Protein AF-A0A0K2U5T4-F1 (afdb_monomer)

Sequence (399 aa):
MDSLCQFVMSPEFTSVPSKISEEGTKAQGPILESSSHIIEGSCSMIHSAKSLAINPKDPPTWQSLANSSKDVSDSIKRLVSAIRDKSPGQKECEDGIEKLTLHIQELDQISVAAIHQNLTPRRDKDIKQFTEQMENAASQISNRLPELQNAAKNEAERLGHCVSSMMTYFDPLVKNSIGCSSNMVSSKQQVSTLDQTKTVAECAQQLLYAAKEGGGNPKAVHAHADI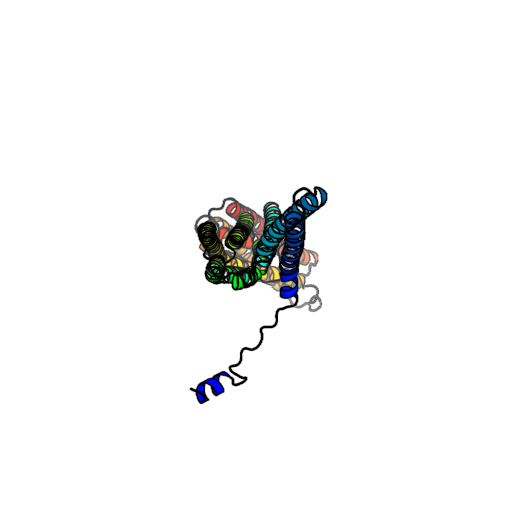DESVEAMKDSIQCLISSIEKLAPNLGVVSRIVNCITEAIFTVQDYRTTASIHVGGDSNFVSYQSRMMSSTKEIARTAQEIVIKSTNESHKLGDLASHLSSHYQMLANDSKEACICTSNADMGERIRSTVQELGQSTIELVKSAGSCQITPHDSFSLRDVSDHARNVGEKVKN

Solvent-accessible surface area (backbone atoms only — not comparable to full-atom values): 19859 Å² total; per-residue (Å²): 109,70,71,56,53,55,55,53,62,32,79,91,59,42,84,74,81,81,79,77,48,74,66,56,54,60,54,44,43,59,41,51,52,23,50,49,47,31,52,54,23,49,51,51,29,51,54,29,50,58,50,35,73,77,43,78,82,47,65,70,49,53,51,50,28,53,51,26,51,48,52,24,54,53,23,49,54,49,25,55,48,37,51,61,66,52,34,57,28,39,58,41,30,51,57,47,42,54,51,37,49,52,51,45,54,50,41,51,56,51,35,55,30,26,74,70,72,64,49,70,62,55,76,93,58,55,62,56,56,20,46,53,47,25,45,50,24,47,51,54,39,56,72,39,44,66,59,34,54,49,16,16,37,59,30,25,85,46,26,25,57,41,46,50,62,42,56,66,32,50,62,53,27,53,55,21,42,54,36,36,31,26,66,48,76,44,44,68,58,22,33,52,54,37,51,40,54,36,48,35,42,52,28,48,39,52,27,34,53,25,29,48,68,11,44,12,34,74,82,38,60,84,30,49,56,51,34,52,52,24,50,49,51,30,46,53,36,38,50,54,41,44,62,48,46,68,67,43,45,65,48,52,43,53,39,50,54,45,43,49,55,43,52,53,30,45,52,61,43,66,64,61,78,84,58,79,85,66,96,80,58,61,69,74,54,28,56,53,30,51,53,51,30,54,51,25,45,49,52,36,40,52,41,35,53,48,46,47,69,31,38,72,79,43,25,85,52,30,66,58,47,39,48,52,38,37,51,33,49,42,52,29,30,53,31,49,41,54,28,40,70,35,47,90,46,68,71,57,32,52,49,55,43,53,51,53,39,53,37,44,54,34,46,44,53,25,36,43,26,34,40,44,16,44,77,39,44,84,38,70,64,37,54,47,48,26,45,53,28,27,49,49,32,48,53,49,64,74,109

Nearest PDB structures (foldseek):
  5ic1-assembly1_A  TM=8.468E-01  e=2.367E-12  Mus musculus
  8vdq-assembly1_A  TM=5.025E-01  e=8.739E-17  Mus musculus
  5ic0-assembly1_A  TM=8.843E-01  e=2.705E-11  Mus musculus
  2kgx-assembly1_A  TM=9.382E-01  e=5.020E-07  Mus musculus
  2kvp-assembly1_A  TM=9.182E-01  e=9.246E-04  Mus musculus

Structure (mmCIF, N/CA/C/O backbone):
data_AF-A0A0K2U5T4-F1
#
_entry.id   AF-A0A0K2U5T4-F1
#
loop_
_atom_site.group_PDB
_atom_site.id
_atom_site.type_symbol
_atom_site.label_atom_id
_atom_site.label_alt_id
_atom_site.label_comp_id
_atom_site.label_asym_id
_atom_site.label_entity_id
_atom_site.label_seq_id
_atom_site.pdbx_PDB_ins_code
_atom_site.Cartn_x
_atom_site.Cartn_y
_atom_site.Cartn_z
_atom_site.occupancy
_atom_site.B_iso_or_equiv
_atom_site.auth_seq_id
_atom_site.auth_comp_id
_atom_site.auth_asym_id
_atom_site.auth_atom_id
_atom_site.pdbx_PDB_model_num
ATOM 1 N N . MET A 1 1 ? 59.058 -11.971 -11.374 1.00 59.06 1 MET A N 1
ATOM 2 C CA . MET A 1 1 ? 58.065 -11.857 -12.465 1.00 59.06 1 MET A CA 1
ATOM 3 C C . MET A 1 1 ? 57.430 -13.210 -12.730 1.00 59.06 1 MET A C 1
ATOM 5 O O . MET A 1 1 ? 56.241 -13.337 -12.479 1.00 59.06 1 MET A O 1
ATOM 9 N N . ASP A 1 2 ? 58.210 -14.237 -13.077 1.00 70.06 2 ASP A N 1
ATOM 10 C CA . ASP A 1 2 ? 57.665 -15.569 -13.397 1.00 70.06 2 ASP A CA 1
ATOM 11 C C . ASP A 1 2 ? 56.937 -16.248 -12.230 1.00 70.06 2 ASP A C 1
ATOM 13 O O . ASP A 1 2 ? 55.835 -16.751 -12.412 1.00 70.06 2 ASP A O 1
ATOM 17 N N . SER A 1 3 ? 57.462 -16.161 -11.004 1.00 70.38 3 SER A N 1
ATOM 18 C CA . SER A 1 3 ? 56.786 -16.704 -9.812 1.00 70.38 3 SER A CA 1
ATOM 19 C C . SER A 1 3 ? 55.477 -15.979 -9.468 1.00 70.38 3 SER A C 1
ATOM 21 O O . SER A 1 3 ? 54.573 -16.581 -8.900 1.00 70.38 3 SER A O 1
ATOM 23 N N . LEU A 1 4 ? 55.357 -14.695 -9.830 1.00 69.56 4 LEU A N 1
ATOM 24 C CA . LEU A 1 4 ? 54.136 -13.910 -9.625 1.00 69.56 4 LEU A CA 1
ATOM 25 C C . LEU A 1 4 ? 53.089 -14.254 -10.694 1.00 69.56 4 LEU A C 1
ATOM 27 O O . LEU A 1 4 ? 51.915 -14.404 -10.378 1.00 69.56 4 LEU A O 1
ATOM 31 N N . CYS A 1 5 ? 53.521 -14.442 -11.945 1.00 73.50 5 CYS A N 1
ATOM 32 C CA . CYS A 1 5 ? 52.652 -14.920 -13.021 1.00 73.50 5 CYS A CA 1
ATOM 33 C C . CYS A 1 5 ? 52.136 -16.331 -12.718 1.00 73.50 5 CYS A C 1
ATOM 35 O O . CYS A 1 5 ? 50.947 -16.585 -12.855 1.00 73.50 5 CYS A O 1
ATOM 37 N N . GLN A 1 6 ? 52.999 -17.224 -12.228 1.00 76.00 6 GLN A N 1
ATOM 38 C CA . GLN A 1 6 ? 52.617 -18.586 -11.857 1.00 76.00 6 GLN A CA 1
ATOM 39 C C . GLN A 1 6 ? 51.617 -18.615 -10.688 1.00 76.00 6 GLN A C 1
ATOM 41 O O . GLN A 1 6 ? 50.702 -19.429 -10.707 1.00 76.00 6 GLN A O 1
ATOM 46 N N . PHE A 1 7 ? 51.743 -17.691 -9.727 1.00 76.25 7 PHE A N 1
ATOM 47 C CA . PHE A 1 7 ? 50.783 -17.507 -8.632 1.00 76.25 7 PHE A CA 1
ATOM 48 C C . PHE A 1 7 ? 49.424 -16.973 -9.119 1.00 76.25 7 PHE A C 1
ATOM 50 O O . PHE A 1 7 ? 48.389 -17.483 -8.713 1.00 76.25 7 PHE A O 1
ATOM 57 N N . VAL A 1 8 ? 49.402 -15.998 -10.036 1.00 73.00 8 VAL A N 1
ATOM 58 C CA . VAL A 1 8 ? 48.153 -15.463 -10.626 1.00 73.00 8 VAL A CA 1
ATOM 59 C C . VAL A 1 8 ? 47.451 -16.488 -11.532 1.00 73.00 8 VAL A C 1
ATOM 61 O O . VAL A 1 8 ? 46.236 -16.434 -11.698 1.00 73.00 8 VAL A O 1
ATOM 64 N N . MET A 1 9 ? 48.191 -17.448 -12.095 1.00 71.31 9 MET A N 1
ATOM 65 C CA . MET A 1 9 ? 47.633 -18.547 -12.894 1.00 71.31 9 MET A CA 1
ATOM 66 C C . MET A 1 9 ? 47.191 -19.763 -12.066 1.00 71.31 9 MET A C 1
ATOM 68 O O . MET A 1 9 ? 46.741 -20.752 -12.649 1.00 71.31 9 MET A O 1
ATOM 72 N N . SER A 1 10 ? 47.295 -19.722 -10.732 1.00 79.19 10 SER A N 1
ATOM 73 C CA . SER A 1 10 ? 46.749 -20.791 -9.893 1.00 79.19 10 SER A CA 1
ATOM 74 C C . SER A 1 10 ? 45.222 -20.870 -10.056 1.00 79.19 10 SER A C 1
ATOM 76 O O . SER A 1 10 ? 44.568 -19.828 -10.122 1.00 79.19 10 SER A O 1
ATOM 78 N N . PRO A 1 11 ? 44.616 -22.074 -10.062 1.00 71.19 11 PRO A N 1
ATOM 79 C CA . PRO A 1 11 ? 43.177 -22.269 -10.296 1.00 71.19 11 PRO A CA 1
ATOM 80 C C . PRO A 1 11 ? 42.252 -21.475 -9.359 1.00 71.19 11 PRO A C 1
ATOM 82 O O . PRO A 1 11 ? 41.123 -21.144 -9.706 1.00 71.19 11 PRO A O 1
ATOM 85 N N . GLU A 1 12 ? 42.741 -21.162 -8.162 1.00 75.00 12 GLU A N 1
ATOM 86 C CA . GLU A 1 12 ? 42.065 -20.353 -7.144 1.00 75.00 12 GLU A CA 1
ATOM 87 C C . GLU A 1 12 ? 42.023 -18.844 -7.467 1.00 75.00 12 GLU A C 1
ATOM 89 O O . GLU A 1 12 ? 41.175 -18.131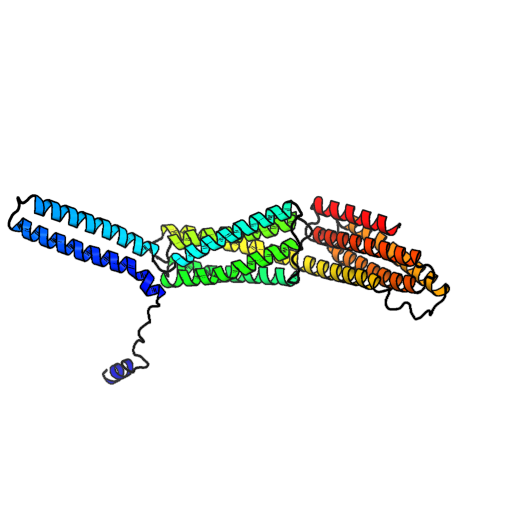 -6.937 1.00 75.00 12 GLU A O 1
ATOM 94 N N . PHE A 1 13 ? 42.891 -18.370 -8.370 1.00 73.56 13 PHE A N 1
ATOM 95 C CA . PHE A 1 13 ? 42.945 -16.989 -8.869 1.00 73.56 13 PHE A CA 1
ATOM 96 C C . PHE A 1 13 ? 42.568 -16.869 -10.354 1.00 73.56 13 PHE A C 1
ATOM 98 O O . PHE A 1 13 ? 42.388 -15.758 -10.857 1.00 73.56 13 PHE A O 1
ATOM 105 N N . THR A 1 14 ? 42.407 -17.991 -11.066 1.00 71.38 14 THR A N 1
ATOM 106 C CA . THR A 1 14 ? 41.828 -17.992 -12.414 1.00 71.38 14 THR A CA 1
ATOM 107 C C . THR A 1 14 ? 40.349 -17.621 -12.362 1.00 71.38 14 THR A C 1
ATOM 109 O O . THR A 1 14 ? 39.618 -18.076 -11.483 1.00 71.38 14 THR A O 1
ATOM 112 N N . SER A 1 15 ? 39.889 -16.804 -13.313 1.00 68.94 15 SER A N 1
ATOM 113 C CA . SER A 1 15 ? 38.483 -16.414 -13.383 1.00 68.94 15 SER A CA 1
ATOM 114 C C . SER A 1 15 ? 37.592 -17.645 -13.550 1.00 68.94 15 SER A C 1
ATOM 116 O O . SER A 1 15 ? 37.728 -18.422 -14.496 1.00 68.94 15 SER A O 1
ATOM 118 N N . VAL A 1 16 ? 36.650 -17.822 -12.626 1.00 70.62 16 VAL A N 1
ATOM 119 C CA . VAL A 1 16 ? 35.584 -18.809 -12.788 1.00 70.62 16 VAL A CA 1
ATOM 120 C C . VAL A 1 16 ? 34.630 -18.269 -13.857 1.00 70.62 16 VAL A C 1
ATOM 122 O O . VAL A 1 16 ? 34.120 -17.159 -13.687 1.00 70.62 16 VAL A O 1
ATOM 125 N N . PRO A 1 17 ? 34.371 -19.004 -14.955 1.00 64.44 17 PRO A N 1
ATOM 126 C CA . PRO A 1 17 ? 33.422 -18.563 -15.966 1.00 64.44 17 PRO A CA 1
ATOM 127 C C . PRO A 1 17 ? 32.052 -18.332 -15.328 1.00 64.44 17 PRO A C 1
ATOM 129 O O . PRO A 1 17 ? 31.475 -19.239 -14.721 1.00 64.44 17 PRO A O 1
ATOM 132 N N . SER A 1 18 ? 31.526 -17.117 -15.456 1.00 68.00 18 SER A N 1
ATOM 133 C CA . SER A 1 18 ? 30.164 -16.812 -15.039 1.00 68.00 18 SER A CA 1
ATOM 134 C C . SER A 1 18 ? 29.190 -17.601 -15.915 1.00 68.00 18 SER A C 1
ATOM 136 O O . SER A 1 18 ? 29.210 -17.518 -17.144 1.00 68.00 18 SER A O 1
ATOM 138 N N . LYS A 1 19 ? 28.341 -18.418 -15.286 1.00 73.50 19 LYS A N 1
ATOM 139 C CA . LYS A 1 19 ? 27.274 -19.125 -15.996 1.00 73.50 19 LYS A CA 1
ATOM 140 C C . LYS A 1 19 ? 26.159 -18.132 -16.302 1.00 73.50 19 LYS A C 1
ATOM 142 O O . LYS A 1 19 ? 25.593 -17.548 -15.383 1.00 73.50 19 LYS A O 1
ATOM 147 N N . ILE A 1 20 ? 25.847 -17.956 -17.583 1.00 75.31 20 ILE A N 1
ATOM 148 C CA . ILE A 1 20 ? 24.646 -17.233 -18.009 1.00 75.31 20 ILE A CA 1
ATOM 149 C C . ILE A 1 20 ? 23.444 -18.109 -17.638 1.00 75.31 20 ILE A C 1
ATOM 151 O O . ILE A 1 20 ? 23.449 -19.308 -17.924 1.00 75.31 20 ILE A O 1
ATOM 155 N N . SER A 1 21 ? 22.450 -17.536 -16.957 1.00 79.88 21 SER A N 1
ATOM 156 C CA . SER A 1 21 ? 21.210 -18.250 -16.645 1.00 79.88 21 SER A CA 1
ATOM 157 C C . SER A 1 21 ? 20.418 -18.546 -17.919 1.00 79.88 21 SER A C 1
ATOM 159 O O . SER A 1 21 ? 20.585 -17.874 -18.939 1.00 79.88 21 SER A O 1
ATOM 161 N N . GLU A 1 22 ? 19.518 -19.527 -17.866 1.00 81.81 22 GLU A N 1
ATOM 162 C CA . GLU A 1 22 ? 18.645 -19.842 -19.001 1.00 81.81 22 GLU A CA 1
ATOM 163 C C . GLU A 1 22 ? 17.794 -18.623 -19.404 1.00 81.81 22 GLU A C 1
ATOM 165 O O . GLU A 1 22 ? 17.605 -18.339 -20.590 1.00 81.81 22 GLU A O 1
ATOM 170 N N . GLU A 1 23 ? 17.343 -17.843 -18.419 1.00 76.75 23 GLU A N 1
ATOM 171 C CA . GLU A 1 23 ? 16.634 -16.580 -18.614 1.00 76.75 23 GLU A CA 1
ATOM 172 C C . GLU A 1 23 ? 17.510 -15.537 -19.316 1.00 76.75 23 GLU A C 1
ATOM 174 O O . GLU A 1 23 ? 17.045 -14.872 -20.242 1.00 76.75 23 GLU A O 1
ATOM 179 N N . GLY A 1 24 ? 18.784 -15.426 -18.925 1.00 77.06 24 GLY A N 1
ATOM 180 C CA . GLY A 1 24 ? 19.747 -14.525 -19.556 1.00 77.06 24 GLY A CA 1
ATOM 181 C C . GLY A 1 24 ? 20.002 -14.889 -21.018 1.00 77.06 24 GLY A C 1
ATOM 182 O O . GLY A 1 24 ? 20.021 -14.012 -21.881 1.00 77.06 24 GLY A O 1
ATOM 183 N N . THR A 1 25 ? 20.109 -16.184 -21.329 1.00 82.88 25 THR A N 1
ATOM 184 C CA . THR A 1 25 ? 20.230 -16.661 -22.714 1.00 82.88 25 THR A CA 1
ATOM 185 C C . THR A 1 25 ? 18.987 -16.316 -23.535 1.00 82.88 25 THR A C 1
ATOM 187 O O . THR A 1 25 ? 19.107 -15.807 -24.650 1.00 82.88 25 THR A O 1
ATOM 190 N N . LYS A 1 26 ? 17.783 -16.523 -22.983 1.00 83.94 26 LYS A N 1
ATOM 191 C CA . LYS A 1 26 ? 16.525 -16.157 -23.656 1.00 83.94 26 LYS A CA 1
ATOM 192 C C . LYS A 1 26 ? 16.415 -14.647 -23.892 1.00 83.94 26 LYS A C 1
ATOM 194 O O . LYS A 1 26 ? 15.981 -14.240 -24.967 1.00 83.94 26 LYS A O 1
ATOM 199 N N . ALA A 1 27 ? 16.837 -13.820 -22.934 1.00 80.94 27 ALA A N 1
ATOM 200 C CA . ALA A 1 27 ? 16.815 -12.361 -23.062 1.00 80.94 27 ALA A CA 1
ATOM 201 C C . ALA A 1 27 ? 17.751 -11.840 -24.170 1.00 80.94 27 ALA A C 1
ATOM 203 O O . ALA A 1 27 ? 17.422 -10.863 -24.840 1.00 80.94 27 ALA A O 1
ATOM 204 N N . GLN A 1 28 ? 18.881 -12.516 -24.407 1.00 85.56 28 GLN A N 1
ATOM 205 C CA . GLN A 1 28 ? 19.842 -12.163 -25.460 1.00 85.56 28 GLN A CA 1
ATOM 206 C C . GLN A 1 28 ? 19.400 -12.585 -26.870 1.00 85.56 28 GLN A C 1
ATOM 208 O O . GLN A 1 28 ? 19.858 -11.992 -27.847 1.00 85.56 28 GLN A O 1
ATOM 213 N N . GLY A 1 29 ? 18.506 -13.572 -26.998 1.00 89.62 29 GLY A N 1
ATOM 214 C CA . GLY A 1 29 ? 18.063 -14.129 -28.285 1.00 89.62 29 GLY A CA 1
ATOM 215 C C . GLY A 1 29 ? 17.664 -13.074 -29.330 1.00 89.62 29 GLY A C 1
ATOM 216 O O . GLY A 1 29 ? 18.277 -13.043 -30.398 1.00 89.62 29 GLY A O 1
ATOM 217 N N . PRO A 1 30 ? 16.733 -12.149 -29.024 1.00 89.62 30 PRO A N 1
ATOM 218 C CA . PRO A 1 30 ? 16.304 -11.112 -29.970 1.00 89.62 30 PRO A CA 1
ATOM 219 C C . PRO A 1 30 ? 17.423 -10.157 -30.421 1.00 89.62 30 PRO A C 1
ATOM 221 O O . PRO A 1 30 ? 17.406 -9.660 -31.551 1.00 89.62 30 PRO A O 1
ATOM 224 N N . ILE A 1 31 ? 18.406 -9.897 -29.550 1.00 90.69 31 ILE A N 1
ATOM 225 C CA . ILE A 1 31 ? 19.571 -9.050 -29.854 1.00 90.69 31 ILE A CA 1
ATOM 226 C C . ILE A 1 31 ? 20.486 -9.776 -30.845 1.00 90.69 31 ILE A C 1
ATOM 228 O O . ILE A 1 31 ? 20.929 -9.185 -31.834 1.00 90.69 31 ILE A O 1
ATOM 232 N N . LEU A 1 32 ? 20.742 -11.065 -30.604 1.00 92.06 32 LEU A N 1
ATOM 233 C CA . LEU A 1 32 ? 21.580 -11.898 -31.466 1.00 92.06 32 LEU A CA 1
ATOM 234 C C . LEU A 1 32 ? 20.940 -12.121 -32.840 1.00 92.06 32 LEU A C 1
ATOM 236 O O . LEU A 1 32 ? 21.614 -11.958 -33.853 1.00 92.06 32 LEU A O 1
ATOM 240 N N . GLU A 1 33 ? 19.641 -12.416 -32.885 1.00 93.38 33 GLU A N 1
ATOM 241 C CA . GLU A 1 33 ? 18.889 -12.605 -34.131 1.00 93.38 33 GLU A CA 1
ATOM 242 C C . GLU A 1 33 ? 18.894 -11.331 -34.988 1.00 93.38 33 GLU A C 1
ATOM 244 O O . GLU A 1 33 ? 19.273 -11.364 -36.161 1.00 93.38 33 GLU A O 1
ATOM 249 N N . SER A 1 34 ? 18.590 -10.177 -34.381 1.00 93.69 34 SER A N 1
ATOM 250 C CA . SER A 1 34 ? 18.637 -8.887 -35.082 1.00 93.69 34 SER A CA 1
ATOM 251 C C . SER A 1 34 ? 20.046 -8.571 -35.596 1.00 93.69 34 SER A C 1
ATOM 253 O O . SER A 1 34 ? 20.200 -8.057 -36.702 1.00 93.69 34 SER A O 1
ATOM 255 N N . SER A 1 35 ? 21.083 -8.914 -34.824 1.00 92.88 35 SER A N 1
ATOM 256 C CA . SER A 1 35 ? 22.482 -8.737 -35.232 1.00 92.88 35 SER A CA 1
ATOM 257 C C . SER A 1 35 ? 22.866 -9.652 -36.401 1.00 92.88 35 SER A C 1
ATOM 259 O O . SER A 1 35 ? 23.543 -9.198 -37.324 1.00 92.88 35 SER A O 1
ATOM 261 N N . SER A 1 36 ? 22.397 -10.906 -36.410 1.00 95.56 36 SER A N 1
ATOM 262 C CA . SER A 1 36 ? 22.615 -11.847 -37.519 1.00 95.56 36 SER A CA 1
ATOM 263 C C . SER A 1 36 ? 22.012 -11.313 -38.816 1.00 95.56 36 SER A C 1
ATOM 265 O O . SER A 1 36 ? 22.704 -11.227 -39.829 1.00 95.56 36 SER A O 1
ATOM 267 N N . HIS A 1 37 ? 20.765 -10.837 -38.771 1.00 94.44 37 HIS A N 1
ATOM 268 C CA . HIS A 1 37 ? 20.100 -10.264 -39.944 1.00 94.44 37 HIS A CA 1
ATOM 269 C C . HIS A 1 37 ? 20.782 -8.998 -40.474 1.00 94.44 37 HIS A C 1
ATOM 271 O O . HIS A 1 37 ? 20.843 -8.795 -41.688 1.00 94.44 37 HIS A O 1
ATOM 277 N N . ILE A 1 38 ? 21.349 -8.159 -39.598 1.00 96.06 38 ILE A N 1
ATOM 278 C CA . ILE A 1 38 ? 22.163 -7.010 -40.027 1.00 96.06 38 ILE A CA 1
ATOM 279 C C . ILE A 1 38 ? 23.388 -7.484 -40.815 1.00 96.06 38 ILE A C 1
ATOM 281 O O . ILE A 1 38 ? 23.693 -6.912 -41.864 1.00 96.06 38 ILE A O 1
ATOM 285 N N . ILE A 1 39 ? 24.082 -8.522 -40.338 1.00 95.94 39 ILE A N 1
ATOM 286 C CA . ILE A 1 39 ? 25.271 -9.070 -41.004 1.00 95.94 39 ILE A CA 1
ATOM 287 C C . ILE A 1 39 ? 24.887 -9.690 -42.354 1.00 95.94 39 ILE A C 1
ATOM 289 O O . ILE A 1 39 ? 25.479 -9.336 -43.372 1.00 95.94 39 ILE A O 1
ATOM 293 N N . GLU A 1 40 ? 23.868 -10.549 -42.390 1.00 95.31 40 GLU A N 1
ATOM 294 C CA . GLU A 1 40 ? 23.377 -11.208 -43.610 1.00 95.31 40 GLU A CA 1
ATOM 295 C C . GLU A 1 40 ? 22.918 -10.197 -44.672 1.00 95.31 40 GLU A C 1
ATOM 297 O O . GLU A 1 40 ? 23.306 -10.282 -45.846 1.00 95.31 40 GLU A O 1
ATOM 302 N N . GLY A 1 41 ? 22.137 -9.196 -44.257 1.00 94.69 41 GLY A N 1
ATOM 303 C CA . GLY A 1 41 ? 21.686 -8.114 -45.126 1.00 94.69 41 GLY A CA 1
ATOM 304 C C . GLY A 1 41 ? 22.853 -7.279 -45.654 1.00 94.69 41 GLY A C 1
ATOM 305 O O . GLY A 1 41 ? 22.927 -7.004 -46.852 1.00 94.69 41 GLY A O 1
ATOM 306 N N . SER A 1 42 ? 23.830 -6.954 -44.800 1.00 95.94 42 SER A N 1
ATOM 307 C CA . SER A 1 42 ? 25.033 -6.208 -45.197 1.00 95.94 42 SER A CA 1
ATOM 308 C C . SER A 1 42 ? 25.896 -6.998 -46.184 1.00 95.94 42 SER A C 1
ATOM 310 O O . SER A 1 42 ? 26.367 -6.445 -47.179 1.00 95.94 42 SER A O 1
ATOM 312 N N . CYS A 1 43 ? 26.060 -8.308 -45.977 1.00 96.19 43 CYS A N 1
ATOM 313 C CA . CYS A 1 43 ? 26.719 -9.185 -46.942 1.00 96.19 43 CYS A CA 1
ATOM 314 C C . CYS A 1 43 ? 25.992 -9.161 -48.293 1.00 96.19 43 CYS A C 1
ATOM 316 O O . CYS A 1 43 ? 26.640 -9.011 -49.330 1.00 96.19 43 CYS A O 1
ATOM 318 N N . SER A 1 44 ? 24.663 -9.255 -48.303 1.00 95.94 44 SER A N 1
ATOM 319 C CA . SER A 1 44 ? 23.850 -9.207 -49.531 1.00 95.94 44 SER A CA 1
ATOM 320 C C . SER A 1 44 ? 23.972 -7.863 -50.263 1.00 95.94 44 SER A C 1
ATOM 322 O O . SER A 1 44 ? 24.102 -7.827 -51.494 1.00 95.94 44 SER A O 1
ATOM 324 N N . MET A 1 45 ? 24.043 -6.754 -49.515 1.00 95.62 45 MET A N 1
ATOM 325 C CA . MET A 1 45 ? 24.334 -5.427 -50.066 1.00 95.62 45 MET A CA 1
ATOM 326 C C . MET A 1 45 ? 25.712 -5.378 -50.733 1.00 95.62 45 MET A C 1
ATOM 328 O O . MET A 1 45 ? 25.822 -4.895 -51.857 1.00 95.62 45 MET A O 1
ATOM 332 N N . ILE A 1 46 ? 26.754 -5.915 -50.088 1.00 96.25 46 ILE A N 1
ATOM 333 C CA . ILE A 1 46 ? 28.118 -5.942 -50.643 1.00 96.25 46 ILE A CA 1
ATOM 334 C C . ILE A 1 46 ? 28.172 -6.770 -51.936 1.00 96.25 46 ILE A C 1
ATOM 336 O O . ILE A 1 46 ? 28.796 -6.342 -52.908 1.00 96.25 46 ILE A O 1
ATOM 340 N N . HIS A 1 47 ? 27.492 -7.920 -51.995 1.00 95.88 47 HIS A N 1
ATOM 341 C CA . HIS A 1 47 ? 27.417 -8.733 -53.217 1.00 95.88 47 HIS A CA 1
ATOM 342 C C . HIS A 1 47 ? 26.704 -8.000 -54.361 1.00 95.88 47 HIS A C 1
ATOM 344 O O . HIS A 1 47 ? 27.177 -8.020 -55.503 1.00 95.88 47 HIS A O 1
ATOM 350 N N . SER A 1 48 ? 25.603 -7.311 -54.052 1.00 95.62 48 SER A N 1
ATOM 351 C CA . SER A 1 48 ? 24.871 -6.497 -55.029 1.00 95.62 48 SER A CA 1
ATOM 352 C C . SER A 1 48 ? 25.734 -5.325 -55.519 1.00 95.62 48 SER A C 1
ATOM 354 O O . SER A 1 48 ? 25.860 -5.110 -56.721 1.00 95.62 48 SER A O 1
ATOM 356 N N . ALA A 1 49 ? 26.429 -4.629 -54.613 1.00 95.50 49 ALA A N 1
ATOM 357 C CA . ALA A 1 49 ? 27.345 -3.538 -54.949 1.00 95.50 49 ALA A CA 1
ATOM 358 C C . ALA A 1 49 ? 28.529 -4.006 -55.813 1.00 95.50 49 ALA A C 1
ATOM 360 O O . ALA A 1 49 ? 28.871 -3.351 -56.796 1.00 95.50 49 ALA A O 1
ATOM 361 N N . LYS A 1 50 ? 29.120 -5.169 -55.504 1.00 96.75 50 LYS A N 1
ATOM 362 C CA . LYS A 1 50 ? 30.179 -5.784 -56.320 1.00 96.75 50 LYS A CA 1
ATOM 363 C C . LYS A 1 50 ? 29.690 -6.093 -57.737 1.00 96.75 50 LYS A C 1
ATOM 365 O O . LYS A 1 50 ? 30.423 -5.872 -58.696 1.00 96.75 50 LYS A O 1
ATOM 370 N N . SER A 1 51 ? 28.458 -6.579 -57.869 1.00 95.56 51 SER A N 1
ATOM 371 C CA . SER A 1 51 ? 27.852 -6.879 -59.171 1.00 95.56 51 SER A CA 1
ATOM 372 C C . SER A 1 51 ? 27.573 -5.600 -59.970 1.00 95.56 51 SER A C 1
ATOM 374 O O . SER A 1 51 ? 27.907 -5.529 -61.152 1.00 95.56 51 SER A O 1
ATOM 376 N N . LEU A 1 52 ? 27.074 -4.546 -59.314 1.00 96.38 52 LEU A N 1
ATOM 377 C CA . LEU A 1 52 ? 26.865 -3.226 -59.924 1.00 96.38 52 LEU A CA 1
ATOM 378 C C . LEU A 1 52 ? 28.170 -2.530 -60.325 1.00 96.38 52 LEU A C 1
ATOM 380 O O . LEU A 1 52 ? 28.183 -1.794 -61.306 1.00 96.38 52 LEU A O 1
ATOM 384 N N . ALA A 1 53 ? 29.277 -2.777 -59.620 1.00 96.12 53 ALA A N 1
ATOM 385 C CA . ALA A 1 53 ? 30.588 -2.261 -60.016 1.00 96.12 53 ALA A CA 1
ATOM 386 C C . ALA A 1 53 ? 31.046 -2.819 -61.378 1.00 96.12 53 ALA A C 1
ATOM 388 O O . ALA A 1 53 ? 31.768 -2.142 -62.107 1.00 96.12 53 ALA A O 1
ATOM 389 N N . ILE A 1 54 ? 30.610 -4.035 -61.729 1.00 95.69 54 ILE A N 1
ATOM 390 C CA . ILE A 1 54 ? 30.874 -4.668 -63.029 1.00 95.69 54 ILE A CA 1
ATOM 391 C C . ILE A 1 54 ? 29.818 -4.242 -64.060 1.00 95.69 54 ILE A C 1
ATOM 393 O O . ILE A 1 54 ? 30.163 -3.953 -65.204 1.00 95.69 54 ILE A O 1
ATOM 397 N N . ASN A 1 55 ? 28.539 -4.181 -63.667 1.00 94.00 55 ASN A N 1
ATOM 398 C CA . ASN A 1 55 ? 27.429 -3.791 -64.539 1.00 94.00 55 ASN A CA 1
ATOM 399 C C . ASN A 1 55 ? 26.533 -2.705 -63.899 1.00 94.00 55 ASN A C 1
ATOM 401 O O . ASN A 1 55 ? 25.504 -3.021 -63.297 1.00 94.00 55 ASN A O 1
ATOM 405 N N . PRO A 1 56 ? 26.867 -1.411 -64.068 1.00 93.12 56 PRO A N 1
ATOM 406 C CA . PRO A 1 56 ? 26.201 -0.322 -63.345 1.00 93.12 56 PRO A CA 1
ATOM 407 C C . PRO A 1 56 ? 24.746 -0.058 -63.743 1.00 93.12 56 PRO A C 1
ATOM 409 O O . PRO A 1 56 ? 24.038 0.657 -63.035 1.00 93.12 56 PRO A O 1
ATOM 412 N N . LYS A 1 57 ? 24.300 -0.572 -64.895 1.00 94.25 57 LYS A N 1
ATOM 413 C CA . LYS A 1 57 ? 22.971 -0.285 -65.452 1.00 94.25 57 LYS A CA 1
ATOM 414 C C . LYS A 1 57 ? 21.957 -1.399 -65.203 1.00 94.25 57 LYS A C 1
ATOM 416 O O . LYS A 1 57 ? 20.863 -1.287 -65.739 1.00 94.25 57 LYS A O 1
ATOM 421 N N . ASP A 1 58 ? 22.299 -2.437 -64.433 1.00 96.38 58 ASP A N 1
ATOM 422 C CA . ASP A 1 58 ? 21.424 -3.591 -64.196 1.00 96.38 58 ASP A CA 1
ATOM 423 C C . ASP A 1 58 ? 20.283 -3.278 -63.204 1.00 96.38 58 ASP A C 1
ATOM 425 O O . ASP A 1 58 ? 20.532 -3.176 -61.997 1.00 96.38 58 ASP A O 1
ATOM 429 N N . PRO A 1 59 ? 19.023 -3.128 -63.664 1.00 94.94 59 PRO A N 1
ATOM 430 C CA . PRO A 1 59 ? 17.927 -2.725 -62.782 1.00 94.94 59 PRO A CA 1
ATOM 431 C C . PRO A 1 59 ? 17.576 -3.759 -61.690 1.00 94.94 59 PRO A C 1
ATOM 433 O O . PRO A 1 59 ? 17.353 -3.341 -60.551 1.00 94.94 59 PRO A O 1
ATOM 436 N N . PRO A 1 60 ? 17.558 -5.086 -61.955 1.00 95.69 60 PRO A N 1
ATOM 437 C CA . PRO A 1 60 ? 17.340 -6.097 -60.920 1.00 95.69 60 PRO A CA 1
ATOM 438 C C . PRO A 1 60 ? 18.352 -6.036 -59.772 1.00 95.69 60 PRO A C 1
ATOM 440 O O . PRO A 1 60 ? 17.952 -6.099 -58.609 1.00 95.69 60 PRO A O 1
ATOM 443 N N . THR A 1 61 ? 19.647 -5.865 -60.062 1.00 94.62 61 THR A N 1
ATOM 444 C CA . THR A 1 61 ? 20.666 -5.765 -59.005 1.00 94.62 61 THR A CA 1
ATOM 445 C C . THR A 1 61 ? 20.508 -4.483 -58.182 1.00 94.62 61 THR A C 1
ATOM 447 O O . THR A 1 61 ? 20.659 -4.521 -56.959 1.00 94.62 61 THR A O 1
ATOM 450 N N . TRP A 1 62 ? 20.122 -3.361 -58.802 1.00 96.69 62 TRP A N 1
ATOM 451 C CA . TRP A 1 62 ? 19.757 -2.141 -58.066 1.00 96.69 62 TRP A CA 1
ATOM 452 C C . TRP A 1 62 ? 18.563 -2.358 -57.131 1.00 96.69 62 TRP A C 1
ATOM 454 O O . TRP A 1 62 ? 18.603 -1.923 -55.979 1.00 96.69 62 TRP A O 1
ATOM 464 N N . GLN A 1 63 ? 17.529 -3.074 -57.584 1.00 96.62 63 GLN A N 1
ATOM 465 C CA . GLN A 1 63 ? 16.383 -3.418 -56.739 1.00 96.62 63 GLN A CA 1
ATOM 466 C C . GLN A 1 63 ? 16.791 -4.328 -55.569 1.00 96.62 63 GLN A C 1
ATOM 468 O O . GLN A 1 63 ? 16.367 -4.099 -54.437 1.00 96.62 63 GLN A O 1
ATOM 473 N N . SER A 1 64 ? 17.645 -5.326 -55.819 1.00 94.88 64 SER A N 1
ATOM 474 C CA . SER A 1 64 ? 18.193 -6.213 -54.783 1.00 94.88 64 SER A CA 1
ATOM 475 C C . SER A 1 64 ? 18.989 -5.440 -53.725 1.00 94.88 64 SER A C 1
ATOM 477 O O . SER A 1 64 ? 18.813 -5.663 -52.523 1.00 94.88 64 SER A O 1
ATOM 479 N N . LEU A 1 65 ? 19.817 -4.481 -54.156 1.00 95.75 65 LEU A N 1
ATOM 480 C CA . LEU A 1 65 ? 20.567 -3.604 -53.257 1.00 95.75 65 LEU A CA 1
ATOM 481 C C . LEU A 1 65 ? 19.627 -2.755 -52.389 1.00 95.75 65 LEU A C 1
ATOM 483 O O . LEU A 1 65 ? 19.829 -2.667 -51.179 1.00 95.75 65 LEU A O 1
ATOM 487 N N . ALA A 1 66 ? 18.592 -2.160 -52.990 1.00 96.50 66 ALA A N 1
ATOM 488 C CA . ALA A 1 66 ? 17.610 -1.346 -52.275 1.00 96.50 66 ALA A CA 1
ATOM 489 C C . ALA A 1 66 ? 16.823 -2.165 -51.238 1.00 96.50 66 ALA A C 1
ATOM 491 O O . ALA A 1 66 ? 16.660 -1.720 -50.101 1.00 96.50 66 ALA A O 1
ATOM 492 N N . ASN A 1 67 ? 16.389 -3.376 -51.601 1.00 95.94 67 ASN A N 1
ATOM 493 C CA . ASN A 1 67 ? 15.700 -4.288 -50.687 1.00 95.94 67 ASN A CA 1
ATOM 494 C C . ASN A 1 67 ? 16.608 -4.681 -49.513 1.00 95.94 67 ASN A C 1
ATOM 496 O O . ASN A 1 67 ? 16.234 -4.474 -48.363 1.00 95.94 67 ASN A O 1
ATOM 500 N N . SER A 1 68 ? 17.840 -5.121 -49.797 1.00 95.19 68 SER A N 1
ATOM 501 C CA . SER A 1 68 ? 18.815 -5.483 -48.756 1.00 95.19 68 SER A CA 1
ATOM 502 C C . SER A 1 68 ? 19.111 -4.299 -47.821 1.00 95.19 68 SER A C 1
ATOM 504 O O . SER A 1 68 ? 19.191 -4.462 -46.607 1.00 95.19 68 SER A O 1
ATOM 506 N N . SER A 1 69 ? 19.206 -3.079 -48.364 1.00 96.31 69 SER A N 1
ATOM 507 C CA . SER A 1 69 ? 19.384 -1.857 -47.568 1.00 96.31 69 SER A CA 1
ATOM 508 C C . SER A 1 69 ? 18.196 -1.562 -46.650 1.00 96.31 69 SER A C 1
ATOM 510 O O . SER A 1 69 ? 18.388 -1.079 -45.528 1.00 96.31 69 SER A O 1
ATOM 512 N N . LYS A 1 70 ? 16.967 -1.820 -47.112 1.00 96.44 70 LYS A N 1
ATOM 513 C CA . LYS A 1 70 ? 15.754 -1.676 -46.300 1.00 96.44 70 LYS A CA 1
ATOM 514 C C . LYS A 1 70 ? 15.744 -2.705 -45.169 1.00 96.44 70 LYS A C 1
ATOM 516 O O . LYS A 1 70 ? 15.523 -2.322 -44.023 1.00 96.44 70 LYS A O 1
ATOM 521 N N . ASP A 1 71 ? 16.059 -3.961 -45.473 1.00 94.12 71 ASP A N 1
ATOM 522 C CA . ASP A 1 71 ? 16.080 -5.051 -44.493 1.00 94.12 71 ASP A CA 1
ATOM 523 C C . ASP A 1 71 ? 17.114 -4.806 -43.389 1.00 94.12 71 ASP A C 1
ATOM 525 O O . ASP A 1 71 ? 16.805 -4.972 -42.206 1.00 94.12 71 ASP A O 1
ATOM 529 N N . VAL A 1 72 ? 18.311 -4.321 -43.743 1.00 96.38 72 VAL A N 1
ATOM 530 C CA . VAL A 1 72 ? 19.323 -3.894 -42.762 1.00 96.38 72 VAL A CA 1
ATOM 531 C C . VAL A 1 72 ? 18.785 -2.766 -41.885 1.00 96.38 72 VAL A C 1
ATOM 533 O O . VAL A 1 72 ? 18.895 -2.831 -40.663 1.00 96.38 72 VAL A O 1
ATOM 536 N N . SER A 1 73 ? 18.151 -1.754 -42.481 1.00 96.62 73 SER A N 1
ATOM 537 C CA . SER A 1 73 ? 17.596 -0.619 -41.733 1.00 96.62 73 SER A CA 1
ATOM 538 C C . SER A 1 73 ? 16.508 -1.049 -40.746 1.00 96.62 73 SER A C 1
ATOM 540 O O . SER A 1 73 ? 16.481 -0.585 -39.606 1.00 96.62 73 SER A O 1
ATOM 542 N N . ASP A 1 74 ? 15.617 -1.949 -41.157 1.00 95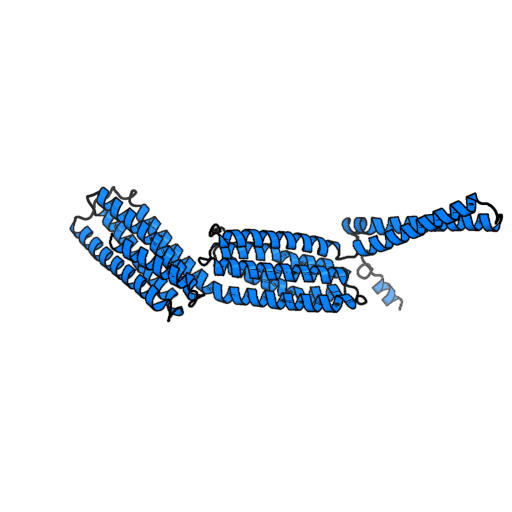.75 74 ASP A N 1
ATOM 543 C CA . ASP A 1 74 ? 14.566 -2.470 -40.286 1.00 95.75 74 ASP A CA 1
ATOM 544 C C . ASP A 1 74 ? 15.141 -3.395 -39.201 1.00 95.75 74 ASP A C 1
ATOM 546 O O . ASP A 1 74 ? 14.695 -3.346 -38.055 1.00 95.75 74 ASP A O 1
ATOM 550 N N . SER A 1 75 ? 16.193 -4.160 -39.506 1.00 95.19 75 SER A N 1
ATOM 551 C CA . SER A 1 75 ? 16.908 -4.985 -38.522 1.00 95.19 75 SER A CA 1
ATOM 552 C C . SER A 1 75 ? 17.653 -4.139 -37.485 1.00 95.19 75 SER A C 1
ATOM 554 O O . SER A 1 75 ? 17.624 -4.470 -36.303 1.00 95.19 75 SER A O 1
ATOM 556 N N . ILE A 1 76 ? 18.223 -2.993 -37.876 1.00 95.00 76 ILE A N 1
ATOM 557 C CA . ILE A 1 76 ? 18.799 -2.012 -36.941 1.00 95.00 76 ILE A CA 1
ATOM 558 C C . ILE A 1 76 ? 17.722 -1.464 -35.996 1.00 95.00 76 ILE A C 1
ATOM 560 O O . ILE A 1 76 ? 17.947 -1.401 -34.790 1.00 95.00 76 ILE A O 1
ATOM 564 N N . LYS A 1 77 ? 16.531 -1.109 -36.497 1.00 94.50 77 LYS A N 1
ATOM 565 C CA . LYS A 1 77 ? 15.425 -0.641 -35.634 1.00 94.50 77 LYS A CA 1
ATOM 566 C C . LYS A 1 77 ? 14.983 -1.714 -34.636 1.00 94.50 77 LYS A C 1
ATOM 568 O O . LYS A 1 77 ? 14.740 -1.398 -33.467 1.00 94.50 77 LYS A O 1
ATOM 573 N N . ARG A 1 78 ? 14.888 -2.972 -35.088 1.00 93.81 78 ARG A N 1
ATOM 574 C CA . ARG A 1 78 ? 14.586 -4.121 -34.218 1.00 93.81 78 ARG A CA 1
ATOM 575 C C . ARG A 1 78 ? 15.667 -4.306 -33.161 1.00 93.81 78 ARG A C 1
ATOM 577 O O . ARG A 1 78 ? 15.322 -4.425 -31.993 1.00 93.81 78 ARG A O 1
ATOM 584 N N . LEU A 1 79 ? 16.943 -4.227 -33.541 1.00 93.44 79 LEU A N 1
ATOM 585 C CA . LEU A 1 79 ? 18.069 -4.322 -32.613 1.00 93.44 79 LEU A CA 1
ATOM 586 C C . LEU A 1 79 ? 18.015 -3.226 -31.542 1.00 93.44 79 LEU A C 1
ATOM 588 O O . LEU A 1 79 ? 18.129 -3.526 -30.360 1.00 93.44 79 LEU A O 1
ATOM 592 N N . VAL A 1 80 ? 17.798 -1.968 -31.938 1.00 90.38 80 VAL A N 1
ATOM 593 C CA . VAL A 1 80 ? 17.685 -0.838 -30.998 1.00 90.38 80 VAL A CA 1
ATOM 594 C C . VAL A 1 80 ? 16.542 -1.060 -30.006 1.00 90.38 80 VAL A C 1
ATOM 596 O O . VAL A 1 80 ? 16.721 -0.860 -28.806 1.00 90.38 80 VAL A O 1
ATOM 599 N N . SER A 1 81 ? 15.386 -1.517 -30.493 1.00 90.19 81 SER A N 1
ATOM 600 C CA . SER A 1 81 ? 14.233 -1.817 -29.635 1.00 90.19 81 SER A CA 1
ATOM 601 C C . SER A 1 81 ? 14.525 -2.992 -28.699 1.00 90.19 81 SER A C 1
ATOM 603 O O . SER A 1 81 ? 14.285 -2.890 -27.504 1.00 90.19 81 SER A O 1
ATOM 605 N N . ALA A 1 82 ? 15.129 -4.071 -29.207 1.00 89.12 82 ALA A N 1
ATOM 606 C CA . ALA A 1 82 ? 15.494 -5.243 -28.416 1.00 89.12 82 ALA A CA 1
ATOM 607 C C . ALA A 1 82 ? 16.508 -4.909 -27.315 1.00 89.12 82 ALA A C 1
ATOM 609 O O . ALA A 1 82 ? 16.354 -5.380 -26.194 1.00 89.12 82 ALA A O 1
ATOM 610 N N . ILE A 1 83 ? 17.511 -4.073 -27.602 1.00 86.44 83 ILE A N 1
ATOM 611 C CA . ILE A 1 83 ? 18.473 -3.613 -26.593 1.00 86.44 83 ILE A CA 1
ATOM 612 C C . ILE A 1 83 ? 17.751 -2.828 -25.503 1.00 86.44 83 ILE A C 1
ATOM 614 O O . ILE A 1 83 ? 17.959 -3.111 -24.328 1.00 86.44 83 ILE A O 1
ATOM 618 N N . ARG A 1 84 ? 16.880 -1.880 -25.867 1.00 83.25 84 ARG A N 1
ATOM 619 C CA . ARG A 1 84 ? 16.120 -1.094 -24.889 1.00 83.25 84 ARG A CA 1
ATOM 620 C C . ARG A 1 84 ? 15.222 -1.986 -24.033 1.00 83.25 84 ARG A C 1
ATOM 622 O O . ARG A 1 84 ? 15.312 -1.933 -22.818 1.00 83.25 84 ARG A O 1
ATOM 629 N N . ASP A 1 85 ? 14.410 -2.833 -24.656 1.00 83.19 85 ASP A N 1
ATOM 630 C CA . ASP A 1 85 ? 13.347 -3.581 -23.974 1.00 83.19 85 ASP A CA 1
ATOM 631 C C . ASP A 1 85 ? 13.875 -4.826 -23.229 1.00 83.19 85 ASP A C 1
ATOM 633 O O . ASP A 1 85 ? 13.205 -5.363 -22.348 1.00 83.19 85 ASP A O 1
ATOM 637 N N . LYS A 1 86 ? 15.070 -5.321 -23.583 1.00 83.50 86 LYS A N 1
ATOM 638 C CA . LYS A 1 86 ? 15.743 -6.457 -22.917 1.00 83.50 86 LYS A CA 1
ATOM 639 C C . LYS A 1 86 ? 16.945 -6.032 -22.078 1.00 83.50 86 LYS A C 1
ATOM 641 O O . LYS A 1 86 ? 17.721 -6.888 -21.654 1.00 83.50 86 LYS A O 1
ATOM 646 N N . SER A 1 87 ? 17.092 -4.732 -21.824 1.00 81.94 87 SER A N 1
ATOM 647 C CA . SER A 1 87 ? 18.086 -4.234 -20.876 1.00 81.94 87 SER A CA 1
ATOM 648 C C . SER A 1 87 ? 17.786 -4.750 -19.460 1.00 81.94 87 SER A C 1
ATOM 650 O O . SER A 1 87 ? 16.613 -4.875 -19.092 1.00 81.94 87 SER A O 1
ATOM 652 N N . PRO A 1 88 ? 18.821 -5.048 -18.654 1.00 84.50 88 PRO A N 1
ATOM 653 C CA . PRO A 1 88 ? 18.643 -5.456 -17.263 1.00 84.50 88 PRO A CA 1
ATOM 654 C C . PRO A 1 88 ? 17.768 -4.466 -16.478 1.00 84.50 88 PRO A C 1
ATOM 656 O O . PRO A 1 88 ? 17.892 -3.254 -16.646 1.00 84.50 88 PRO A O 1
ATOM 659 N N . GLY A 1 89 ? 16.860 -4.976 -15.644 1.00 87.31 89 GLY A N 1
ATOM 660 C CA . GLY A 1 89 ? 15.964 -4.163 -14.820 1.00 87.31 89 GLY A CA 1
ATOM 661 C C . GLY A 1 89 ? 14.671 -3.708 -15.496 1.00 87.31 89 GLY A C 1
ATOM 662 O O . GLY A 1 89 ? 13.726 -3.373 -14.789 1.00 87.31 89 GLY A O 1
ATOM 663 N N . GLN A 1 90 ? 14.572 -3.732 -16.831 1.00 91.56 90 GLN A N 1
ATOM 664 C CA . GLN A 1 90 ? 13.352 -3.302 -17.534 1.00 91.56 90 GLN A CA 1
ATOM 665 C C . GLN A 1 90 ? 12.159 -4.199 -17.217 1.00 91.56 90 GLN A C 1
ATOM 667 O O . GLN A 1 90 ? 11.082 -3.705 -16.888 1.00 91.56 90 GLN A O 1
ATOM 672 N N . LYS A 1 91 ? 12.371 -5.517 -17.276 1.00 91.12 91 LYS A N 1
ATOM 673 C CA . LYS A 1 91 ? 11.330 -6.500 -16.982 1.00 91.12 91 LYS A CA 1
ATOM 674 C C . LYS A 1 91 ? 10.885 -6.403 -15.525 1.00 91.12 91 LYS A C 1
ATOM 676 O O . LYS A 1 91 ? 9.696 -6.389 -15.251 1.00 91.12 91 LYS A O 1
ATOM 681 N N . GLU A 1 92 ? 11.828 -6.304 -14.594 1.00 94.81 92 GLU A N 1
ATOM 682 C CA . GLU A 1 92 ? 11.519 -6.209 -13.169 1.00 94.81 92 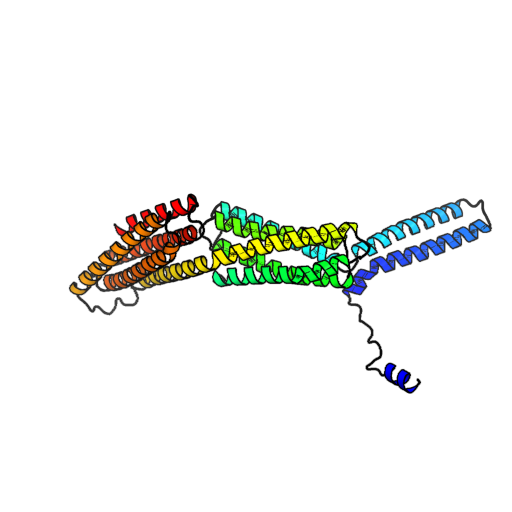GLU A CA 1
ATOM 683 C C . GLU A 1 92 ? 10.755 -4.917 -12.836 1.00 94.81 92 GLU A C 1
ATOM 685 O O . GLU A 1 92 ? 9.850 -4.946 -12.002 1.00 94.81 92 GLU A O 1
ATOM 690 N N . CYS A 1 93 ? 11.063 -3.800 -13.510 1.00 96.75 93 CYS A N 1
ATOM 691 C CA . CYS A 1 93 ? 10.253 -2.583 -13.427 1.00 96.75 93 CYS A CA 1
ATOM 692 C C . CYS A 1 93 ? 8.831 -2.809 -13.963 1.00 96.75 93 CYS A C 1
ATOM 694 O O . CYS A 1 93 ? 7.878 -2.405 -13.305 1.00 96.75 93 CYS A O 1
ATOM 696 N N . GLU A 1 94 ? 8.671 -3.448 -15.127 1.00 96.38 94 GLU A N 1
ATOM 697 C CA . GLU A 1 94 ? 7.355 -3.751 -15.717 1.00 96.38 94 GLU A CA 1
ATOM 698 C C . GLU A 1 94 ? 6.506 -4.653 -14.811 1.00 96.38 94 GLU A C 1
ATOM 700 O O . GLU A 1 94 ? 5.378 -4.287 -14.475 1.00 96.38 94 GLU A O 1
ATOM 705 N N . ASP A 1 95 ? 7.073 -5.768 -14.346 1.00 96.75 95 ASP A N 1
ATOM 706 C CA . ASP A 1 95 ? 6.424 -6.701 -13.420 1.00 96.75 95 ASP A CA 1
ATOM 707 C C . ASP A 1 95 ? 6.043 -5.982 -12.106 1.00 96.75 95 ASP A C 1
ATOM 709 O O . ASP A 1 95 ? 4.957 -6.180 -11.549 1.00 96.75 95 ASP A O 1
ATOM 713 N N . GLY A 1 96 ? 6.920 -5.098 -11.611 1.00 98.25 96 GLY A N 1
ATOM 714 C CA . GLY A 1 96 ? 6.663 -4.266 -10.436 1.00 98.25 96 GLY A CA 1
ATOM 715 C C . GLY A 1 96 ? 5.504 -3.284 -10.636 1.00 98.25 96 GLY A C 1
ATOM 716 O O . GLY A 1 96 ? 4.632 -3.185 -9.774 1.00 98.25 96 GLY A O 1
ATOM 717 N N . ILE A 1 97 ? 5.451 -2.597 -11.781 1.00 98.69 97 ILE A N 1
ATOM 718 C CA . ILE A 1 97 ? 4.383 -1.648 -12.137 1.00 98.69 97 ILE A CA 1
ATOM 719 C C . ILE A 1 97 ? 3.028 -2.357 -12.247 1.00 98.69 97 ILE A C 1
ATOM 721 O O . ILE A 1 97 ? 2.028 -1.848 -11.725 1.00 98.69 97 ILE A O 1
ATOM 725 N N . GLU A 1 98 ? 2.979 -3.526 -12.892 1.00 98.44 98 GLU A N 1
ATOM 726 C CA . GLU A 1 98 ? 1.758 -4.334 -12.993 1.00 98.44 98 GLU A CA 1
ATOM 727 C C . GLU A 1 98 ? 1.268 -4.738 -11.599 1.00 98.44 98 GLU A C 1
ATOM 729 O O . GLU A 1 98 ? 0.108 -4.515 -11.245 1.00 98.44 98 GLU A O 1
ATOM 734 N N . LYS A 1 99 ? 2.174 -5.242 -10.757 1.00 98.56 99 LYS A N 1
ATOM 735 C CA . LYS A 1 99 ? 1.838 -5.651 -9.394 1.00 98.56 99 LYS A CA 1
ATOM 736 C C . LYS A 1 99 ? 1.346 -4.487 -8.528 1.00 98.56 99 LYS A C 1
ATOM 738 O O . LYS A 1 99 ? 0.364 -4.640 -7.802 1.00 98.56 99 LYS A O 1
ATOM 743 N N . LEU A 1 100 ? 1.980 -3.317 -8.617 1.00 98.75 100 LEU A N 1
ATOM 744 C CA . LEU A 1 100 ? 1.518 -2.110 -7.923 1.00 98.75 100 LEU A CA 1
ATOM 745 C C . LEU A 1 100 ? 0.136 -1.671 -8.413 1.00 98.75 100 LEU A C 1
ATOM 747 O O . LEU A 1 100 ? -0.698 -1.297 -7.595 1.00 98.75 100 LEU A O 1
ATOM 751 N N . THR A 1 101 ? -0.144 -1.788 -9.714 1.00 98.69 101 THR A N 1
ATOM 752 C CA . THR A 1 101 ? -1.471 -1.486 -10.277 1.00 98.69 101 THR A CA 1
ATOM 753 C C . THR A 1 101 ? -2.552 -2.355 -9.638 1.00 98.69 101 THR A C 1
ATOM 755 O O . THR A 1 101 ? -3.602 -1.844 -9.249 1.00 98.69 101 THR A O 1
ATOM 758 N N . LEU A 1 102 ? -2.287 -3.654 -9.473 1.00 98.56 102 LEU A N 1
ATOM 759 C CA . LEU A 1 102 ? -3.213 -4.572 -8.806 1.00 98.56 102 LEU A CA 1
ATOM 760 C C . LEU A 1 102 ? -3.427 -4.199 -7.333 1.00 98.56 102 LEU A C 1
ATOM 762 O O . LEU A 1 102 ? -4.564 -4.178 -6.869 1.00 98.56 102 LEU A O 1
ATOM 766 N N . HIS A 1 103 ? -2.361 -3.851 -6.610 1.00 98.62 103 HIS A N 1
ATOM 767 C CA . HIS A 1 103 ? -2.468 -3.401 -5.221 1.00 98.62 103 HIS A CA 1
ATOM 768 C C . HIS A 1 103 ? -3.259 -2.095 -5.075 1.00 98.62 103 HIS A C 1
ATOM 770 O O . HIS A 1 103 ? -4.076 -1.980 -4.165 1.00 98.62 103 HIS A O 1
ATOM 776 N N . ILE A 1 104 ? -3.059 -1.128 -5.975 1.00 98.69 104 ILE A N 1
ATOM 777 C CA . ILE A 1 104 ? -3.813 0.133 -5.989 1.00 98.69 104 ILE A CA 1
ATOM 778 C C . ILE A 1 104 ? -5.307 -0.146 -6.213 1.00 98.69 104 ILE A C 1
ATOM 780 O O . ILE A 1 104 ? -6.144 0.360 -5.469 1.00 98.69 104 ILE A O 1
ATOM 784 N N . GLN A 1 105 ? -5.646 -1.008 -7.177 1.00 98.31 105 GLN A N 1
ATOM 785 C CA . GLN A 1 105 ? -7.033 -1.408 -7.437 1.00 98.31 105 GLN A CA 1
ATOM 786 C C . GLN A 1 105 ? -7.664 -2.152 -6.252 1.00 98.31 105 GLN A C 1
ATOM 788 O O . GLN A 1 105 ? -8.831 -1.919 -5.936 1.00 98.31 105 GLN A O 1
ATOM 793 N N . GLU A 1 106 ? -6.913 -3.036 -5.589 1.00 98.06 106 GLU A N 1
ATOM 794 C CA . GLU A 1 106 ? -7.364 -3.722 -4.374 1.00 98.06 106 GLU A CA 1
ATOM 795 C C . GLU A 1 106 ? -7.667 -2.708 -3.262 1.00 98.06 106 GLU A C 1
ATOM 797 O O . GLU A 1 106 ? -8.752 -2.736 -2.682 1.00 98.06 106 GLU A O 1
ATOM 802 N N . LEU A 1 107 ? -6.753 -1.770 -3.001 1.00 98.19 107 LEU A N 1
ATOM 803 C CA . LEU A 1 107 ? -6.938 -0.727 -1.990 1.00 98.19 107 LEU A CA 1
ATOM 804 C C . LEU A 1 107 ? -8.155 0.157 -2.288 1.00 98.19 107 LEU A C 1
ATOM 806 O O . LEU A 1 107 ? -8.922 0.440 -1.370 1.00 98.19 107 LEU A O 1
ATOM 810 N N . ASP A 1 108 ? -8.388 0.519 -3.552 1.00 97.69 108 ASP A N 1
ATOM 811 C CA . ASP A 1 108 ? -9.574 1.280 -3.964 1.00 97.69 108 ASP A CA 1
ATOM 812 C C . ASP A 1 108 ? -10.875 0.519 -3.688 1.00 97.69 108 ASP A C 1
ATOM 814 O O . ASP A 1 108 ? -11.817 1.068 -3.112 1.00 97.69 108 ASP A O 1
ATOM 818 N N . GLN A 1 109 ? -10.930 -0.767 -4.040 1.00 95.88 109 GLN A N 1
ATOM 819 C CA . GLN A 1 109 ? -12.104 -1.604 -3.777 1.00 95.88 109 GLN A CA 1
ATOM 820 C C . GLN A 1 109 ? -12.389 -1.723 -2.276 1.00 95.88 109 GLN A C 1
ATOM 822 O O . GLN A 1 109 ? -13.541 -1.616 -1.844 1.00 95.88 109 GLN A O 1
ATOM 827 N N . ILE A 1 110 ? -11.344 -1.912 -1.469 1.00 96.31 110 ILE A N 1
ATOM 828 C CA . ILE A 1 110 ? -11.469 -2.000 -0.014 1.00 96.31 110 ILE A CA 1
ATOM 829 C C . ILE A 1 110 ? -11.862 -0.647 0.596 1.00 96.31 110 ILE A C 1
ATOM 831 O O . ILE A 1 110 ? -12.698 -0.616 1.501 1.00 96.31 110 ILE A O 1
ATOM 835 N N . SER A 1 111 ? -11.333 0.466 0.083 1.00 95.38 111 SER A N 1
ATOM 836 C CA . SER A 1 111 ? -11.693 1.822 0.519 1.00 95.38 111 SER A CA 1
ATOM 837 C C . SER A 1 111 ? -13.178 2.104 0.261 1.00 95.38 111 SER A C 1
ATOM 839 O O . SER A 1 111 ? -13.904 2.532 1.161 1.00 95.38 111 SER A O 1
ATOM 841 N N . VAL A 1 112 ? -13.699 1.716 -0.909 1.00 94.50 112 VAL A N 1
ATOM 842 C CA . VAL A 1 112 ? -15.140 1.785 -1.208 1.00 94.50 112 VAL A CA 1
ATOM 843 C C . VAL A 1 112 ? -15.962 0.921 -0.245 1.00 94.50 112 VAL A C 1
ATOM 845 O O . VAL A 1 112 ? -17.013 1.361 0.226 1.00 94.50 112 VAL A O 1
ATOM 848 N N . ALA A 1 113 ? -15.511 -0.290 0.092 1.00 93.00 113 ALA A N 1
ATOM 849 C CA . ALA A 1 113 ? -16.203 -1.137 1.067 1.00 93.00 113 ALA A CA 1
ATOM 850 C C . ALA A 1 113 ? -16.224 -0.516 2.478 1.00 93.00 113 ALA A C 1
ATOM 852 O O . ALA A 1 113 ? -17.241 -0.612 3.170 1.00 93.00 113 ALA A O 1
ATOM 853 N N . ALA A 1 114 ? -15.142 0.156 2.885 1.00 91.38 114 ALA A N 1
ATOM 854 C CA . ALA A 1 114 ? -15.051 0.882 4.152 1.00 91.38 114 ALA A CA 1
ATOM 855 C C . ALA A 1 114 ? -16.032 2.066 4.213 1.00 91.38 114 ALA A C 1
ATOM 857 O O . ALA A 1 114 ? -16.733 2.238 5.212 1.00 91.38 114 ALA A O 1
ATOM 858 N N . ILE A 1 115 ? -16.164 2.832 3.122 1.00 90.75 115 ILE A N 1
ATOM 859 C CA . ILE A 1 115 ? -17.129 3.942 3.018 1.00 90.75 115 ILE A CA 1
ATOM 860 C C . ILE A 1 115 ? -18.566 3.451 3.238 1.00 90.75 115 ILE A C 1
ATOM 862 O O . ILE A 1 115 ? -19.343 4.096 3.939 1.00 90.75 115 ILE A O 1
ATOM 866 N N . HIS A 1 116 ? -18.908 2.287 2.684 1.00 89.31 116 HIS A N 1
ATOM 867 C CA . HIS A 1 116 ? -20.235 1.681 2.825 1.00 89.31 116 HIS A CA 1
ATOM 868 C C . HIS A 1 116 ? -20.424 0.882 4.125 1.00 89.31 116 HIS A C 1
ATOM 870 O O . HIS A 1 116 ? -21.446 0.217 4.266 1.00 89.31 116 HIS A O 1
ATOM 876 N N . GLN A 1 117 ? -19.458 0.911 5.055 1.00 82.38 117 GLN A N 1
ATOM 877 C CA . GLN A 1 117 ? -19.471 0.127 6.301 1.00 82.38 117 GLN A CA 1
ATOM 878 C C . GLN A 1 117 ? -19.649 -1.389 6.083 1.00 82.38 117 GLN A C 1
ATOM 880 O O . GLN A 1 117 ? -20.142 -2.104 6.950 1.00 82.38 117 GLN A O 1
ATOM 885 N N . ASN A 1 118 ? -19.203 -1.893 4.930 1.00 85.62 118 ASN A N 1
ATOM 886 C CA . ASN A 1 118 ? -19.289 -3.304 4.545 1.00 85.62 118 ASN A CA 1
ATOM 887 C C . ASN A 1 118 ? -17.931 -4.019 4.636 1.00 85.62 118 ASN A C 1
ATOM 889 O O . ASN A 1 118 ? -17.778 -5.149 4.164 1.00 85.62 118 ASN A O 1
ATOM 893 N N . LEU A 1 119 ? -16.924 -3.374 5.230 1.00 87.75 119 LEU A N 1
ATOM 894 C CA . LEU A 1 119 ? -15.611 -3.974 5.412 1.00 87.75 119 LEU A CA 1
ATOM 895 C C . LEU A 1 119 ? -15.654 -4.994 6.556 1.00 87.75 119 LEU A C 1
ATOM 897 O O . LEU A 1 119 ? -15.786 -4.642 7.725 1.00 87.75 119 LEU A O 1
ATOM 901 N N . THR A 1 120 ? -15.544 -6.276 6.209 1.00 86.88 120 THR A N 1
ATOM 902 C CA . THR A 1 120 ? -15.560 -7.357 7.201 1.00 86.88 120 THR A CA 1
ATOM 903 C C . THR A 1 120 ? -14.232 -7.397 7.969 1.00 86.88 120 THR A C 1
ATOM 905 O O . THR A 1 120 ? -13.182 -7.492 7.328 1.00 86.88 120 THR A O 1
ATOM 908 N N . PRO A 1 121 ? -14.251 -7.386 9.317 1.00 85.50 121 PRO A N 1
ATOM 909 C CA . PRO A 1 121 ? -13.035 -7.460 10.121 1.00 85.50 121 PRO A CA 1
ATOM 910 C C . PRO A 1 121 ? -12.250 -8.752 9.883 1.00 85.50 121 PRO A C 1
ATOM 912 O O . PRO A 1 121 ? -12.790 -9.854 10.027 1.00 85.50 121 PRO A O 1
ATOM 915 N N . ARG A 1 122 ? -10.959 -8.626 9.565 1.00 88.69 122 ARG A N 1
ATOM 916 C CA . ARG A 1 122 ? -10.033 -9.761 9.458 1.00 88.69 122 ARG A CA 1
ATOM 917 C C . ARG A 1 122 ? -9.535 -10.180 10.841 1.00 88.69 122 ARG A C 1
ATOM 919 O O . ARG A 1 122 ? -9.115 -9.335 11.625 1.00 88.69 122 ARG A O 1
ATOM 926 N N . ARG A 1 123 ? -9.586 -11.485 11.134 1.00 83.50 123 ARG A N 1
ATOM 927 C CA . ARG A 1 123 ? -9.252 -12.069 12.451 1.00 83.50 123 ARG A CA 1
ATOM 928 C C . ARG A 1 123 ? -8.139 -13.121 12.399 1.00 83.50 123 ARG A C 1
ATOM 930 O O . ARG A 1 123 ? -7.962 -13.870 13.351 1.00 83.50 123 ARG A O 1
ATOM 937 N N . ASP A 1 124 ? -7.417 -13.211 11.285 1.00 88.62 124 ASP A N 1
ATOM 938 C CA . ASP A 1 124 ? -6.286 -14.131 11.119 1.00 88.62 124 ASP A CA 1
ATOM 939 C C . ASP A 1 124 ? -5.057 -13.732 11.952 1.00 88.62 124 ASP A C 1
ATOM 941 O O . ASP A 1 124 ? -4.214 -14.579 12.243 1.00 88.62 124 ASP A O 1
ATOM 945 N N . LYS A 1 125 ? -4.968 -12.460 12.357 1.00 85.19 125 LYS A N 1
ATOM 946 C CA . LYS A 1 125 ? -3.913 -11.915 13.217 1.00 85.19 125 LYS A CA 1
ATOM 947 C C . LYS A 1 125 ? -4.496 -10.944 14.236 1.00 85.19 125 LYS A C 1
ATOM 949 O O . LYS A 1 125 ? -5.588 -10.406 14.046 1.00 85.19 125 LYS A O 1
ATOM 954 N N . ASP A 1 126 ? -3.732 -10.694 15.293 1.00 82.38 126 ASP A N 1
ATOM 955 C CA . ASP A 1 126 ? -4.022 -9.612 16.230 1.00 82.38 126 ASP A CA 1
ATOM 956 C C . ASP A 1 126 ? -3.792 -8.239 15.573 1.00 82.38 126 ASP A C 1
ATOM 958 O O . ASP A 1 126 ? -2.925 -8.081 14.707 1.00 82.38 126 ASP A O 1
ATOM 962 N N . ILE A 1 127 ? -4.540 -7.221 16.007 1.00 83.50 127 ILE A N 1
ATOM 963 C CA . ILE A 1 127 ? -4.414 -5.859 15.474 1.00 83.50 127 ILE A CA 1
ATOM 964 C C . ILE A 1 127 ? -3.006 -5.290 15.640 1.00 83.50 127 ILE A C 1
ATOM 966 O O . ILE A 1 127 ? -2.503 -4.625 14.736 1.00 83.50 127 ILE A O 1
ATOM 970 N N . LYS A 1 128 ? -2.335 -5.628 16.746 1.00 84.50 128 LYS A N 1
ATOM 971 C CA . LYS A 1 128 ? -0.948 -5.247 16.999 1.00 84.50 128 LYS A CA 1
ATOM 972 C C . LYS A 1 128 ? -0.008 -5.858 15.959 1.00 84.50 128 LYS A C 1
ATOM 974 O O . LYS A 1 128 ? 0.898 -5.187 15.474 1.00 84.50 128 LYS A O 1
ATOM 979 N N . GLN A 1 129 ? -0.252 -7.108 15.568 1.00 89.06 129 GLN A N 1
ATOM 980 C CA . GLN A 1 129 ? 0.545 -7.774 14.539 1.00 89.06 129 GLN A CA 1
ATOM 981 C C . GLN A 1 129 ? 0.323 -7.141 13.163 1.00 89.06 129 GLN A C 1
ATOM 983 O O . GLN A 1 129 ? 1.283 -7.012 12.404 1.00 89.06 129 GLN A O 1
ATOM 988 N N . PHE A 1 130 ? -0.906 -6.718 12.838 1.00 92.62 130 PHE A N 1
ATOM 989 C CA . PHE A 1 130 ? -1.161 -5.959 11.610 1.00 92.62 130 PHE A CA 1
ATOM 990 C C . PHE A 1 130 ? -0.370 -4.644 11.598 1.00 92.62 130 PHE A C 1
ATOM 992 O O . PHE A 1 130 ? 0.318 -4.367 10.617 1.00 92.62 130 PHE A O 1
ATOM 999 N N . THR A 1 131 ? -0.405 -3.863 12.683 1.00 91.25 131 THR A N 1
ATOM 1000 C CA . THR A 1 131 ? 0.321 -2.583 12.758 1.00 91.25 131 THR A CA 1
ATOM 1001 C C . THR A 1 131 ? 1.840 -2.762 12.707 1.00 91.25 131 THR A C 1
ATOM 1003 O O . THR A 1 131 ? 2.492 -2.078 11.925 1.00 91.25 131 THR A O 1
ATOM 1006 N N . GLU A 1 132 ? 2.400 -3.720 13.455 1.00 92.38 132 GLU A N 1
ATOM 1007 C CA . GLU A 1 132 ? 3.849 -3.985 13.481 1.00 92.38 132 GLU A CA 1
ATOM 1008 C C . GLU A 1 132 ? 4.370 -4.459 12.116 1.00 92.38 132 GLU A C 1
ATOM 1010 O O . GLU A 1 132 ? 5.427 -4.026 11.661 1.00 92.38 132 GLU A O 1
ATOM 1015 N N . GLN A 1 133 ? 3.628 -5.335 11.426 1.00 95.69 133 GLN A N 1
ATOM 1016 C CA . GLN A 1 133 ? 4.032 -5.803 10.097 1.00 95.69 133 GLN A CA 1
ATOM 1017 C C . GLN A 1 133 ? 3.902 -4.712 9.031 1.00 95.69 133 GLN A C 1
ATOM 1019 O O . GLN A 1 133 ? 4.705 -4.682 8.098 1.00 95.69 133 GLN A O 1
ATOM 1024 N N . MET A 1 134 ? 2.919 -3.817 9.162 1.00 96.00 134 MET A N 1
ATOM 1025 C CA . MET A 1 134 ? 2.761 -2.676 8.264 1.00 96.00 134 MET A CA 1
ATOM 1026 C C . MET A 1 134 ? 3.914 -1.677 8.425 1.00 96.00 134 MET A C 1
ATOM 1028 O O . MET A 1 134 ? 4.525 -1.284 7.433 1.00 96.00 134 MET A O 1
ATOM 1032 N N . GLU A 1 135 ? 4.266 -1.333 9.665 1.00 96.00 135 GLU A N 1
ATOM 1033 C CA . GLU A 1 135 ? 5.405 -0.466 9.986 1.00 96.00 135 GLU A CA 1
ATOM 1034 C C . GLU A 1 135 ? 6.733 -1.073 9.516 1.00 96.00 135 GLU A C 1
ATOM 1036 O O . GLU A 1 135 ? 7.554 -0.388 8.899 1.00 96.00 135 GLU A O 1
ATOM 1041 N N . ASN A 1 136 ? 6.927 -2.379 9.741 1.00 97.38 136 ASN A N 1
ATOM 1042 C CA . ASN A 1 136 ? 8.112 -3.091 9.278 1.00 97.38 136 ASN A CA 1
ATOM 1043 C C . ASN A 1 136 ? 8.234 -3.040 7.751 1.00 97.38 136 ASN A C 1
ATOM 1045 O O . ASN A 1 136 ? 9.288 -2.664 7.244 1.00 97.38 136 ASN A O 1
ATOM 1049 N N . ALA A 1 137 ? 7.164 -3.365 7.020 1.00 98.38 137 ALA A N 1
ATOM 1050 C CA . ALA A 1 137 ? 7.170 -3.324 5.562 1.00 98.38 137 ALA A CA 1
ATOM 1051 C C . ALA A 1 137 ? 7.471 -1.910 5.036 1.00 98.38 137 ALA A C 1
ATOM 1053 O O . ALA A 1 137 ? 8.353 -1.752 4.195 1.00 98.38 137 ALA A O 1
ATOM 1054 N N . ALA A 1 138 ? 6.813 -0.882 5.580 1.00 98.25 138 ALA A N 1
ATOM 1055 C CA . ALA A 1 138 ? 7.041 0.513 5.201 1.00 98.25 138 ALA A CA 1
ATOM 1056 C C . ALA A 1 138 ? 8.496 0.953 5.457 1.00 98.25 138 ALA A C 1
ATOM 1058 O O . ALA A 1 138 ? 9.141 1.541 4.587 1.00 98.25 138 ALA A O 1
ATOM 1059 N N . SER A 1 139 ? 9.054 0.588 6.614 1.00 98.00 139 SER A N 1
ATOM 1060 C CA . SER A 1 139 ? 10.446 0.886 6.971 1.00 98.00 139 SER A CA 1
ATOM 1061 C C . SER A 1 139 ? 11.442 0.188 6.044 1.00 98.00 139 SER A C 1
ATOM 1063 O O . SER A 1 139 ? 12.424 0.792 5.613 1.00 98.00 139 SER A O 1
ATOM 1065 N N . GLN A 1 140 ? 11.190 -1.076 5.693 1.00 98.38 140 GLN A N 1
ATOM 1066 C CA . GLN A 1 140 ? 12.057 -1.816 4.775 1.00 98.38 140 GLN A CA 1
ATOM 1067 C C . GLN A 1 140 ? 12.025 -1.247 3.359 1.00 98.38 140 GLN A C 1
ATOM 1069 O O . GLN A 1 140 ? 13.070 -1.180 2.716 1.00 98.38 140 GLN A O 1
ATOM 1074 N N . ILE A 1 141 ? 10.861 -0.788 2.894 1.00 98.50 141 ILE A N 1
ATOM 1075 C CA . ILE A 1 141 ? 10.747 -0.079 1.618 1.00 98.50 141 ILE A CA 1
ATOM 1076 C C . ILE A 1 141 ? 11.615 1.186 1.650 1.00 98.50 141 ILE A C 1
ATOM 1078 O O . ILE A 1 141 ? 12.459 1.358 0.773 1.00 98.50 141 ILE A O 1
ATOM 1082 N N . SER A 1 142 ? 11.485 2.014 2.693 1.00 98.25 142 SER A N 1
ATOM 1083 C CA . SER A 1 142 ? 12.276 3.245 2.854 1.00 98.25 142 SER A CA 1
ATOM 1084 C C . SER A 1 142 ? 13.787 2.982 2.837 1.00 98.25 142 SER A C 1
ATOM 1086 O O . SER A 1 142 ? 14.535 3.632 2.104 1.00 98.25 142 SER A O 1
ATOM 1088 N N . ASN A 1 143 ? 14.240 1.948 3.554 1.00 97.81 143 ASN A N 1
ATOM 1089 C CA . ASN A 1 143 ? 15.654 1.570 3.631 1.00 97.81 143 ASN A CA 1
ATOM 1090 C C . ASN A 1 143 ? 16.255 1.128 2.284 1.00 97.81 143 ASN A C 1
ATOM 1092 O O . ASN A 1 143 ? 17.475 1.150 2.125 1.00 97.81 143 ASN A O 1
ATOM 1096 N N . ARG A 1 144 ? 15.429 0.703 1.319 1.00 97.81 144 ARG A N 1
ATOM 1097 C CA . ARG A 1 144 ? 15.876 0.268 -0.016 1.00 97.81 144 ARG A CA 1
ATOM 1098 C C . ARG A 1 144 ? 15.913 1.402 -1.038 1.00 97.81 144 ARG A C 1
ATOM 1100 O O . ARG A 1 144 ? 16.561 1.244 -2.073 1.00 97.81 144 ARG A O 1
ATOM 1107 N N . LEU A 1 145 ? 15.282 2.544 -0.753 1.00 98.06 145 LEU A N 1
ATOM 1108 C CA . LEU A 1 145 ? 15.216 3.674 -1.684 1.00 98.06 145 LEU A CA 1
ATOM 1109 C C . LEU A 1 145 ? 16.588 4.214 -2.108 1.00 98.06 145 LEU A C 1
ATOM 1111 O O . LEU A 1 145 ? 16.765 4.414 -3.307 1.00 98.06 145 LEU A O 1
ATOM 1115 N N . PRO A 1 146 ? 17.582 4.408 -1.214 1.00 97.94 146 PRO A N 1
ATOM 1116 C CA . PRO A 1 146 ? 18.880 4.944 -1.629 1.00 97.94 146 PRO A CA 1
ATOM 1117 C C . PRO A 1 146 ? 19.621 4.018 -2.602 1.00 97.94 146 PRO A C 1
ATOM 1119 O O . PRO A 1 146 ? 20.229 4.472 -3.570 1.00 97.94 146 PRO A O 1
ATOM 1122 N N . GLU A 1 147 ? 19.546 2.705 -2.367 1.00 97.31 147 GLU A N 1
ATOM 1123 C CA . GLU A 1 147 ? 20.166 1.708 -3.244 1.00 97.31 147 GLU A CA 1
ATOM 1124 C C . GLU A 1 147 ? 19.474 1.666 -4.609 1.00 97.31 147 GLU A C 1
ATOM 1126 O O . GLU A 1 147 ? 20.149 1.648 -5.638 1.00 97.31 147 GLU A O 1
ATOM 1131 N N . LEU A 1 148 ? 18.137 1.708 -4.626 1.00 97.88 148 LEU A N 1
ATOM 1132 C CA . LEU A 1 148 ? 17.357 1.755 -5.860 1.00 97.88 148 LEU A CA 1
ATOM 1133 C C . LEU A 1 148 ? 17.622 3.041 -6.654 1.00 97.88 148 LEU A C 1
ATOM 1135 O O . LEU A 1 148 ? 17.813 2.971 -7.864 1.00 97.88 148 LEU A O 1
ATOM 1139 N N . GLN A 1 149 ? 17.692 4.192 -5.984 1.00 98.19 149 GLN A N 1
ATOM 1140 C CA . GLN A 1 149 ? 18.003 5.487 -6.593 1.00 98.19 149 GLN A CA 1
ATOM 1141 C C . GLN A 1 149 ? 19.358 5.458 -7.302 1.00 98.19 149 GLN A C 1
ATOM 1143 O O . GLN A 1 149 ? 19.472 5.871 -8.457 1.00 98.19 149 GLN A O 1
ATOM 1148 N N . ASN A 1 150 ? 20.389 4.942 -6.625 1.00 97.50 150 ASN A N 1
ATOM 1149 C CA . ASN A 1 150 ? 21.714 4.821 -7.220 1.00 97.50 150 ASN A CA 1
ATOM 1150 C C . ASN A 1 150 ? 21.708 3.847 -8.405 1.00 97.50 150 ASN A C 1
ATOM 1152 O O . ASN A 1 150 ? 22.239 4.175 -9.467 1.00 97.50 150 ASN A O 1
ATOM 1156 N N . ALA A 1 151 ? 21.069 2.684 -8.254 1.00 97.12 151 ALA A N 1
ATOM 1157 C CA . ALA A 1 151 ? 21.005 1.693 -9.319 1.00 97.12 151 ALA A CA 1
ATOM 1158 C C . ALA A 1 151 ? 20.260 2.216 -10.555 1.00 97.12 151 ALA A C 1
ATOM 1160 O O . ALA A 1 151 ? 20.743 2.056 -11.671 1.00 97.12 151 ALA A O 1
ATOM 1161 N N . ALA A 1 152 ? 19.145 2.925 -10.363 1.00 96.94 152 ALA A N 1
ATOM 1162 C CA . ALA A 1 152 ? 18.351 3.529 -11.431 1.00 96.94 152 ALA A CA 1
ATOM 1163 C C . ALA A 1 152 ? 19.110 4.597 -12.233 1.00 96.94 152 ALA A C 1
ATOM 1165 O O . ALA A 1 152 ? 18.834 4.786 -13.418 1.00 96.94 152 ALA A O 1
ATOM 1166 N N . LYS A 1 153 ? 20.087 5.270 -11.615 1.00 97.06 153 LYS A N 1
ATOM 1167 C CA . LYS A 1 153 ? 20.914 6.287 -12.274 1.00 97.06 153 LYS A CA 1
ATOM 1168 C C . LYS A 1 153 ? 22.190 5.731 -12.889 1.00 97.06 153 LYS A C 1
ATOM 1170 O O . LYS A 1 153 ? 22.624 6.251 -13.913 1.00 97.06 153 LYS A O 1
ATOM 1175 N N . ASN A 1 154 ? 22.794 4.715 -12.268 1.00 94.88 154 ASN A N 1
ATOM 1176 C CA . ASN A 1 154 ? 24.195 4.377 -12.522 1.00 94.88 154 ASN A CA 1
ATOM 1177 C C . ASN A 1 154 ? 24.489 2.894 -12.798 1.00 94.88 154 ASN A C 1
ATOM 1179 O O . ASN A 1 154 ? 25.538 2.613 -13.374 1.00 94.88 154 ASN A O 1
ATOM 1183 N N . GLU A 1 155 ? 23.634 1.957 -12.373 1.00 93.19 155 GLU A N 1
ATOM 1184 C CA . GLU A 1 155 ? 23.963 0.520 -12.329 1.00 93.19 155 GLU A CA 1
ATOM 1185 C C . GLU A 1 155 ? 22.836 -0.325 -12.946 1.00 93.19 155 GLU A C 1
ATOM 1187 O O . GLU A 1 155 ? 22.010 -0.917 -12.240 1.00 93.19 155 GLU A O 1
ATOM 1192 N N . ALA A 1 156 ? 22.799 -0.402 -14.280 1.00 89.69 156 ALA A N 1
ATOM 1193 C CA . ALA A 1 156 ? 21.776 -1.152 -15.018 1.00 89.69 156 ALA A CA 1
ATOM 1194 C C . ALA A 1 156 ? 21.672 -2.614 -14.545 1.00 89.69 156 ALA A C 1
ATOM 1196 O O . ALA A 1 156 ? 20.581 -3.139 -14.333 1.00 89.69 156 ALA A O 1
ATOM 1197 N N . GLU A 1 157 ? 22.809 -3.263 -14.296 1.00 88.00 157 GLU A N 1
ATOM 1198 C CA . GLU A 1 157 ? 22.890 -4.654 -13.853 1.00 88.00 157 GLU A CA 1
ATOM 1199 C C . GLU A 1 157 ? 22.328 -4.903 -12.445 1.00 88.00 157 GLU A C 1
ATOM 1201 O O . GLU A 1 157 ? 21.971 -6.039 -12.126 1.00 88.00 157 GLU A O 1
ATOM 1206 N N . ARG A 1 158 ? 22.222 -3.866 -11.601 1.00 92.25 158 ARG A N 1
ATOM 1207 C CA . ARG A 1 158 ? 21.681 -3.971 -10.234 1.00 92.25 158 ARG A CA 1
ATOM 1208 C C . ARG A 1 158 ? 20.239 -3.499 -10.118 1.00 92.25 158 ARG A C 1
ATOM 1210 O O . ARG A 1 158 ? 19.555 -3.925 -9.186 1.00 92.25 158 ARG A O 1
ATOM 1217 N N . LEU A 1 159 ? 19.760 -2.696 -11.070 1.00 95.25 159 LEU A N 1
ATOM 1218 C CA . LEU A 1 159 ? 18.416 -2.117 -11.059 1.00 95.25 159 LEU A CA 1
ATOM 1219 C C . LEU A 1 159 ? 17.326 -3.171 -10.816 1.00 95.25 159 LEU A C 1
ATOM 1221 O O . LEU A 1 159 ? 16.545 -3.037 -9.875 1.00 95.25 159 LEU A O 1
ATOM 1225 N N . GLY A 1 160 ? 17.314 -4.258 -11.594 1.00 94.25 160 GLY A N 1
ATOM 1226 C CA . GLY A 1 160 ? 16.283 -5.296 -11.466 1.00 94.25 160 GLY A CA 1
ATOM 1227 C C . GLY A 1 160 ? 16.258 -5.974 -10.094 1.00 94.25 160 GLY A C 1
ATOM 1228 O O . GLY A 1 160 ? 15.187 -6.252 -9.547 1.00 94.25 160 GLY A O 1
ATOM 1229 N N . HIS A 1 161 ? 17.429 -6.175 -9.485 1.00 94.81 161 HIS A N 1
ATOM 1230 C CA . HIS A 1 161 ? 17.521 -6.732 -8.138 1.00 94.81 161 HIS A CA 1
ATOM 1231 C C . HIS A 1 161 ? 17.010 -5.749 -7.077 1.00 94.81 161 HIS A C 1
ATOM 1233 O O . HIS A 1 161 ? 16.247 -6.151 -6.197 1.00 94.81 161 HIS A O 1
ATOM 1239 N N . CYS A 1 162 ? 17.379 -4.468 -7.174 1.00 97.62 162 CYS A N 1
ATOM 1240 C CA . CYS A 1 162 ? 16.894 -3.424 -6.270 1.00 97.62 162 CYS A CA 1
ATOM 1241 C C . CYS A 1 162 ? 15.365 -3.287 -6.333 1.00 97.62 162 CYS A C 1
ATOM 1243 O O . CYS A 1 162 ? 14.714 -3.269 -5.287 1.00 97.62 162 CYS A O 1
ATOM 1245 N N . VAL A 1 163 ? 14.789 -3.281 -7.542 1.00 98.00 163 VAL A N 1
ATOM 1246 C CA . VAL A 1 163 ? 13.333 -3.250 -7.754 1.00 98.00 163 VAL A CA 1
ATOM 1247 C C . VAL A 1 163 ? 12.672 -4.477 -7.137 1.00 98.00 163 VAL A C 1
ATOM 1249 O O . VAL A 1 163 ? 11.779 -4.340 -6.304 1.00 98.00 163 VAL A O 1
ATOM 1252 N N . SER A 1 164 ? 13.148 -5.678 -7.474 1.00 96.88 164 SER A N 1
ATOM 1253 C CA . SER A 1 164 ? 12.584 -6.929 -6.952 1.00 96.88 164 SER A CA 1
ATOM 1254 C C . SER A 1 164 ? 12.635 -6.985 -5.423 1.00 96.88 164 SER A C 1
ATOM 1256 O O . SER A 1 164 ? 11.652 -7.357 -4.786 1.00 96.88 164 SER A O 1
ATOM 1258 N N . SER A 1 165 ? 13.759 -6.567 -4.831 1.00 97.31 165 SER A N 1
ATOM 1259 C CA . SER A 1 165 ? 13.966 -6.504 -3.380 1.00 97.31 165 SER A CA 1
ATOM 1260 C C . SER A 1 165 ? 12.958 -5.572 -2.705 1.00 97.31 165 SER A C 1
ATOM 1262 O O . SER A 1 165 ? 12.293 -5.980 -1.752 1.00 97.31 165 SER A O 1
ATOM 1264 N N . MET A 1 166 ? 12.769 -4.359 -3.235 1.00 98.19 166 MET A N 1
ATOM 1265 C CA . MET A 1 166 ? 11.768 -3.413 -2.734 1.00 98.19 166 MET A CA 1
ATOM 1266 C C . MET A 1 166 ? 10.340 -3.967 -2.876 1.00 98.19 166 MET A C 1
ATOM 1268 O O . MET A 1 166 ? 9.547 -3.900 -1.936 1.00 98.19 166 MET A O 1
ATOM 1272 N N . MET A 1 167 ? 10.026 -4.585 -4.018 1.00 98.38 167 MET A N 1
ATOM 1273 C CA . MET A 1 167 ? 8.694 -5.116 -4.326 1.00 98.38 167 MET A CA 1
ATOM 1274 C C . MET A 1 167 ? 8.246 -6.265 -3.411 1.00 98.38 167 MET A C 1
ATOM 1276 O O . MET A 1 167 ? 7.042 -6.497 -3.267 1.00 98.38 167 MET A O 1
ATOM 1280 N N . THR A 1 168 ? 9.174 -6.959 -2.741 1.00 98.12 168 THR A N 1
ATOM 1281 C CA . THR A 1 168 ? 8.826 -8.019 -1.775 1.00 98.12 168 THR A CA 1
ATOM 1282 C C . THR A 1 168 ? 8.009 -7.516 -0.580 1.00 98.12 168 THR A C 1
ATOM 1284 O O . THR A 1 168 ? 7.262 -8.293 0.016 1.00 98.12 168 THR A O 1
ATOM 1287 N N . TYR A 1 169 ? 8.094 -6.221 -0.259 1.00 98.62 169 TYR A N 1
ATOM 1288 C CA . TYR A 1 169 ? 7.441 -5.627 0.908 1.00 98.62 169 TYR A CA 1
ATOM 1289 C C . TYR A 1 169 ? 6.054 -5.031 0.618 1.00 98.62 169 TYR A C 1
ATOM 1291 O O . TYR A 1 169 ? 5.318 -4.738 1.558 1.00 98.62 169 TYR A O 1
ATOM 1299 N N . PHE A 1 170 ? 5.639 -4.905 -0.646 1.00 98.50 170 PHE A N 1
ATOM 1300 C CA . PHE A 1 170 ? 4.316 -4.352 -0.977 1.00 98.50 170 PHE A CA 1
ATOM 1301 C C . PHE A 1 170 ? 3.163 -5.306 -0.647 1.00 98.50 170 PHE A C 1
ATOM 1303 O O . PHE A 1 170 ? 2.150 -4.878 -0.102 1.00 98.50 170 PHE A O 1
ATOM 1310 N N . ASP A 1 171 ? 3.343 -6.606 -0.880 1.00 98.12 171 ASP A N 1
ATOM 1311 C CA . ASP A 1 171 ? 2.363 -7.634 -0.504 1.00 98.12 171 ASP A CA 1
ATOM 1312 C C . ASP A 1 171 ? 2.023 -7.601 1.001 1.00 98.12 171 ASP A C 1
ATOM 1314 O O . ASP A 1 171 ? 0.841 -7.508 1.352 1.00 98.12 171 ASP A O 1
ATOM 1318 N N . PRO A 1 172 ? 3.014 -7.659 1.921 1.00 97.81 172 PRO A N 1
ATOM 1319 C CA . PRO A 1 172 ? 2.731 -7.549 3.346 1.00 97.81 172 PRO A CA 1
ATOM 1320 C C . PRO A 1 172 ? 2.233 -6.155 3.740 1.00 97.81 172 PRO A C 1
ATOM 1322 O O . PRO A 1 172 ? 1.373 -6.083 4.614 1.00 97.81 172 PRO A O 1
ATOM 1325 N N . LEU A 1 173 ? 2.702 -5.070 3.114 1.00 98.50 173 LEU A N 1
ATOM 1326 C CA . LEU A 1 173 ? 2.202 -3.723 3.405 1.00 98.50 173 LEU A CA 1
ATOM 1327 C C . LEU A 1 173 ? 0.688 -3.628 3.153 1.00 98.50 173 LEU A C 1
ATOM 1329 O O . LEU A 1 173 ? -0.067 -3.278 4.057 1.00 98.50 173 LEU A O 1
ATOM 1333 N N . VAL A 1 174 ? 0.240 -4.023 1.958 1.00 98.50 174 VAL A N 1
ATOM 1334 C CA . VAL A 1 174 ? -1.167 -3.947 1.528 1.00 98.50 174 VAL A CA 1
ATOM 1335 C C . VAL A 1 174 ? -2.051 -4.901 2.331 1.00 98.50 174 VAL A C 1
ATOM 1337 O O . VAL A 1 174 ? -3.104 -4.521 2.839 1.00 98.50 174 VAL A O 1
ATOM 1340 N N . LYS A 1 175 ? -1.624 -6.154 2.520 1.00 97.25 175 LYS A N 1
ATOM 1341 C CA . LYS A 1 175 ? -2.428 -7.133 3.271 1.00 97.25 175 LYS A CA 1
ATOM 1342 C C . LYS A 1 175 ? -2.633 -6.722 4.724 1.00 97.25 175 LYS A C 1
ATOM 1344 O O . LYS A 1 175 ? -3.734 -6.901 5.254 1.00 97.25 175 LYS A O 1
ATOM 1349 N N . ASN A 1 176 ? -1.588 -6.203 5.369 1.00 96.75 176 ASN A N 1
ATOM 1350 C CA . ASN A 1 176 ? -1.670 -5.780 6.760 1.00 96.75 176 ASN A CA 1
ATOM 1351 C C . ASN A 1 176 ? -2.365 -4.420 6.913 1.00 96.75 176 ASN A C 1
ATOM 1353 O O . ASN A 1 176 ? -3.040 -4.237 7.923 1.00 96.75 176 ASN A O 1
ATOM 1357 N N . SER A 1 177 ? -2.311 -3.524 5.918 1.00 97.12 177 SER A N 1
ATOM 1358 C CA . SER A 1 177 ? -3.115 -2.293 5.933 1.00 97.12 177 SER A CA 1
ATOM 1359 C C . SER A 1 177 ? -4.606 -2.589 5.860 1.00 97.12 177 SER A C 1
ATOM 1361 O O . SER A 1 177 ? -5.364 -2.097 6.691 1.00 97.12 177 SER A O 1
ATOM 1363 N N . ILE A 1 178 ? -5.022 -3.496 4.973 1.00 96.25 178 ILE A N 1
ATOM 1364 C CA . ILE A 1 178 ? -6.413 -3.954 4.888 1.00 96.25 178 ILE A CA 1
ATOM 1365 C C . ILE A 1 178 ? -6.842 -4.622 6.201 1.00 96.25 178 ILE A C 1
ATOM 1367 O O . ILE A 1 178 ? -7.927 -4.345 6.711 1.00 96.25 178 ILE A O 1
ATOM 1371 N N . GLY A 1 179 ? -5.992 -5.482 6.774 1.00 93.56 179 GLY A N 1
ATOM 1372 C CA . GLY A 1 179 ? -6.252 -6.127 8.064 1.00 93.56 179 GLY A CA 1
ATOM 1373 C C . GLY A 1 179 ? -6.416 -5.123 9.207 1.00 93.56 179 GLY A C 1
ATOM 1374 O O . GLY A 1 179 ? -7.411 -5.178 9.934 1.00 93.56 179 GLY A O 1
ATOM 1375 N N . CYS A 1 180 ? -5.497 -4.162 9.310 1.00 91.94 180 CYS A N 1
ATOM 1376 C CA . CYS A 1 180 ? -5.535 -3.078 10.286 1.00 91.94 180 CYS A CA 1
ATOM 1377 C C . CYS A 1 180 ? -6.813 -2.243 10.134 1.00 91.94 180 CYS A C 1
ATOM 1379 O O . CYS A 1 180 ? -7.607 -2.165 11.072 1.00 91.94 180 CYS A O 1
ATOM 1381 N N . SER A 1 181 ? -7.068 -1.713 8.933 1.00 92.94 181 SER A N 1
ATOM 1382 C CA . SER A 1 181 ? -8.252 -0.906 8.632 1.00 92.94 181 SER A CA 1
ATOM 1383 C C . SER A 1 181 ? -9.543 -1.670 8.909 1.00 92.94 181 SER A C 1
ATOM 1385 O O . SER A 1 181 ? -10.436 -1.142 9.558 1.00 92.94 181 SER A O 1
ATOM 1387 N N . SER A 1 182 ? -9.645 -2.948 8.540 1.00 91.75 182 SER A N 1
ATOM 1388 C CA . SER A 1 182 ? -10.868 -3.734 8.777 1.00 91.75 182 SER A CA 1
ATOM 1389 C C . SER A 1 182 ? -11.261 -3.879 10.254 1.00 91.75 182 SER A C 1
ATOM 1391 O O . SER A 1 182 ? -12.419 -4.161 10.553 1.00 91.75 182 SER A O 1
ATOM 1393 N N . ASN A 1 183 ? -10.320 -3.672 11.180 1.00 84.56 183 ASN A N 1
ATOM 1394 C CA . ASN A 1 183 ? -10.571 -3.715 12.618 1.00 84.56 183 ASN A CA 1
ATOM 1395 C C . ASN A 1 183 ? -10.719 -2.324 13.259 1.00 84.56 183 ASN A C 1
ATOM 1397 O O . ASN A 1 183 ? -10.978 -2.228 14.461 1.00 84.56 183 ASN A O 1
ATOM 1401 N N . MET A 1 184 ? -10.581 -1.246 12.483 1.00 84.88 184 MET A N 1
ATOM 1402 C CA . MET A 1 184 ? -10.899 0.103 12.946 1.00 84.88 184 MET A CA 1
ATOM 1403 C C . MET A 1 184 ? -12.411 0.321 12.947 1.00 84.88 184 MET A C 1
ATOM 1405 O O . MET A 1 184 ? -13.138 -0.252 12.140 1.00 84.88 184 MET A O 1
ATOM 1409 N N . VAL A 1 185 ? -12.881 1.177 13.851 1.00 78.00 185 VAL A N 1
ATOM 1410 C CA . VAL A 1 185 ? -14.314 1.450 14.048 1.00 78.00 185 VAL A CA 1
ATOM 1411 C C . VAL A 1 185 ? -14.757 2.635 13.193 1.00 78.00 185 VAL A C 1
ATOM 1413 O O . VAL A 1 185 ? -15.813 2.599 12.571 1.00 78.00 185 VAL A O 1
ATOM 1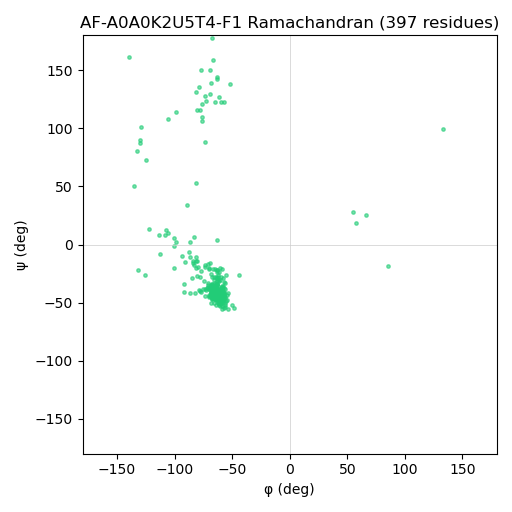416 N N . SER A 1 186 ? -13.925 3.676 13.121 1.00 81.75 186 SER A N 1
ATOM 1417 C CA . SER A 1 186 ? -14.193 4.867 12.317 1.00 81.75 186 SER A CA 1
ATOM 1418 C C . SER A 1 186 ? -13.909 4.605 10.839 1.00 81.75 186 SER A C 1
ATOM 1420 O O . SER A 1 186 ? -12.752 4.430 10.458 1.00 81.75 186 SER A O 1
ATOM 1422 N N . SER A 1 187 ? -14.937 4.669 9.986 1.00 86.50 187 SER A N 1
ATOM 1423 C CA . SER A 1 187 ? -14.781 4.559 8.524 1.00 86.50 187 SER A CA 1
ATOM 1424 C C . SER A 1 187 ? -13.824 5.610 7.954 1.00 86.50 187 SER A C 1
ATOM 1426 O O . SER A 1 187 ? -13.072 5.338 7.024 1.00 86.50 187 SER A O 1
ATOM 1428 N N . LYS A 1 188 ? -13.769 6.797 8.565 1.00 86.44 188 LYS A N 1
ATOM 1429 C CA . LYS A 1 188 ? -12.810 7.848 8.211 1.00 86.44 188 LYS A CA 1
ATOM 1430 C C . LYS A 1 188 ? -11.364 7.421 8.475 1.00 86.44 188 LYS A C 1
ATOM 1432 O O . LYS A 1 188 ? -10.499 7.690 7.648 1.00 86.44 188 LYS A O 1
ATOM 1437 N N . GLN A 1 189 ? -11.098 6.749 9.598 1.00 87.44 189 GLN A N 1
ATOM 1438 C CA . GLN A 1 189 ? -9.770 6.197 9.899 1.00 87.44 189 GLN A CA 1
ATOM 1439 C C . GLN A 1 189 ? -9.434 5.034 8.958 1.00 87.44 189 GLN A C 1
ATOM 1441 O O . GLN A 1 189 ? -8.329 4.997 8.426 1.00 87.44 189 GLN A O 1
ATOM 1446 N N . GLN A 1 190 ? -10.406 4.153 8.685 1.00 92.12 190 GLN A N 1
ATOM 1447 C CA . GLN A 1 190 ? -10.253 3.055 7.726 1.00 92.12 190 GLN A CA 1
ATOM 1448 C C . GLN A 1 190 ? -9.785 3.569 6.363 1.00 92.12 190 GLN A C 1
ATOM 1450 O O . GLN A 1 190 ? -8.746 3.134 5.866 1.00 92.12 190 GLN A O 1
ATOM 1455 N N . VAL A 1 191 ? -10.536 4.519 5.796 1.00 94.50 191 VAL A N 1
ATOM 1456 C CA . VAL A 1 191 ? -10.250 5.141 4.498 1.00 94.50 191 VAL A CA 1
ATOM 1457 C C . VAL A 1 191 ? -8.917 5.881 4.543 1.00 94.50 191 VAL A C 1
ATOM 1459 O O . VAL A 1 191 ? -8.079 5.649 3.686 1.00 94.50 191 VAL A O 1
ATOM 1462 N N . SER A 1 192 ? -8.649 6.674 5.587 1.00 93.88 192 SER A N 1
ATOM 1463 C CA . SER A 1 192 ? -7.378 7.398 5.715 1.00 93.88 192 SER A CA 1
ATOM 1464 C C . SER A 1 192 ? -6.155 6.475 5.686 1.00 93.88 192 SER A C 1
ATOM 1466 O O . SER A 1 192 ? -5.161 6.814 5.052 1.00 93.88 192 SER A O 1
ATOM 1468 N N . THR A 1 193 ? -6.188 5.330 6.374 1.00 95.25 193 THR A N 1
ATOM 1469 C CA . THR A 1 193 ? -5.059 4.385 6.381 1.00 95.25 193 THR A CA 1
ATOM 1470 C C . THR A 1 193 ? -4.911 3.660 5.040 1.00 95.25 193 THR A C 1
ATOM 1472 O O . THR A 1 193 ? -3.787 3.439 4.580 1.00 95.25 193 THR A O 1
ATOM 1475 N N . LEU A 1 194 ? -6.028 3.319 4.388 1.00 97.88 194 LEU A N 1
ATOM 1476 C CA . LEU A 1 194 ? -6.021 2.706 3.056 1.00 97.88 194 LEU A CA 1
ATOM 1477 C C . LEU A 1 194 ? -5.480 3.677 2.001 1.00 97.88 194 LEU A C 1
ATOM 1479 O O . LEU A 1 194 ? -4.592 3.300 1.242 1.00 97.88 194 LEU A O 1
ATOM 1483 N N . ASP A 1 195 ? -5.936 4.929 2.018 1.00 98.00 195 ASP A N 1
ATOM 1484 C CA . ASP A 1 195 ? -5.508 5.974 1.088 1.00 98.00 195 ASP A CA 1
ATOM 1485 C C . ASP A 1 195 ? -4.023 6.307 1.268 1.00 98.00 195 ASP A C 1
ATOM 1487 O O . ASP A 1 195 ? -3.296 6.387 0.286 1.00 98.00 195 ASP A O 1
ATOM 1491 N N . GLN A 1 196 ? -3.521 6.403 2.505 1.00 98.19 196 GLN A N 1
ATOM 1492 C CA . GLN A 1 196 ? -2.082 6.580 2.750 1.00 98.19 196 GLN A CA 1
ATOM 1493 C C . GLN A 1 196 ? -1.256 5.407 2.207 1.00 98.19 196 GLN A C 1
ATOM 1495 O O . GLN A 1 196 ? -0.203 5.614 1.606 1.00 98.19 196 GLN A O 1
ATOM 1500 N N . THR A 1 197 ? -1.735 4.171 2.386 1.00 98.62 197 THR A N 1
ATOM 1501 C CA . THR A 1 197 ? -1.064 2.988 1.824 1.00 98.62 197 THR A CA 1
ATOM 1502 C C . THR A 1 197 ? -1.086 3.019 0.295 1.00 98.62 197 THR A C 1
ATOM 1504 O O . THR A 1 197 ? -0.094 2.675 -0.348 1.00 98.62 197 THR A O 1
ATOM 1507 N N . LYS A 1 198 ? -2.199 3.471 -0.292 1.00 98.62 198 LYS A N 1
ATOM 1508 C CA . LYS A 1 198 ? -2.346 3.660 -1.735 1.00 98.62 198 LYS A CA 1
ATOM 1509 C C . LYS A 1 198 ? -1.376 4.717 -2.251 1.00 98.62 198 LYS A C 1
ATOM 1511 O O . LYS A 1 198 ? -0.680 4.437 -3.218 1.00 98.62 198 LYS A O 1
ATOM 1516 N N . THR A 1 199 ? -1.246 5.861 -1.579 1.00 98.62 199 THR A N 1
ATOM 1517 C CA . THR A 1 199 ? -0.275 6.901 -1.947 1.00 98.62 199 THR A CA 1
ATOM 1518 C C . THR A 1 199 ? 1.152 6.351 -1.970 1.00 98.62 199 THR A C 1
ATOM 1520 O O . THR A 1 199 ? 1.884 6.619 -2.915 1.00 98.62 199 THR A O 1
ATOM 1523 N N . VAL A 1 200 ? 1.545 5.511 -1.002 1.00 98.75 200 VAL A N 1
ATOM 1524 C CA . VAL A 1 200 ? 2.863 4.844 -1.029 1.00 98.75 200 VAL A CA 1
ATOM 1525 C C . VAL A 1 200 ? 3.019 3.953 -2.271 1.00 98.75 200 VAL A C 1
ATOM 1527 O O . VAL A 1 200 ? 4.075 3.963 -2.904 1.00 98.75 200 VAL A O 1
ATOM 1530 N N . ALA A 1 201 ? 1.982 3.199 -2.652 1.00 98.69 201 ALA A N 1
ATOM 1531 C CA . ALA A 1 201 ? 1.999 2.371 -3.861 1.00 98.69 201 ALA A CA 1
ATOM 1532 C C . ALA A 1 201 ? 2.038 3.203 -5.157 1.00 98.69 201 ALA A C 1
ATOM 1534 O O . ALA A 1 201 ? 2.746 2.834 -6.094 1.00 98.69 201 ALA A O 1
ATOM 1535 N N . GLU A 1 202 ? 1.337 4.336 -5.207 1.00 98.69 202 GLU A N 1
ATOM 1536 C CA . GLU A 1 202 ? 1.365 5.278 -6.332 1.00 98.69 202 GLU A CA 1
ATOM 1537 C C . GLU A 1 202 ? 2.741 5.937 -6.477 1.00 98.69 202 GLU A C 1
ATOM 1539 O O . GLU A 1 202 ? 3.300 5.945 -7.574 1.00 98.69 202 GLU A O 1
ATOM 1544 N N . CYS A 1 203 ? 3.340 6.411 -5.379 1.00 98.69 203 CYS A N 1
ATOM 1545 C CA . CYS A 1 203 ? 4.702 6.951 -5.378 1.00 98.69 203 CYS A CA 1
ATOM 1546 C C . CYS A 1 203 ? 5.723 5.902 -5.838 1.00 98.69 203 CYS A C 1
ATOM 1548 O O . CYS A 1 203 ? 6.596 6.204 -6.650 1.00 98.69 203 CYS A O 1
ATOM 1550 N N . ALA A 1 204 ? 5.584 4.653 -5.385 1.00 98.69 204 ALA A N 1
ATOM 1551 C CA . ALA A 1 204 ? 6.428 3.556 -5.846 1.00 98.69 204 ALA A CA 1
ATOM 1552 C C . ALA A 1 204 ? 6.258 3.284 -7.342 1.00 98.69 204 ALA A C 1
ATOM 1554 O O . ALA A 1 204 ? 7.239 3.036 -8.037 1.00 98.69 204 ALA A O 1
ATOM 1555 N N . GLN A 1 205 ? 5.030 3.363 -7.855 1.00 98.50 205 GLN A N 1
ATOM 1556 C CA . GLN A 1 205 ? 4.759 3.163 -9.272 1.00 98.50 205 GLN A CA 1
ATOM 1557 C C . GLN A 1 205 ? 5.411 4.265 -10.118 1.00 98.50 205 GLN A C 1
ATOM 1559 O O . GLN A 1 205 ? 6.041 3.951 -11.128 1.00 98.50 205 GLN A O 1
ATOM 1564 N N . GLN A 1 206 ? 5.329 5.528 -9.685 1.00 98.50 206 GLN A N 1
ATOM 1565 C CA . GLN A 1 206 ? 6.027 6.638 -10.344 1.00 98.50 206 GLN A CA 1
ATOM 1566 C C . GLN A 1 206 ? 7.547 6.463 -10.304 1.00 98.50 206 GLN A C 1
ATOM 1568 O O . GLN A 1 206 ? 8.208 6.607 -11.333 1.00 98.50 206 GLN A O 1
ATOM 1573 N N . LEU A 1 207 ? 8.096 6.032 -9.164 1.00 98.56 207 LEU A N 1
ATOM 1574 C CA . LEU A 1 207 ? 9.515 5.704 -9.057 1.00 98.56 207 LEU A CA 1
ATOM 1575 C C . LEU A 1 207 ? 9.925 4.598 -10.037 1.00 98.56 207 LEU A C 1
ATOM 1577 O O . LEU A 1 207 ? 10.985 4.702 -10.648 1.00 98.56 207 LEU A O 1
ATOM 1581 N N . LEU A 1 208 ? 9.109 3.557 -10.229 1.00 98.44 208 LEU A N 1
ATOM 1582 C CA . LEU A 1 208 ? 9.415 2.505 -11.202 1.00 98.44 208 LEU A CA 1
ATOM 1583 C C . LEU A 1 208 ? 9.336 2.997 -12.653 1.00 98.44 208 LEU A C 1
ATOM 1585 O O . LEU A 1 208 ? 10.158 2.566 -13.461 1.00 98.44 208 LEU A O 1
ATOM 1589 N N . TYR A 1 209 ? 8.422 3.915 -12.991 1.00 98.31 209 TYR A N 1
ATOM 1590 C CA . TYR A 1 209 ? 8.420 4.562 -14.309 1.00 98.31 209 TYR A CA 1
ATOM 1591 C C . TYR A 1 209 ? 9.702 5.373 -14.538 1.00 98.31 209 TYR A C 1
ATOM 1593 O O . TYR A 1 209 ? 10.384 5.156 -15.541 1.00 98.31 209 TYR A O 1
ATOM 1601 N N . ALA A 1 210 ? 10.085 6.220 -13.580 1.00 97.94 210 ALA A N 1
ATOM 1602 C CA . ALA A 1 210 ? 11.305 7.021 -13.663 1.00 97.94 210 ALA A CA 1
ATOM 1603 C C . ALA A 1 210 ? 12.572 6.143 -13.696 1.00 97.94 210 ALA A C 1
ATOM 1605 O O . ALA A 1 210 ? 13.490 6.373 -14.483 1.00 97.94 210 ALA A O 1
ATOM 1606 N N . ALA A 1 211 ? 12.615 5.077 -12.891 1.00 97.00 211 ALA A N 1
ATOM 1607 C CA . ALA A 1 211 ? 13.729 4.134 -12.867 1.00 97.00 211 ALA A CA 1
ATOM 1608 C C . ALA A 1 211 ? 13.843 3.332 -14.171 1.00 97.00 211 ALA A C 1
ATOM 1610 O O . ALA A 1 211 ? 14.953 3.061 -14.630 1.00 97.00 211 ALA A O 1
ATOM 1611 N N . LYS A 1 212 ? 12.711 2.982 -14.796 1.00 95.25 212 LYS A N 1
ATOM 1612 C CA . LYS A 1 212 ? 12.671 2.348 -16.118 1.00 95.25 212 LYS A CA 1
ATOM 1613 C C . LYS A 1 212 ? 13.232 3.273 -17.200 1.00 95.25 212 LYS A C 1
ATOM 1615 O O . LYS A 1 212 ? 13.981 2.805 -18.056 1.00 95.25 212 LYS A O 1
ATOM 1620 N N . GLU A 1 213 ? 12.900 4.561 -17.151 1.00 93.88 213 GLU A N 1
ATOM 1621 C CA . GLU A 1 213 ? 13.420 5.565 -18.086 1.00 93.88 213 GLU A CA 1
ATOM 1622 C C . GLU A 1 213 ? 14.921 5.826 -17.879 1.00 93.88 213 GLU A C 1
ATOM 1624 O O . GLU A 1 213 ? 15.683 5.875 -18.846 1.00 93.88 213 GLU A O 1
ATOM 1629 N N . GLY A 1 214 ? 15.373 5.899 -16.622 1.00 93.81 214 GLY A N 1
ATOM 1630 C CA . GLY A 1 214 ? 16.793 6.028 -16.285 1.00 93.81 214 GLY A CA 1
ATOM 1631 C C . GLY A 1 214 ? 17.617 4.793 -16.653 1.00 93.81 214 GLY A C 1
ATOM 1632 O O . GLY A 1 214 ? 18.753 4.923 -17.114 1.00 93.81 214 GLY A O 1
ATOM 1633 N N . GLY A 1 215 ? 17.055 3.594 -16.473 1.00 92.50 215 GLY A N 1
ATOM 1634 C CA . GLY A 1 215 ? 17.626 2.317 -16.909 1.00 92.50 215 GLY A CA 1
ATOM 1635 C C . GLY A 1 215 ? 19.019 2.003 -16.351 1.00 92.50 215 GLY A C 1
ATOM 1636 O O . GLY A 1 215 ? 19.742 1.208 -16.946 1.00 92.50 215 GLY A O 1
ATOM 1637 N N . GLY A 1 216 ? 19.436 2.664 -15.266 1.00 92.94 216 GLY A N 1
ATOM 1638 C CA . GLY A 1 216 ? 20.795 2.581 -14.734 1.00 92.94 216 GLY A CA 1
ATOM 1639 C C . GLY A 1 216 ? 21.861 3.176 -15.650 1.00 92.94 216 GLY A C 1
ATOM 1640 O O . GLY A 1 216 ? 23.015 2.759 -15.599 1.00 92.94 216 GLY A O 1
ATOM 1641 N N . ASN A 1 217 ? 21.488 4.126 -16.512 1.00 91.88 217 ASN A N 1
ATOM 1642 C CA . ASN A 1 217 ? 22.393 4.784 -17.444 1.00 91.88 217 ASN A CA 1
ATOM 1643 C C . ASN A 1 217 ? 22.851 6.157 -16.908 1.00 91.88 217 ASN A C 1
ATOM 1645 O O . ASN A 1 217 ? 22.060 7.108 -16.913 1.00 91.88 217 ASN A O 1
ATOM 1649 N N . PRO A 1 218 ? 24.151 6.338 -16.590 1.00 94.12 218 PRO A N 1
ATOM 1650 C CA . PRO A 1 218 ? 24.682 7.626 -16.133 1.00 94.12 218 PRO A CA 1
ATOM 1651 C C . PRO A 1 218 ? 24.481 8.777 -17.127 1.00 94.12 218 PRO A C 1
ATOM 1653 O O . PRO A 1 218 ? 24.527 9.945 -16.753 1.00 94.12 218 PRO A O 1
ATOM 1656 N N . LYS A 1 219 ? 24.278 8.468 -18.416 1.00 93.44 219 LYS A N 1
ATOM 1657 C CA . LYS A 1 219 ? 24.054 9.464 -19.474 1.00 93.44 219 LYS A CA 1
ATOM 1658 C C . LYS A 1 219 ? 22.585 9.871 -19.618 1.00 93.44 219 LYS A C 1
ATOM 1660 O O . LYS A 1 219 ? 22.306 10.834 -20.331 1.00 93.44 219 LYS A O 1
ATOM 1665 N N . ALA A 1 220 ? 21.650 9.178 -18.968 1.00 92.19 220 ALA A N 1
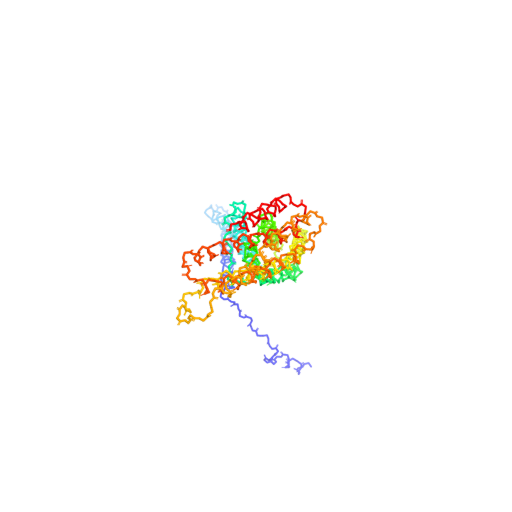ATOM 1666 C CA . ALA A 1 220 ? 20.219 9.483 -19.005 1.00 92.19 220 ALA A CA 1
ATOM 1667 C C . ALA A 1 220 ? 19.848 10.622 -18.035 1.00 92.19 220 ALA A C 1
ATOM 1669 O O . ALA A 1 220 ? 18.941 10.498 -17.222 1.00 92.19 220 ALA A O 1
ATOM 1670 N N . VAL A 1 221 ? 20.548 11.758 -18.135 1.00 93.81 221 VAL A N 1
ATOM 1671 C CA . VAL A 1 221 ? 20.418 12.895 -17.200 1.00 93.81 221 VAL A CA 1
ATOM 1672 C C . VAL A 1 221 ? 18.993 13.460 -17.154 1.00 93.81 221 VAL A C 1
ATOM 1674 O O . VAL A 1 221 ? 18.572 13.966 -16.120 1.00 93.81 221 VAL A O 1
ATOM 1677 N N . HIS A 1 222 ? 18.236 13.337 -18.250 1.00 93.56 222 HIS A N 1
ATOM 1678 C CA . HIS A 1 222 ? 16.834 13.757 -18.317 1.00 93.56 222 HIS A CA 1
ATOM 1679 C C . HIS A 1 222 ? 15.953 13.042 -17.281 1.00 93.56 222 HIS A C 1
ATOM 1681 O O . HIS A 1 222 ? 15.129 13.700 -16.667 1.00 93.56 222 HIS A O 1
ATOM 1687 N N . ALA A 1 223 ? 16.189 11.751 -17.021 1.00 95.00 223 ALA A N 1
ATOM 1688 C CA . ALA A 1 223 ? 15.412 10.956 -16.068 1.00 95.00 223 ALA A CA 1
ATOM 1689 C C . ALA A 1 223 ? 15.894 11.108 -14.613 1.00 95.00 223 ALA A C 1
ATOM 1691 O O . ALA A 1 223 ? 15.227 10.684 -13.674 1.00 95.00 223 ALA A O 1
ATOM 1692 N N . HIS A 1 224 ? 17.086 11.676 -14.389 1.00 97.31 224 HIS A N 1
ATOM 1693 C CA . HIS A 1 224 ? 17.691 11.711 -13.052 1.00 97.31 224 HIS A CA 1
ATOM 1694 C C . HIS A 1 224 ? 16.929 12.610 -12.077 1.00 97.31 224 HIS A C 1
ATOM 1696 O O . HIS A 1 224 ? 16.894 12.282 -10.893 1.00 97.31 224 HIS A O 1
ATOM 1702 N N . ALA A 1 225 ? 16.343 13.707 -12.567 1.00 97.44 225 ALA A N 1
ATOM 1703 C CA . ALA A 1 225 ? 15.517 14.600 -11.758 1.00 97.44 225 ALA A CA 1
ATOM 1704 C C . ALA A 1 225 ? 14.213 13.910 -11.330 1.00 97.44 225 ALA A C 1
ATOM 1706 O O . ALA A 1 225 ? 13.891 13.909 -10.145 1.00 97.44 225 ALA A O 1
ATOM 1707 N N . ASP A 1 226 ? 13.543 13.230 -12.263 1.00 98.06 226 ASP A N 1
ATOM 1708 C CA . ASP A 1 226 ? 12.292 12.511 -11.997 1.00 98.06 226 ASP A CA 1
ATOM 1709 C C . ASP A 1 226 ? 12.498 11.352 -11.009 1.00 98.06 226 ASP A C 1
ATOM 1711 O O . ASP A 1 226 ? 11.654 11.100 -10.146 1.00 98.06 226 ASP A O 1
ATOM 1715 N N . ILE A 1 227 ? 13.651 10.671 -11.079 1.00 98.38 227 ILE A N 1
ATOM 1716 C CA . ILE A 1 227 ? 14.046 9.653 -10.093 1.00 98.38 227 ILE A CA 1
ATOM 1717 C C . ILE A 1 227 ? 14.204 10.279 -8.700 1.00 98.38 227 ILE A C 1
ATOM 1719 O O . ILE A 1 227 ? 13.720 9.708 -7.725 1.00 98.38 227 ILE A O 1
ATOM 1723 N N . ASP A 1 228 ? 14.880 11.428 -8.583 1.00 98.31 228 ASP A N 1
ATOM 1724 C CA . ASP A 1 228 ? 15.089 12.089 -7.287 1.00 98.31 228 ASP A CA 1
ATOM 1725 C C . ASP A 1 228 ? 13.777 12.556 -6.663 1.00 98.31 228 ASP A C 1
ATOM 1727 O O . ASP A 1 228 ? 13.536 12.303 -5.482 1.00 98.31 228 ASP A O 1
ATOM 1731 N N . GLU A 1 229 ? 12.921 13.193 -7.461 1.00 98.31 229 GLU A N 1
ATOM 1732 C CA . GLU A 1 229 ? 11.610 13.663 -7.020 1.00 98.31 229 GLU A CA 1
ATOM 1733 C C . GLU A 1 229 ? 10.720 12.492 -6.586 1.00 98.31 229 GLU A C 1
ATOM 1735 O O . GLU A 1 229 ? 10.119 12.534 -5.511 1.00 98.31 229 GLU A O 1
ATOM 1740 N N . SER A 1 230 ? 10.704 11.403 -7.361 1.00 98.31 230 SER A N 1
ATOM 1741 C CA . SER A 1 230 ? 9.926 10.206 -7.026 1.00 98.31 230 SER A CA 1
ATOM 1742 C C . SER A 1 230 ? 10.413 9.533 -5.740 1.00 98.31 230 SER A C 1
ATOM 1744 O O . SER A 1 230 ? 9.598 9.082 -4.935 1.00 98.31 230 SER A O 1
ATOM 1746 N N . VAL A 1 231 ? 11.731 9.472 -5.513 1.00 98.56 231 VAL A N 1
ATOM 1747 C CA . VAL A 1 231 ? 12.303 8.937 -4.266 1.00 98.56 231 VAL A CA 1
ATOM 1748 C C . VAL A 1 231 ? 11.904 9.793 -3.069 1.00 98.56 231 VAL A C 1
ATOM 1750 O O . VAL A 1 231 ? 11.555 9.239 -2.026 1.00 98.56 231 VAL A O 1
ATOM 1753 N N . GLU A 1 232 ? 11.944 11.118 -3.195 1.00 98.25 232 GLU A N 1
ATOM 1754 C CA . GLU A 1 232 ? 11.589 12.009 -2.091 1.00 98.25 232 GLU A CA 1
ATOM 1755 C C . GLU A 1 232 ? 10.091 11.946 -1.771 1.00 98.25 232 GLU A C 1
ATOM 1757 O O . GLU A 1 232 ? 9.723 11.724 -0.617 1.00 98.25 232 GLU A O 1
ATOM 1762 N N . ALA A 1 233 ? 9.226 11.975 -2.790 1.00 98.25 233 ALA A N 1
ATOM 1763 C CA . ALA A 1 233 ? 7.787 11.768 -2.617 1.00 98.25 233 ALA A CA 1
ATOM 1764 C C . ALA A 1 233 ? 7.469 10.414 -1.951 1.00 98.25 233 ALA A C 1
ATOM 1766 O O . ALA A 1 233 ? 6.568 10.295 -1.112 1.00 98.25 233 ALA A O 1
ATOM 1767 N N . MET A 1 234 ? 8.234 9.372 -2.289 1.00 97.81 234 MET A N 1
ATOM 1768 C CA . MET A 1 234 ? 8.092 8.057 -1.673 1.00 97.81 234 MET A CA 1
ATOM 1769 C C . MET A 1 234 ? 8.535 8.045 -0.204 1.00 97.81 234 MET A C 1
ATOM 1771 O O . MET A 1 234 ? 7.860 7.436 0.624 1.00 97.81 234 MET A O 1
ATOM 1775 N N . LYS A 1 235 ? 9.614 8.745 0.162 1.00 98.31 235 LYS A N 1
ATOM 1776 C CA . LYS A 1 235 ? 10.008 8.894 1.573 1.00 98.31 235 LYS A CA 1
ATOM 1777 C C . LYS A 1 235 ? 8.958 9.645 2.378 1.00 98.31 235 LYS A C 1
ATOM 1779 O O . LYS A 1 235 ? 8.601 9.185 3.462 1.00 98.31 235 LYS A O 1
ATOM 1784 N N . ASP A 1 236 ? 8.448 10.752 1.847 1.00 98.31 236 ASP A N 1
ATOM 1785 C CA . ASP A 1 236 ? 7.445 11.575 2.522 1.00 98.31 236 ASP A CA 1
ATOM 1786 C C . ASP A 1 236 ? 6.159 10.782 2.771 1.00 98.31 236 ASP A C 1
ATOM 1788 O O . ASP A 1 236 ? 5.660 10.733 3.898 1.00 98.31 236 ASP A O 1
ATOM 1792 N N . SER A 1 237 ? 5.654 10.081 1.750 1.00 98.38 237 SER A N 1
ATOM 1793 C CA . SER A 1 237 ? 4.458 9.240 1.886 1.00 98.38 237 SER A CA 1
ATOM 1794 C C . SER A 1 237 ? 4.653 8.099 2.892 1.00 98.38 237 SER A C 1
ATOM 1796 O O . SER A 1 237 ? 3.772 7.861 3.725 1.00 98.38 237 SER A O 1
ATOM 1798 N N . ILE A 1 238 ? 5.817 7.437 2.890 1.00 98.44 238 ILE A N 1
ATOM 1799 C CA . ILE A 1 238 ? 6.149 6.396 3.871 1.00 98.44 238 ILE A CA 1
ATOM 1800 C C . ILE A 1 238 ? 6.222 6.977 5.286 1.00 98.44 238 ILE A C 1
ATOM 1802 O O . ILE A 1 238 ? 5.658 6.394 6.213 1.00 98.44 238 ILE A O 1
ATOM 1806 N N . GLN A 1 239 ? 6.868 8.129 5.467 1.00 97.94 239 GLN A N 1
ATOM 1807 C CA . GLN A 1 239 ? 6.983 8.774 6.772 1.00 97.94 239 GLN A CA 1
ATOM 1808 C C . GLN A 1 239 ? 5.609 9.192 7.309 1.00 97.94 239 GLN A C 1
ATOM 1810 O O . GLN A 1 239 ? 5.310 8.970 8.484 1.00 97.94 239 GLN A O 1
ATOM 1815 N N . CYS A 1 240 ? 4.740 9.737 6.453 1.00 97.38 240 CYS A N 1
ATOM 1816 C CA . CYS A 1 240 ? 3.359 10.050 6.809 1.00 97.38 240 CYS A CA 1
ATOM 1817 C C . CYS A 1 240 ? 2.572 8.804 7.242 1.00 97.38 240 CYS A C 1
ATOM 1819 O O . CYS A 1 240 ? 1.831 8.865 8.232 1.00 97.38 240 CYS A O 1
ATOM 1821 N N . LEU A 1 241 ? 2.737 7.681 6.534 1.00 97.56 241 LEU A N 1
ATOM 1822 C CA . LEU A 1 241 ? 2.103 6.412 6.886 1.00 97.56 241 LEU A CA 1
ATOM 1823 C C . LEU A 1 241 ? 2.616 5.897 8.239 1.00 97.56 241 LEU A C 1
ATOM 1825 O O . LEU A 1 241 ? 1.806 5.662 9.132 1.00 97.56 241 LEU A O 1
ATOM 1829 N N . ILE A 1 242 ? 3.936 5.796 8.433 1.00 96.75 242 ILE A N 1
ATOM 1830 C CA . ILE A 1 242 ? 4.550 5.331 9.691 1.00 96.75 242 ILE A CA 1
ATOM 1831 C C . ILE A 1 242 ? 4.073 6.179 10.873 1.00 96.75 242 ILE A C 1
ATOM 1833 O O . ILE A 1 242 ? 3.537 5.643 11.841 1.00 96.75 242 ILE A O 1
ATOM 1837 N N . SER A 1 243 ? 4.140 7.508 10.765 1.00 95.06 243 SER A N 1
ATOM 1838 C CA . SER A 1 243 ? 3.681 8.401 11.834 1.00 95.06 243 SER A CA 1
ATOM 1839 C C . SER A 1 243 ? 2.179 8.295 12.121 1.00 95.06 243 SER A C 1
ATOM 1841 O O . SER A 1 243 ? 1.734 8.634 13.220 1.00 95.06 243 SER A O 1
ATOM 1843 N N . SER A 1 244 ? 1.373 7.849 11.155 1.00 91.62 244 SER A N 1
ATOM 1844 C CA . SER A 1 244 ? -0.048 7.566 11.376 1.00 91.62 244 SER A CA 1
ATOM 1845 C C . SER A 1 244 ? -0.238 6.238 12.116 1.00 91.62 244 SER A C 1
ATOM 1847 O O . SER A 1 244 ? -1.036 6.173 13.051 1.00 91.62 244 SER A O 1
ATOM 1849 N N . ILE A 1 245 ? 0.543 5.209 11.773 1.00 91.06 245 ILE A N 1
ATOM 1850 C CA . ILE A 1 245 ? 0.545 3.899 12.447 1.00 91.06 245 ILE A CA 1
ATOM 1851 C C . ILE A 1 245 ? 0.933 4.035 13.916 1.00 91.06 245 ILE A C 1
ATOM 1853 O O . ILE A 1 245 ? 0.215 3.537 14.783 1.00 91.06 245 ILE A O 1
ATOM 1857 N N . GLU A 1 246 ? 2.016 4.755 14.204 1.00 88.62 246 GLU A N 1
ATOM 1858 C CA . GLU A 1 246 ? 2.523 4.966 15.566 1.00 88.62 246 GLU A CA 1
ATOM 1859 C C . GLU A 1 246 ? 1.476 5.623 16.480 1.00 88.62 246 GLU A C 1
ATOM 1861 O O . GLU A 1 246 ? 1.362 5.286 17.659 1.00 88.62 246 GLU A O 1
ATOM 1866 N N . LYS A 1 247 ? 0.655 6.531 15.935 1.00 85.38 247 LYS A N 1
ATOM 1867 C CA . LYS A 1 247 ? -0.446 7.181 16.669 1.00 85.38 247 LYS A CA 1
ATOM 1868 C C . LYS A 1 247 ? -1.643 6.252 16.893 1.00 85.38 247 LYS A C 1
ATOM 1870 O O . LYS A 1 247 ? -2.357 6.395 17.887 1.00 85.38 247 LYS A O 1
ATOM 1875 N N . LEU A 1 248 ? -1.884 5.323 15.969 1.00 82.31 248 LEU A N 1
ATOM 1876 C CA . LEU A 1 248 ? -3.020 4.399 16.001 1.00 82.31 248 LEU A CA 1
ATOM 1877 C C . LEU A 1 248 ? -2.760 3.181 16.901 1.00 82.31 248 LEU A C 1
ATOM 1879 O O . LEU A 1 248 ? -3.650 2.770 17.650 1.00 82.31 248 LEU A O 1
ATOM 1883 N N . ALA A 1 249 ? -1.552 2.615 16.852 1.00 79.75 249 ALA A N 1
ATOM 1884 C CA . ALA A 1 249 ? -1.236 1.306 17.423 1.00 79.75 249 ALA A CA 1
ATOM 1885 C C . ALA A 1 249 ? -1.546 1.156 18.931 1.00 79.75 249 ALA A C 1
ATOM 1887 O O . ALA A 1 249 ? -2.178 0.157 19.295 1.00 79.75 249 ALA A O 1
ATOM 1888 N N . PRO A 1 250 ? -1.207 2.113 19.826 1.00 78.25 250 PRO A N 1
ATOM 1889 C CA . PRO A 1 250 ? -1.491 1.970 21.256 1.00 78.25 250 PRO A CA 1
ATOM 1890 C C . PRO A 1 250 ? -2.992 1.867 21.553 1.00 78.25 250 PRO A C 1
ATOM 1892 O O . PRO A 1 250 ? -3.423 1.012 22.327 1.00 78.25 250 PRO A O 1
ATOM 1895 N N . ASN A 1 251 ? -3.796 2.709 20.899 1.00 77.44 251 ASN A N 1
ATOM 1896 C CA . ASN A 1 251 ? -5.241 2.766 21.112 1.00 77.44 251 ASN A CA 1
ATOM 1897 C C . ASN A 1 251 ? -5.930 1.513 20.567 1.00 77.44 251 ASN A C 1
ATOM 1899 O O . ASN A 1 251 ? -6.754 0.913 21.256 1.00 77.44 251 ASN A O 1
ATOM 1903 N N . LEU A 1 252 ? -5.548 1.073 19.366 1.00 76.12 252 LEU A N 1
ATOM 1904 C CA . LEU A 1 252 ? -6.069 -0.150 18.758 1.00 76.12 252 LEU A CA 1
ATOM 1905 C C . LEU A 1 252 ? -5.777 -1.391 19.617 1.00 76.12 252 LEU A C 1
ATOM 1907 O O . LEU A 1 252 ? -6.679 -2.199 19.849 1.00 76.12 252 LEU A O 1
ATOM 1911 N N . GLY A 1 253 ? -4.559 -1.511 20.158 1.00 78.00 253 GLY A N 1
ATOM 1912 C CA . GLY A 1 253 ? -4.190 -2.612 21.052 1.00 78.00 253 GLY A CA 1
ATOM 1913 C C . GLY A 1 253 ? -4.970 -2.611 22.373 1.00 78.00 253 GLY A C 1
ATOM 1914 O O . GLY A 1 253 ? -5.455 -3.656 22.812 1.00 78.00 253 GLY A O 1
ATOM 1915 N N . VAL A 1 254 ? -5.148 -1.441 22.999 1.00 82.00 254 VAL A N 1
ATOM 1916 C CA . VAL A 1 254 ? -5.936 -1.310 24.238 1.00 82.00 254 VAL A CA 1
ATOM 1917 C C . VAL A 1 254 ? -7.401 -1.673 23.997 1.00 82.00 254 VAL A C 1
ATOM 1919 O O . VAL A 1 254 ? -7.954 -2.479 24.743 1.00 82.00 254 VAL A O 1
ATOM 1922 N N . VAL A 1 255 ? -8.015 -1.137 22.940 1.00 84.62 255 VAL A N 1
ATOM 1923 C CA . VAL A 1 255 ? -9.417 -1.405 22.584 1.00 84.62 255 VAL A CA 1
ATOM 1924 C C . VAL A 1 255 ? -9.630 -2.883 22.277 1.00 84.62 255 VAL A C 1
ATOM 1926 O O . VAL A 1 255 ? -10.566 -3.477 22.805 1.00 84.62 255 VAL A O 1
ATOM 1929 N N . SER A 1 256 ? -8.750 -3.499 21.482 1.00 83.62 256 SER A N 1
ATOM 1930 C CA . SER A 1 256 ? -8.844 -4.924 21.141 1.00 83.62 256 SER A CA 1
ATOM 1931 C C . SER A 1 256 ? -8.806 -5.811 22.388 1.00 83.62 256 SER A C 1
ATOM 1933 O O . SER A 1 256 ? -9.688 -6.650 22.580 1.00 83.62 256 SER A O 1
ATOM 1935 N N . ARG A 1 257 ? -7.866 -5.551 23.307 1.00 86.69 257 ARG A N 1
ATOM 1936 C CA . ARG A 1 257 ? -7.780 -6.266 24.588 1.00 86.69 257 ARG A CA 1
ATOM 1937 C C . ARG A 1 257 ? -9.068 -6.143 25.405 1.00 86.69 257 ARG A C 1
ATOM 1939 O O . ARG A 1 257 ? -9.567 -7.147 25.901 1.00 86.69 257 ARG A O 1
ATOM 1946 N N . ILE A 1 258 ? -9.608 -4.930 25.538 1.00 90.31 258 ILE A N 1
ATOM 1947 C CA . ILE A 1 258 ? -10.838 -4.676 26.305 1.00 90.31 258 ILE A CA 1
ATOM 1948 C C . ILE A 1 258 ? -12.036 -5.399 25.667 1.00 90.31 258 ILE A C 1
ATOM 1950 O O . ILE A 1 258 ? -12.813 -6.048 26.366 1.00 90.31 258 ILE A O 1
ATOM 1954 N N . VAL A 1 259 ? -12.167 -5.338 24.338 1.00 89.31 259 VAL A N 1
ATOM 1955 C CA . VAL A 1 259 ? -13.228 -6.036 23.597 1.00 89.31 259 VAL A CA 1
ATOM 1956 C C . VAL A 1 259 ? -13.137 -7.550 23.791 1.00 89.31 259 VAL A C 1
ATOM 1958 O O . VAL A 1 259 ? -14.173 -8.186 23.988 1.00 89.31 259 VAL A O 1
ATOM 1961 N N . ASN A 1 260 ? -11.933 -8.128 23.794 1.00 88.50 260 ASN A N 1
ATOM 1962 C CA . ASN A 1 260 ? -11.740 -9.556 24.053 1.00 88.50 260 ASN A CA 1
ATOM 1963 C C . ASN A 1 260 ? -12.190 -9.938 25.471 1.00 88.50 260 ASN A C 1
ATOM 1965 O O . ASN A 1 260 ? -12.947 -10.894 25.609 1.00 88.50 260 ASN A O 1
ATOM 1969 N N . CYS A 1 261 ? -11.842 -9.154 26.500 1.00 92.94 261 CYS A N 1
ATOM 1970 C CA . CYS A 1 261 ? -12.303 -9.404 27.874 1.00 92.94 261 CYS A CA 1
ATOM 1971 C C . CYS A 1 261 ? -13.837 -9.397 27.993 1.00 92.94 261 CYS A C 1
ATOM 1973 O O . CYS A 1 261 ? -14.415 -10.258 28.655 1.00 92.94 261 CYS A O 1
ATOM 1975 N N . ILE A 1 262 ? -14.514 -8.442 27.343 1.00 93.44 262 ILE A N 1
ATOM 1976 C CA . ILE A 1 262 ? -15.984 -8.390 27.341 1.00 93.44 262 ILE A CA 1
ATOM 1977 C C . ILE A 1 262 ? -16.562 -9.578 26.563 1.00 93.44 262 ILE A C 1
ATOM 1979 O O . ILE A 1 262 ? -17.519 -10.200 27.014 1.00 93.44 262 ILE A O 1
ATOM 1983 N N . THR A 1 263 ? -15.970 -9.920 25.418 1.00 92.62 263 THR A N 1
ATOM 1984 C CA . THR A 1 263 ? -16.413 -11.042 24.579 1.00 92.62 263 THR A CA 1
ATOM 1985 C C . THR A 1 263 ? -16.306 -12.372 25.324 1.00 92.62 263 THR A C 1
ATOM 1987 O O . THR A 1 263 ? -17.257 -13.149 25.327 1.00 92.62 263 THR A O 1
ATOM 1990 N N . GLU A 1 264 ? -15.192 -12.623 26.014 1.00 92.31 264 GLU A N 1
ATOM 1991 C CA . GLU A 1 264 ? -15.026 -13.800 26.872 1.00 92.31 264 GLU A CA 1
ATOM 1992 C C . GLU A 1 264 ? -16.074 -13.830 27.993 1.00 92.31 264 GLU A C 1
ATOM 1994 O O . GLU A 1 264 ? -16.705 -14.862 28.213 1.00 92.31 264 GLU A O 1
ATOM 1999 N N . ALA A 1 265 ? -16.339 -12.692 28.645 1.00 92.94 265 ALA A N 1
ATOM 2000 C CA . ALA A 1 265 ? -17.367 -12.586 29.681 1.00 92.94 265 ALA A CA 1
ATOM 2001 C C . ALA A 1 265 ? -18.797 -12.833 29.155 1.00 92.94 265 ALA A C 1
ATOM 2003 O O . ALA A 1 265 ? -19.617 -13.425 29.852 1.00 92.94 265 ALA A O 1
ATOM 2004 N N . ILE A 1 266 ? -19.108 -12.440 27.916 1.00 92.94 266 ILE A N 1
ATOM 2005 C CA . ILE A 1 266 ? -20.388 -12.773 27.263 1.00 92.94 266 ILE A CA 1
ATOM 2006 C C . ILE A 1 266 ? -20.529 -14.296 27.098 1.00 92.94 266 ILE A C 1
ATOM 2008 O O . ILE A 1 266 ? -21.614 -14.846 27.317 1.00 92.94 266 ILE A O 1
ATOM 2012 N N . PHE A 1 267 ? -19.445 -14.988 26.730 1.00 88.12 267 PHE A N 1
ATOM 2013 C CA . PHE A 1 267 ? -19.446 -16.444 26.566 1.00 88.12 267 PHE A CA 1
ATOM 2014 C C . PHE A 1 267 ? -19.551 -17.194 27.899 1.00 88.12 267 PHE A C 1
ATOM 2016 O O . PHE A 1 267 ? -20.247 -18.206 27.961 1.00 88.12 267 PHE A O 1
ATOM 2023 N N . THR A 1 268 ? -18.938 -16.714 28.987 1.00 84.81 268 THR A N 1
ATOM 2024 C CA . THR A 1 268 ? -19.049 -17.389 30.299 1.00 84.81 268 THR A CA 1
ATOM 2025 C C . THR A 1 268 ? -20.478 -17.391 30.848 1.00 84.81 268 THR A C 1
ATOM 2027 O O . THR A 1 268 ? -20.862 -18.328 31.550 1.00 84.81 268 THR A O 1
ATOM 2030 N N . VAL A 1 269 ? -21.288 -16.394 30.480 1.00 82.12 269 VAL A N 1
ATOM 2031 C CA . VAL A 1 269 ? -22.726 -16.310 30.789 1.00 82.12 269 VAL A CA 1
ATOM 2032 C C . VAL A 1 269 ? -23.549 -17.359 30.013 1.00 82.12 269 VAL A C 1
ATOM 2034 O O . VAL A 1 269 ? -24.653 -17.720 30.423 1.00 82.12 269 VAL A O 1
ATOM 2037 N N . GLN A 1 270 ? -23.017 -17.911 28.916 1.00 69.75 270 GLN A N 1
ATOM 2038 C CA . GLN A 1 270 ? -23.691 -18.910 28.078 1.00 69.75 270 GLN A CA 1
ATOM 2039 C C . GLN A 1 270 ? -23.613 -20.344 28.643 1.00 69.75 270 GLN A C 1
ATOM 2041 O O . GLN A 1 270 ? -24.521 -21.141 28.404 1.00 69.75 270 GLN A O 1
ATOM 2046 N N . ASP A 1 271 ? -22.579 -20.671 29.424 1.00 64.25 271 ASP A N 1
ATOM 2047 C CA . ASP A 1 271 ? -22.229 -22.046 29.829 1.00 64.25 271 ASP A CA 1
ATOM 2048 C C . ASP A 1 271 ? -22.908 -22.532 31.136 1.00 64.25 271 ASP A C 1
ATOM 2050 O O . ASP A 1 271 ? -22.340 -23.282 31.929 1.00 64.25 271 ASP A O 1
ATOM 2054 N N . TYR A 1 272 ? -24.145 -22.100 31.410 1.00 60.25 272 TYR A N 1
ATOM 2055 C CA . TYR A 1 272 ? -24.853 -22.448 32.658 1.00 60.25 272 TYR A CA 1
ATOM 2056 C C . TYR A 1 272 ? -25.511 -23.843 32.641 1.00 60.25 272 TYR A C 1
ATOM 2058 O O . TYR A 1 272 ? -25.902 -24.362 33.687 1.00 60.25 272 TYR A O 1
ATOM 2066 N N . ARG A 1 273 ? -25.654 -24.475 31.465 1.00 55.12 273 ARG A N 1
ATOM 2067 C CA . ARG A 1 273 ? -26.356 -25.768 31.334 1.00 55.12 273 ARG A CA 1
ATOM 2068 C C . ARG A 1 273 ? -25.560 -26.959 31.875 1.00 55.12 273 ARG A C 1
ATOM 2070 O O . ARG A 1 273 ? -26.157 -27.995 32.156 1.00 55.12 273 ARG A O 1
ATOM 2077 N N . THR A 1 274 ? -24.250 -26.821 32.065 1.00 50.78 274 THR A N 1
ATOM 2078 C CA . THR A 1 274 ? -23.371 -27.941 32.437 1.00 50.78 274 THR A CA 1
ATOM 2079 C C . THR A 1 274 ? -23.376 -28.232 33.951 1.00 50.78 274 THR A C 1
ATOM 2081 O O . THR A 1 274 ? -23.027 -29.334 34.366 1.00 50.78 274 THR A O 1
ATOM 2084 N N . THR A 1 275 ? -23.839 -27.301 34.797 1.00 50.34 275 THR A N 1
ATOM 2085 C CA . THR A 1 275 ? -23.786 -27.415 36.274 1.00 50.34 275 THR A CA 1
ATOM 2086 C C . THR A 1 275 ? -25.145 -27.543 36.969 1.00 50.34 275 THR A C 1
ATOM 2088 O O . THR A 1 275 ? -25.200 -27.590 38.197 1.00 50.34 275 THR A O 1
ATOM 2091 N N . ALA A 1 276 ? -26.242 -27.706 36.222 1.00 49.28 276 ALA A N 1
ATOM 2092 C CA . ALA A 1 276 ? -27.606 -27.837 36.758 1.00 49.28 276 ALA A CA 1
ATOM 2093 C C . ALA A 1 276 ? -27.857 -29.080 37.657 1.00 49.28 276 ALA A C 1
ATOM 2095 O O . ALA A 1 276 ? -28.984 -29.308 38.084 1.00 49.28 276 ALA A O 1
ATOM 2096 N N . SER A 1 277 ? -26.836 -29.895 37.959 1.00 47.09 277 SER A N 1
ATOM 2097 C CA . SER A 1 277 ? -26.951 -31.102 38.799 1.00 47.09 277 SER A CA 1
ATOM 2098 C C . SER A 1 277 ? -26.522 -30.936 40.263 1.00 47.09 277 SER A C 1
ATOM 2100 O O . SER A 1 277 ? -26.580 -31.914 41.004 1.00 47.09 277 SER A O 1
ATOM 2102 N N . ILE A 1 278 ? -26.119 -29.748 40.730 1.00 49.75 278 ILE A N 1
ATOM 2103 C CA . ILE A 1 278 ? -25.768 -29.551 42.150 1.00 49.75 278 ILE A CA 1
ATOM 2104 C C . ILE A 1 278 ? -26.505 -28.329 42.704 1.00 49.75 278 ILE A C 1
ATOM 2106 O O . ILE A 1 278 ? -26.036 -27.197 42.648 1.00 49.75 278 ILE A O 1
ATOM 2110 N N . HIS A 1 279 ? -27.699 -28.582 43.236 1.00 52.41 279 HIS A N 1
ATOM 2111 C CA . HIS A 1 279 ? -28.536 -27.604 43.922 1.00 52.41 279 HIS A CA 1
ATOM 2112 C C . HIS A 1 279 ? -27.941 -27.300 45.309 1.00 52.41 279 HIS A C 1
ATOM 2114 O O . HIS A 1 279 ? -28.263 -27.965 46.293 1.00 52.41 279 HIS A O 1
ATOM 2120 N N . VAL A 1 280 ? -27.029 -26.327 45.394 1.00 48.03 280 VAL A N 1
ATOM 2121 C CA . VAL A 1 280 ? -26.467 -25.850 46.669 1.00 48.03 280 VAL A CA 1
ATOM 2122 C C . VAL A 1 280 ? -26.583 -24.327 46.731 1.00 48.03 280 VAL A C 1
ATOM 2124 O O . VAL A 1 280 ? -25.778 -23.612 46.147 1.00 48.03 280 VAL A O 1
ATOM 2127 N N . GLY A 1 281 ? -27.579 -23.834 47.470 1.00 48.88 281 GLY A N 1
ATOM 2128 C CA . GLY A 1 281 ? -27.665 -22.430 47.894 1.00 48.88 281 GLY A CA 1
ATOM 2129 C C . GLY A 1 281 ? -29.045 -21.812 47.681 1.00 48.88 281 GLY A C 1
ATOM 2130 O O . GLY A 1 281 ? -29.367 -21.401 46.574 1.00 48.88 281 GLY A O 1
ATOM 2131 N N . GLY A 1 282 ? -29.845 -21.745 48.751 1.00 54.72 282 GLY A N 1
ATOM 2132 C CA . GLY A 1 282 ? -31.206 -21.196 48.738 1.00 54.72 282 GLY A CA 1
ATOM 2133 C C . GLY A 1 282 ? -31.297 -19.682 48.497 1.00 54.72 282 GLY A C 1
ATOM 2134 O O . GLY A 1 282 ? -30.286 -18.983 48.430 1.00 54.72 282 GLY A O 1
ATOM 2135 N N . ASP A 1 283 ? -32.538 -19.185 48.430 1.00 56.41 283 ASP A N 1
ATOM 2136 C CA . ASP A 1 283 ? -32.963 -17.825 48.031 1.00 56.41 283 ASP A CA 1
ATOM 2137 C C . ASP A 1 283 ? -32.146 -16.651 48.618 1.00 56.41 283 ASP A C 1
ATOM 2139 O O . ASP A 1 283 ? -32.028 -15.595 47.994 1.00 56.41 283 ASP A O 1
ATOM 2143 N N . SER A 1 284 ? -31.519 -16.831 49.787 1.00 58.22 284 SER A N 1
ATOM 2144 C CA . SER A 1 284 ? -30.599 -15.861 50.403 1.00 58.22 284 SER A CA 1
ATOM 2145 C C . SER A 1 284 ? -29.395 -15.514 49.516 1.00 58.22 284 SER A C 1
ATOM 2147 O O . SER A 1 284 ? -28.942 -14.368 49.514 1.00 58.22 284 SER A O 1
ATOM 2149 N N . ASN A 1 285 ? -28.857 -16.480 48.767 1.00 75.50 285 ASN A N 1
ATOM 2150 C CA . ASN A 1 285 ? -27.697 -16.244 47.908 1.00 75.50 285 ASN A CA 1
ATOM 2151 C C . ASN A 1 285 ? -28.092 -15.441 46.663 1.00 75.50 285 ASN A C 1
ATOM 2153 O O . ASN A 1 285 ? -27.370 -14.516 46.289 1.00 75.50 285 ASN A O 1
ATOM 2157 N N . PHE A 1 286 ? -29.268 -15.707 46.085 1.00 82.31 286 PHE A N 1
ATOM 2158 C CA . PHE A 1 286 ? -29.763 -15.008 44.896 1.00 82.31 286 PHE A CA 1
ATOM 2159 C C . PHE A 1 286 ? -29.908 -13.497 45.121 1.00 82.31 286 PHE A C 1
ATOM 2161 O O . PHE A 1 286 ? -29.438 -12.708 44.305 1.00 82.31 286 PHE A O 1
ATOM 2168 N N . VAL A 1 287 ? -30.474 -13.077 46.258 1.00 86.19 287 VAL A N 1
ATOM 2169 C CA . VAL A 1 287 ? -30.641 -11.647 46.596 1.00 86.19 287 VAL A CA 1
ATOM 2170 C C . VAL A 1 287 ? -29.291 -10.928 46.729 1.00 86.19 287 VAL A C 1
ATOM 2172 O O . VAL A 1 287 ? -29.164 -9.753 46.365 1.00 86.19 287 VAL A O 1
ATOM 2175 N N . SER A 1 288 ? -28.259 -11.630 47.212 1.00 88.56 288 SER A N 1
ATOM 2176 C CA . SER A 1 288 ? -26.909 -11.067 47.298 1.00 88.56 288 SER A CA 1
ATOM 2177 C C . SER A 1 288 ? -26.319 -10.825 45.905 1.00 88.56 288 SER A C 1
ATOM 2179 O O . SER A 1 288 ? -25.869 -9.711 45.629 1.00 88.56 288 SER A O 1
ATOM 2181 N N . TYR A 1 289 ? -26.419 -11.803 44.994 1.00 88.88 289 TYR A N 1
ATOM 2182 C CA . TYR A 1 289 ? -25.983 -11.654 43.604 1.00 88.88 289 TYR A CA 1
ATOM 2183 C C . TYR A 1 289 ? -26.784 -10.566 42.888 1.00 88.88 289 TYR A C 1
ATOM 2185 O O . TYR A 1 289 ? -26.188 -9.682 42.283 1.00 88.88 289 TYR A O 1
ATOM 2193 N N . GLN A 1 290 ? -28.108 -10.530 43.056 1.00 89.56 290 GLN A N 1
ATOM 2194 C CA . GLN A 1 290 ? -28.969 -9.476 42.516 1.00 89.56 290 GLN A CA 1
ATOM 2195 C C . GLN A 1 290 ? -28.514 -8.073 42.954 1.00 89.56 290 GLN A C 1
ATOM 2197 O O . GLN A 1 290 ? -28.454 -7.152 42.139 1.00 89.56 290 GLN A O 1
ATOM 2202 N N . SER A 1 291 ? -28.157 -7.897 44.229 1.00 91.88 291 SER A N 1
ATOM 2203 C CA . SER A 1 291 ? -27.689 -6.606 44.750 1.00 91.88 291 SER A CA 1
ATOM 2204 C C . SER A 1 291 ? -26.348 -6.186 44.137 1.00 91.88 291 SER A C 1
ATOM 2206 O O . SER A 1 291 ? -26.172 -5.019 43.776 1.00 91.88 291 SER A O 1
ATOM 2208 N N . ARG A 1 292 ? -25.410 -7.129 43.969 1.00 93.31 292 ARG A N 1
ATOM 2209 C CA . ARG A 1 292 ? -24.117 -6.856 43.321 1.00 93.31 292 ARG A CA 1
ATOM 2210 C C . ARG A 1 292 ? -24.254 -6.599 41.821 1.00 93.31 292 ARG A C 1
ATOM 2212 O O . ARG A 1 292 ? -23.614 -5.677 41.312 1.00 93.31 292 ARG A O 1
ATOM 2219 N N . MET A 1 293 ? -25.142 -7.327 41.140 1.00 93.94 293 MET A N 1
ATOM 2220 C CA . MET A 1 293 ? -25.510 -7.066 39.747 1.00 93.94 293 MET A CA 1
ATOM 2221 C C . MET A 1 293 ? -26.018 -5.632 39.607 1.00 93.94 293 MET A C 1
ATOM 2223 O O . MET A 1 293 ? -25.449 -4.864 38.842 1.00 93.94 293 MET A O 1
ATOM 2227 N N . MET A 1 294 ? -26.992 -5.219 40.427 1.00 93.56 294 MET A N 1
ATOM 2228 C CA . MET A 1 294 ? -27.514 -3.846 40.426 1.00 93.56 294 MET A CA 1
ATOM 2229 C C . MET A 1 294 ? -26.429 -2.787 40.661 1.00 93.56 294 MET A C 1
ATOM 2231 O O . MET A 1 294 ? -26.476 -1.716 40.054 1.00 93.56 294 MET A O 1
ATOM 2235 N N . SER A 1 295 ? -25.453 -3.062 41.532 1.00 95.19 295 SER A N 1
ATOM 2236 C CA . SER A 1 295 ? -24.310 -2.167 41.747 1.00 95.19 295 SER A CA 1
ATOM 2237 C C . SER A 1 295 ? -23.430 -2.057 40.500 1.00 95.19 295 SER A C 1
ATOM 2239 O O . SER A 1 295 ? -23.086 -0.950 40.091 1.00 95.19 295 SER A O 1
ATOM 2241 N N . SER A 1 296 ? -23.100 -3.186 39.870 1.00 96.12 296 SER A N 1
ATOM 2242 C CA . SER A 1 296 ? -22.276 -3.218 38.657 1.00 96.12 296 SER A CA 1
ATOM 2243 C C . SER A 1 296 ? -22.973 -2.520 37.492 1.00 96.12 296 SER A C 1
ATOM 2245 O O . SER A 1 296 ? -22.362 -1.695 36.819 1.00 96.12 296 SER A O 1
ATOM 2247 N N . THR A 1 297 ? -24.273 -2.754 37.304 1.00 95.50 297 THR A N 1
ATOM 2248 C CA . THR A 1 297 ? -25.060 -2.116 36.244 1.00 95.50 297 THR A CA 1
ATOM 2249 C C . THR A 1 297 ? -25.145 -0.591 36.427 1.00 95.50 297 THR A C 1
ATOM 2251 O O . THR A 1 297 ? -25.048 0.157 35.452 1.00 95.50 297 THR A O 1
ATOM 2254 N N . LYS A 1 298 ? -25.244 -0.098 37.673 1.00 95.69 298 LYS A N 1
ATOM 2255 C CA . LYS A 1 298 ? -25.179 1.346 37.970 1.00 95.69 298 LYS A CA 1
ATOM 2256 C C . LYS A 1 298 ? -23.829 1.954 37.603 1.00 95.69 298 LYS A C 1
ATOM 2258 O O . LYS A 1 298 ? -23.805 3.015 36.980 1.00 95.69 298 LYS A O 1
ATOM 2263 N N . GLU A 1 299 ? -22.725 1.294 37.947 1.00 97.00 299 GLU A N 1
ATOM 2264 C CA . GLU A 1 299 ? -21.389 1.784 37.585 1.00 97.00 299 GLU A CA 1
ATOM 2265 C C . GLU A 1 299 ? -21.135 1.733 36.073 1.00 97.00 299 GLU A C 1
ATOM 2267 O O . GLU A 1 299 ? -20.513 2.651 35.534 1.00 97.00 299 GLU A O 1
ATOM 2272 N N . ILE A 1 300 ? -21.679 0.737 35.362 1.00 96.88 300 ILE A N 1
ATOM 2273 C CA . ILE A 1 300 ? -21.649 0.681 33.891 1.00 96.88 300 ILE A CA 1
ATOM 2274 C C . ILE A 1 300 ? -22.346 1.910 33.298 1.00 96.88 300 ILE A C 1
ATOM 2276 O O . ILE A 1 300 ? -21.746 2.623 32.494 1.00 96.88 300 ILE A O 1
ATOM 2280 N N . ALA A 1 301 ? -23.574 2.218 33.731 1.00 96.25 301 ALA A N 1
ATOM 2281 C CA . ALA A 1 301 ? -24.295 3.399 33.251 1.00 96.25 301 ALA A CA 1
ATOM 2282 C C . ALA A 1 301 ? -23.581 4.713 33.610 1.00 96.25 301 ALA A C 1
ATOM 2284 O O . ALA A 1 301 ? -23.495 5.617 32.776 1.00 96.25 301 ALA A O 1
ATOM 2285 N N . ARG A 1 302 ? -23.028 4.817 34.826 1.00 96.69 302 ARG A N 1
ATOM 2286 C CA . ARG A 1 302 ? -22.262 5.995 35.262 1.00 96.69 302 ARG A CA 1
ATOM 2287 C C . ARG A 1 302 ? -21.022 6.203 34.392 1.00 96.69 302 ARG A C 1
ATOM 2289 O O . ARG A 1 302 ? -20.784 7.315 33.927 1.00 96.69 302 ARG A O 1
ATOM 2296 N N . THR A 1 303 ? -20.266 5.136 34.144 1.00 96.31 303 THR A N 1
ATOM 2297 C CA . THR A 1 303 ? -19.050 5.167 33.319 1.00 96.31 303 THR A CA 1
ATOM 2298 C C . THR A 1 303 ? -19.381 5.492 31.865 1.00 96.31 303 THR A C 1
ATOM 2300 O O . THR A 1 303 ? -18.698 6.315 31.262 1.00 96.31 303 THR A O 1
ATOM 2303 N N . ALA A 1 304 ? -20.466 4.936 31.316 1.00 96.25 304 ALA A N 1
ATOM 2304 C CA . ALA A 1 304 ? -20.926 5.261 29.966 1.00 96.25 304 ALA A CA 1
ATOM 2305 C C . ALA A 1 304 ? -21.263 6.754 29.812 1.00 96.25 304 ALA A C 1
ATOM 2307 O O . ALA A 1 304 ? -20.841 7.386 28.846 1.00 96.25 304 ALA A O 1
ATOM 2308 N N . GLN A 1 305 ? -21.943 7.350 30.796 1.00 94.69 305 GLN A N 1
ATOM 2309 C CA . GLN A 1 305 ? -22.216 8.789 30.803 1.00 94.69 305 GLN A CA 1
ATOM 2310 C C . GLN A 1 305 ? -20.929 9.621 30.930 1.00 94.69 305 GLN A C 1
ATOM 2312 O O . GLN A 1 305 ? -20.787 10.662 30.286 1.00 94.69 305 GLN A O 1
ATOM 2317 N N . GLU A 1 306 ? -19.977 9.165 31.746 1.00 95.12 306 GLU A N 1
ATOM 2318 C CA . GLU A 1 306 ? -18.682 9.825 31.922 1.00 95.12 306 GLU A CA 1
ATOM 2319 C C . GLU A 1 306 ? -17.848 9.811 30.629 1.00 95.12 306 GLU A C 1
ATOM 2321 O O . GLU A 1 306 ? -17.224 10.822 30.302 1.00 95.12 306 GLU A O 1
ATOM 2326 N N . ILE A 1 307 ? -17.904 8.719 29.853 1.00 94.50 307 ILE A N 1
ATOM 2327 C CA . ILE A 1 307 ? -17.292 8.614 28.518 1.00 94.50 307 ILE A CA 1
ATOM 2328 C C . ILE A 1 307 ? -17.845 9.703 27.590 1.00 94.50 307 ILE A C 1
ATOM 2330 O O . ILE A 1 307 ? -17.062 10.398 26.946 1.00 94.50 307 ILE A O 1
ATOM 2334 N N . VAL A 1 308 ? -19.165 9.921 27.561 1.00 94.06 308 VAL A N 1
ATOM 2335 C CA . VAL A 1 308 ? -19.778 10.976 26.730 1.00 94.06 308 VAL A CA 1
ATOM 2336 C C . VAL A 1 308 ? -19.287 12.361 27.146 1.00 94.06 308 VAL A C 1
ATOM 2338 O O . VAL A 1 308 ? -18.855 13.137 26.297 1.00 94.06 308 VAL A O 1
ATOM 2341 N N . ILE A 1 309 ? -19.297 12.666 28.446 1.00 92.75 309 ILE A N 1
ATOM 2342 C CA . ILE A 1 309 ? -18.889 13.982 28.966 1.00 92.75 309 ILE A CA 1
ATOM 2343 C C . ILE A 1 309 ? -17.419 14.276 28.648 1.00 92.75 309 ILE A C 1
ATOM 2345 O O . ILE A 1 309 ? -17.075 15.402 28.288 1.00 92.75 309 ILE A O 1
ATOM 2349 N N . LYS A 1 310 ? -16.546 13.273 28.784 1.00 92.88 310 LYS A N 1
ATOM 2350 C CA . LYS A 1 310 ? -15.103 13.432 28.569 1.00 92.88 310 LYS A CA 1
ATOM 2351 C C . LYS A 1 310 ? -14.680 13.305 27.111 1.00 92.88 310 LYS A C 1
ATOM 2353 O O . LYS A 1 310 ? -13.588 13.760 26.783 1.00 92.88 310 LYS A O 1
ATOM 2358 N N . SER A 1 311 ? -15.525 12.761 26.236 1.00 89.94 311 SER A N 1
ATOM 2359 C CA . SER A 1 311 ? -15.203 12.568 24.815 1.00 89.94 311 SER A CA 1
ATOM 2360 C C . SER A 1 311 ? -14.804 13.859 24.090 1.00 89.94 311 SER A C 1
ATOM 2362 O O . SER A 1 311 ? -13.911 13.833 23.249 1.00 89.94 311 SER A O 1
ATOM 2364 N N . THR A 1 312 ? -15.388 14.997 24.473 1.00 87.06 312 THR A N 1
ATOM 2365 C CA . THR A 1 312 ? -15.155 16.305 23.841 1.00 87.06 312 THR A CA 1
ATOM 2366 C C . THR A 1 312 ? -13.935 17.058 24.372 1.00 87.06 312 THR A C 1
ATOM 2368 O O . THR A 1 312 ? -13.347 17.847 23.635 1.00 87.06 312 THR A O 1
ATOM 2371 N N . ASN A 1 313 ? -13.554 16.833 25.636 1.00 86.31 313 ASN A N 1
ATOM 2372 C CA . ASN A 1 313 ? -12.599 17.689 26.355 1.00 86.31 313 ASN A CA 1
ATOM 2373 C C . ASN A 1 313 ? -11.395 16.931 26.945 1.00 86.31 313 ASN A C 1
ATOM 2375 O O . ASN A 1 313 ? -10.335 17.519 27.140 1.00 86.31 313 ASN A O 1
ATOM 2379 N N . GLU A 1 314 ? -11.534 15.637 27.252 1.00 88.19 314 GLU A N 1
ATOM 2380 C CA . GLU A 1 314 ? -10.528 14.825 27.953 1.00 88.19 314 GLU A CA 1
ATOM 2381 C C . GLU A 1 314 ? -10.335 13.453 27.281 1.00 88.19 314 GLU A C 1
ATOM 2383 O O . GLU A 1 314 ? -10.359 12.406 27.933 1.00 88.19 314 GLU A O 1
ATOM 2388 N N . SER A 1 315 ? -10.122 13.448 25.963 1.00 84.25 315 SER A N 1
ATOM 2389 C CA . SER A 1 315 ? -10.073 12.223 25.150 1.00 84.25 315 SER A CA 1
ATOM 2390 C C . SER A 1 315 ? -9.008 11.203 25.578 1.00 84.25 315 SER A C 1
ATOM 2392 O O . SER A 1 315 ? -9.207 10.000 25.434 1.00 84.25 315 SER A O 1
ATOM 2394 N N . HIS A 1 316 ? -7.904 11.657 26.175 1.00 83.81 316 HIS A N 1
ATOM 2395 C CA . HIS A 1 316 ? -6.845 10.793 26.707 1.00 83.81 316 HIS A CA 1
ATOM 2396 C C . HIS A 1 316 ? -7.308 9.881 27.859 1.00 83.81 316 HIS A C 1
ATOM 2398 O O . HIS A 1 316 ? -6.679 8.855 28.095 1.00 83.81 316 HIS A O 1
ATOM 2404 N N . LYS A 1 317 ? -8.401 10.220 28.562 1.00 87.62 317 LYS A N 1
ATOM 2405 C CA . LYS A 1 317 ? -8.956 9.412 29.668 1.00 87.62 317 LYS A CA 1
ATOM 2406 C C . LYS A 1 317 ? -9.940 8.339 29.197 1.00 87.62 317 LYS A C 1
ATOM 2408 O O . LYS A 1 317 ? -10.405 7.539 30.009 1.00 87.62 317 LYS A O 1
ATOM 2413 N N . LEU A 1 318 ? -10.297 8.323 27.910 1.00 88.88 318 LEU A N 1
ATOM 2414 C CA . LEU A 1 318 ? -11.305 7.401 27.381 1.00 88.88 318 LEU A CA 1
ATOM 2415 C C . LEU A 1 318 ? -10.861 5.936 27.477 1.00 88.88 318 LEU A C 1
ATOM 2417 O O . LEU A 1 318 ? -11.687 5.086 27.799 1.00 88.88 318 LEU A O 1
ATOM 2421 N N . GLY A 1 319 ? -9.571 5.644 27.291 1.00 87.56 319 GLY A N 1
ATOM 2422 C CA . GLY A 1 319 ? -9.023 4.294 27.464 1.00 87.56 319 GLY A CA 1
ATOM 2423 C C . GLY A 1 319 ? -9.158 3.748 28.894 1.00 87.56 319 GLY A C 1
ATOM 2424 O O . GLY A 1 319 ? -9.511 2.578 29.082 1.00 87.56 319 GLY A O 1
ATOM 2425 N N . ASP A 1 320 ? -8.957 4.596 29.907 1.00 90.12 320 ASP A N 1
ATOM 2426 C CA . ASP A 1 320 ? -9.121 4.218 31.318 1.00 90.12 320 ASP A CA 1
ATOM 2427 C C . ASP A 1 320 ? -10.594 3.957 31.646 1.00 90.12 320 ASP A C 1
ATOM 2429 O O . ASP A 1 320 ? -10.932 2.954 32.278 1.00 90.12 320 ASP A O 1
ATOM 2433 N N . LEU A 1 321 ? -11.491 4.817 31.154 1.00 93.12 321 LEU A N 1
ATOM 2434 C CA . LEU A 1 321 ? -12.933 4.634 31.316 1.00 93.12 321 LEU A CA 1
ATOM 2435 C C . LEU A 1 321 ? -13.439 3.374 30.605 1.00 93.12 321 LEU A C 1
ATOM 2437 O O . LEU A 1 321 ? -14.241 2.640 31.176 1.00 93.12 321 LEU A O 1
ATOM 2441 N N . ALA A 1 322 ? -12.948 3.081 29.400 1.00 93.38 322 ALA A N 1
ATOM 2442 C CA . ALA A 1 322 ? -13.269 1.849 28.681 1.00 93.38 322 ALA A CA 1
ATOM 2443 C C . ALA A 1 322 ? -12.801 0.601 29.453 1.00 93.38 322 ALA A C 1
ATOM 2445 O O . ALA A 1 322 ? -13.522 -0.396 29.533 1.00 93.38 322 ALA A O 1
ATOM 2446 N N . SER A 1 323 ? -11.625 0.670 30.084 1.00 93.56 323 SER A N 1
ATOM 2447 C CA . SER A 1 323 ? -11.116 -0.406 30.944 1.00 93.56 323 SER A CA 1
ATOM 2448 C C . SER A 1 323 ? -11.983 -0.591 32.193 1.00 93.56 323 SER A C 1
ATOM 2450 O O . SER A 1 323 ? -12.307 -1.720 32.567 1.00 93.56 323 SER A O 1
ATOM 2452 N N . HIS A 1 324 ? -12.407 0.511 32.816 1.00 94.56 324 HIS A N 1
ATOM 2453 C CA . HIS A 1 324 ? -13.293 0.489 33.978 1.00 94.56 324 HIS A CA 1
ATOM 2454 C C . HIS A 1 324 ? -14.662 -0.115 33.638 1.00 94.56 324 HIS A C 1
ATOM 2456 O O . HIS A 1 324 ? -15.148 -1.001 34.343 1.00 94.56 324 HIS A O 1
ATOM 2462 N N . LEU A 1 325 ? -15.230 0.290 32.500 1.00 95.69 325 LEU A N 1
ATOM 2463 C CA . LEU A 1 325 ? -16.478 -0.236 31.958 1.00 95.69 325 LEU A CA 1
ATOM 2464 C C . LEU A 1 325 ? -16.410 -1.762 31.763 1.00 95.69 325 LEU A C 1
ATOM 2466 O O . LEU A 1 325 ? -17.300 -2.487 32.206 1.00 95.69 325 LEU A O 1
ATOM 2470 N N . SER A 1 326 ? -15.317 -2.263 31.178 1.00 96.12 326 SER A N 1
ATOM 2471 C CA . SER A 1 326 ? -15.077 -3.701 30.994 1.00 96.12 326 SER A CA 1
ATOM 2472 C C . SER A 1 326 ? -14.908 -4.464 32.305 1.00 96.12 326 SER A C 1
ATOM 2474 O O . SER A 1 326 ? -15.347 -5.608 32.409 1.00 96.12 326 SER A O 1
ATOM 2476 N N . SER A 1 327 ? -14.266 -3.874 33.316 1.00 96.50 327 SER A N 1
ATOM 2477 C CA . SER A 1 327 ? -14.137 -4.495 34.643 1.00 96.50 327 SER A CA 1
ATOM 2478 C C . SER A 1 327 ? -15.511 -4.711 35.283 1.00 96.50 327 SER A C 1
ATOM 2480 O O . SER A 1 327 ? -15.844 -5.821 35.702 1.00 96.50 327 SER A O 1
ATOM 2482 N N . HIS A 1 328 ? -16.363 -3.681 35.262 1.00 96.94 328 HIS A N 1
ATOM 2483 C CA . HIS A 1 328 ? -17.727 -3.788 35.778 1.00 96.94 328 HIS A CA 1
ATOM 2484 C C . HIS A 1 328 ? -18.595 -4.763 34.987 1.00 96.94 328 HIS A C 1
ATOM 2486 O O . HIS A 1 328 ? -19.374 -5.498 35.594 1.00 96.94 328 HIS A O 1
ATOM 2492 N N . TYR A 1 329 ? -18.436 -4.824 33.664 1.00 97.44 329 TYR A N 1
ATOM 2493 C CA . TYR A 1 329 ? -19.145 -5.815 32.862 1.00 97.44 329 TYR A CA 1
ATOM 2494 C C . TYR A 1 329 ? -18.728 -7.253 33.207 1.00 97.44 329 TYR A C 1
ATOM 2496 O O . TYR A 1 329 ? -19.587 -8.114 33.359 1.00 97.44 329 TYR A O 1
ATOM 2504 N N . GLN A 1 330 ? -17.434 -7.523 33.408 1.00 96.38 330 GLN A N 1
ATOM 2505 C CA . GLN A 1 330 ? -16.959 -8.852 33.822 1.00 96.38 330 GLN A CA 1
ATOM 2506 C C . GLN A 1 330 ? -17.507 -9.266 35.195 1.00 96.38 330 GLN A C 1
ATOM 2508 O O . GLN A 1 330 ? -17.904 -10.417 35.379 1.00 96.38 330 GLN A O 1
ATOM 2513 N N . MET A 1 331 ? -17.575 -8.334 36.153 1.00 94.88 331 MET A N 1
ATOM 2514 C CA . MET A 1 331 ? -18.215 -8.593 37.449 1.00 94.88 331 MET A CA 1
ATOM 2515 C C . MET A 1 331 ? -19.708 -8.892 37.288 1.00 94.88 331 MET A C 1
ATOM 2517 O O . MET A 1 331 ? -20.195 -9.871 37.846 1.00 94.88 331 MET A O 1
ATOM 2521 N N . LEU A 1 332 ? -20.421 -8.103 36.476 1.00 95.56 332 LEU A N 1
ATOM 2522 C CA . LEU A 1 332 ? -21.833 -8.337 36.172 1.00 95.56 332 LEU A CA 1
ATOM 2523 C C . LEU A 1 332 ? -22.057 -9.707 35.518 1.00 95.56 332 LEU A C 1
ATOM 2525 O O . LEU A 1 332 ? -22.977 -10.420 35.907 1.00 95.56 332 LEU A O 1
ATOM 2529 N N . ALA A 1 333 ? -21.218 -10.087 34.555 1.00 94.38 333 ALA A N 1
ATOM 2530 C CA . ALA A 1 333 ? -21.284 -11.373 33.872 1.00 94.38 333 ALA A CA 1
ATOM 2531 C C . ALA A 1 333 ? -21.121 -12.542 34.858 1.00 94.38 333 ALA A C 1
ATOM 2533 O O . ALA A 1 333 ? -21.974 -13.430 34.906 1.00 94.38 333 ALA A O 1
ATOM 2534 N N . ASN A 1 334 ? -20.098 -12.498 35.716 1.00 91.94 334 ASN A N 1
ATOM 2535 C CA . ASN A 1 334 ? -19.891 -13.512 36.752 1.00 91.94 334 ASN A CA 1
ATOM 2536 C C . ASN A 1 334 ? -21.070 -13.581 37.731 1.00 91.94 334 ASN A C 1
ATOM 2538 O O . ASN A 1 334 ? -21.586 -14.662 38.002 1.00 91.94 334 ASN A O 1
ATOM 2542 N N . ASP A 1 335 ? -21.553 -12.437 38.211 1.00 91.81 335 ASP A N 1
ATOM 2543 C CA . ASP A 1 335 ? -22.673 -12.390 39.152 1.00 91.81 335 ASP A CA 1
ATOM 2544 C C . ASP A 1 335 ? -23.975 -12.884 38.519 1.00 91.81 335 ASP A C 1
ATOM 2546 O O . ASP A 1 335 ? -24.758 -13.568 39.176 1.00 91.81 335 ASP A O 1
ATOM 2550 N N . SER A 1 336 ? -24.186 -12.592 37.234 1.00 91.56 336 SER A N 1
ATOM 2551 C CA . SER A 1 336 ? -25.342 -13.072 36.479 1.00 91.56 336 SER A CA 1
ATOM 2552 C C . SER A 1 336 ? -25.322 -14.588 36.305 1.00 91.56 336 SER A C 1
ATOM 2554 O O . SER A 1 336 ? -26.365 -15.225 36.445 1.00 91.56 336 SER A O 1
ATOM 2556 N N . LYS A 1 337 ? -24.143 -15.183 36.080 1.00 89.19 337 LYS A N 1
ATOM 2557 C CA . LYS A 1 337 ? -23.965 -16.636 36.007 1.00 89.19 337 LYS A CA 1
ATOM 2558 C C . LYS A 1 337 ? -24.346 -17.295 37.330 1.00 89.19 337 LYS A C 1
ATOM 2560 O O . LYS A 1 337 ? -25.162 -18.213 37.335 1.00 89.19 337 LYS A O 1
ATOM 2565 N N . GLU A 1 338 ? -23.810 -16.800 38.443 1.00 87.06 338 GLU A N 1
ATOM 2566 C CA . GLU A 1 338 ? -24.120 -17.334 39.773 1.00 87.06 338 GLU A CA 1
ATOM 2567 C C . GLU A 1 338 ? -25.602 -17.124 40.140 1.00 87.06 338 GLU A C 1
ATOM 2569 O O . GLU A 1 338 ? -26.257 -18.036 40.645 1.00 87.06 338 GLU A O 1
ATOM 2574 N N . ALA A 1 339 ? -26.185 -15.969 39.797 1.00 86.94 339 ALA A N 1
ATOM 2575 C CA . ALA A 1 339 ? -27.612 -15.707 39.984 1.00 86.94 339 ALA A CA 1
ATOM 2576 C C . ALA A 1 339 ? -28.499 -16.673 39.177 1.00 86.94 339 ALA A C 1
ATOM 2578 O O . ALA A 1 339 ? -29.524 -17.131 39.683 1.00 86.94 339 ALA A O 1
ATOM 2579 N N . CYS A 1 340 ? -28.102 -17.024 37.949 1.00 85.62 340 CYS A N 1
ATOM 2580 C CA . CYS A 1 340 ? -28.810 -18.009 37.128 1.00 85.62 340 CYS A CA 1
ATOM 2581 C C . CYS A 1 340 ? -28.723 -19.433 37.700 1.00 85.62 340 CYS A C 1
ATOM 2583 O O . CYS A 1 340 ? -29.635 -20.223 37.478 1.00 85.62 340 CYS A O 1
ATOM 2585 N N . ILE A 1 341 ? -27.664 -19.768 38.444 1.00 80.00 341 ILE A N 1
ATOM 2586 C CA . ILE A 1 341 ? -27.535 -21.063 39.133 1.00 80.00 341 ILE A CA 1
ATOM 2587 C C . ILE A 1 341 ? -28.425 -21.104 40.385 1.00 80.00 341 ILE A C 1
ATOM 2589 O O . ILE A 1 341 ? -29.030 -22.132 40.680 1.00 80.00 341 ILE A O 1
ATOM 2593 N N . CYS A 1 342 ? -28.522 -19.990 41.116 1.00 80.06 342 CYS A N 1
ATOM 2594 C CA . CYS A 1 342 ? -29.304 -19.909 42.352 1.00 80.06 342 CYS A CA 1
ATOM 2595 C C . CYS A 1 342 ? -30.810 -19.687 42.139 1.00 80.06 342 CYS A C 1
ATOM 2597 O O . CYS A 1 342 ? -31.576 -19.827 43.091 1.00 80.06 342 CYS A O 1
ATOM 2599 N N . THR A 1 343 ? -31.258 -19.297 40.941 1.00 79.44 343 THR A N 1
ATOM 2600 C CA . THR A 1 343 ? -32.684 -19.046 40.699 1.00 79.44 343 THR A CA 1
ATOM 2601 C C . THR A 1 343 ? -33.466 -20.345 40.505 1.00 79.44 343 THR A C 1
ATOM 2603 O O . THR A 1 343 ? -33.062 -21.242 39.769 1.00 79.44 343 THR A O 1
ATOM 2606 N N . SER A 1 344 ? -34.632 -20.437 41.143 1.00 76.75 344 SER A N 1
ATOM 2607 C CA . SER A 1 344 ? -35.581 -21.541 40.955 1.00 76.75 344 SER A CA 1
ATOM 2608 C C . SER A 1 344 ? -36.455 -21.377 39.702 1.00 76.75 344 SER A C 1
ATOM 2610 O O . SER A 1 344 ? -37.139 -22.319 39.305 1.00 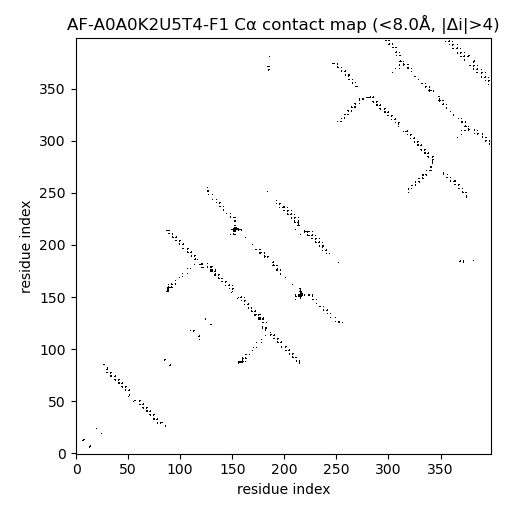76.75 344 SER A O 1
ATOM 2612 N N . ASN A 1 345 ? -36.430 -20.200 39.061 1.00 83.25 345 ASN A N 1
ATOM 2613 C CA . ASN A 1 345 ? -37.225 -19.882 37.877 1.00 83.25 345 ASN A CA 1
ATOM 2614 C C . ASN A 1 345 ? -36.350 -19.868 36.611 1.00 83.25 345 ASN A C 1
ATOM 2616 O O . ASN A 1 345 ? -35.576 -18.936 36.383 1.00 83.25 345 ASN A O 1
ATOM 2620 N N . ALA A 1 346 ? -36.517 -20.886 35.763 1.00 81.75 346 ALA A N 1
ATOM 2621 C CA . ALA A 1 346 ? -35.763 -21.033 34.519 1.00 81.75 346 ALA A CA 1
ATOM 2622 C C . ALA A 1 346 ? -35.970 -19.861 33.539 1.00 81.75 346 ALA A C 1
ATOM 2624 O O . ALA A 1 346 ? -34.998 -19.408 32.933 1.00 81.75 346 ALA A O 1
ATOM 2625 N N . ASP A 1 347 ? -37.191 -19.321 33.439 1.00 85.75 347 ASP A N 1
ATOM 2626 C CA . ASP A 1 347 ? -37.506 -18.186 32.559 1.00 85.75 347 ASP A CA 1
ATOM 2627 C C . ASP A 1 347 ? -36.799 -16.907 33.031 1.00 85.75 347 ASP A C 1
ATOM 2629 O O . ASP A 1 347 ? -36.317 -16.109 32.226 1.00 85.75 347 ASP A O 1
ATOM 2633 N N . MET A 1 348 ? -36.693 -16.716 34.352 1.00 86.62 348 MET A N 1
ATOM 2634 C CA . MET A 1 348 ? -35.948 -15.598 34.936 1.00 86.62 348 MET A CA 1
ATOM 2635 C C . MET A 1 348 ? -34.452 -15.707 34.619 1.00 86.62 348 MET A C 1
ATOM 2637 O O . MET A 1 348 ? -33.845 -14.722 34.200 1.00 86.62 348 MET A O 1
ATOM 2641 N N . GLY A 1 349 ? -33.865 -16.896 34.788 1.00 85.75 349 GLY A N 1
ATOM 2642 C CA . GLY A 1 349 ? -32.460 -17.140 34.453 1.00 85.75 349 GLY A CA 1
ATOM 2643 C C . GLY A 1 349 ? -32.164 -16.890 32.972 1.00 85.75 349 GLY A C 1
ATOM 2644 O O . GLY A 1 349 ? -31.197 -16.208 32.633 1.00 85.75 349 GLY A O 1
ATOM 2645 N N . GLU A 1 350 ? -33.033 -17.359 32.072 1.00 87.38 350 GLU A N 1
ATOM 2646 C CA . GLU A 1 350 ? -32.888 -17.096 30.638 1.00 87.38 350 GLU A CA 1
ATOM 2647 C C . GLU A 1 350 ? -33.003 -15.604 30.296 1.00 87.38 350 GLU A C 1
ATOM 2649 O O . GLU A 1 350 ? -32.221 -15.095 29.487 1.00 87.38 350 GLU A O 1
ATOM 2654 N N . ARG A 1 351 ? -33.917 -14.880 30.950 1.00 90.19 351 ARG A N 1
ATOM 2655 C CA . ARG A 1 351 ? -34.067 -13.437 30.754 1.00 90.19 351 ARG A CA 1
ATOM 2656 C C . ARG A 1 351 ? -32.835 -12.663 31.216 1.00 90.19 351 ARG A C 1
ATOM 2658 O O . ARG A 1 351 ? -32.337 -11.840 30.457 1.00 90.19 351 ARG A O 1
ATOM 2665 N N . ILE A 1 352 ? -32.314 -12.960 32.412 1.00 90.06 352 ILE A N 1
ATOM 2666 C CA . ILE A 1 352 ? -31.073 -12.358 32.930 1.00 90.06 352 ILE A CA 1
ATOM 2667 C C . ILE A 1 352 ? -29.934 -12.568 31.929 1.00 90.06 352 ILE A C 1
ATOM 2669 O O . ILE A 1 352 ? -29.242 -11.617 31.568 1.00 90.06 352 ILE A O 1
ATOM 2673 N N . ARG A 1 353 ? -29.782 -13.800 31.435 1.00 89.00 353 ARG A N 1
ATOM 2674 C CA . ARG A 1 353 ? -28.763 -14.165 30.449 1.00 89.00 353 ARG A CA 1
ATOM 2675 C C . ARG A 1 353 ? -28.877 -13.323 29.178 1.00 89.00 353 ARG A C 1
ATOM 2677 O O . ARG A 1 353 ? -27.901 -12.686 28.794 1.00 89.00 353 ARG A O 1
ATOM 2684 N N . SER A 1 354 ? -30.054 -13.292 28.550 1.00 91.50 354 SER A N 1
ATOM 2685 C CA . SER A 1 354 ? -30.266 -12.544 27.302 1.00 91.50 354 SER A CA 1
ATOM 2686 C C . SER A 1 354 ? -29.966 -11.054 27.481 1.00 91.50 354 SER A C 1
ATOM 2688 O O . SER A 1 354 ? -29.223 -10.475 26.691 1.00 91.50 354 SER A O 1
ATOM 2690 N N . THR A 1 355 ? -30.466 -10.439 28.557 1.00 93.31 355 THR A N 1
ATOM 2691 C CA . THR A 1 355 ? -30.266 -9.004 28.805 1.00 93.31 355 THR A CA 1
ATOM 2692 C C . THR A 1 355 ? -28.797 -8.663 29.065 1.00 93.31 355 THR A C 1
ATOM 2694 O O . THR A 1 355 ? -28.291 -7.675 28.533 1.00 93.31 355 THR A O 1
ATOM 2697 N N . VAL A 1 356 ? -28.074 -9.489 29.834 1.00 94.56 356 VAL A N 1
ATOM 2698 C CA . VAL A 1 356 ? -26.639 -9.277 30.099 1.00 94.56 356 VAL A CA 1
ATOM 2699 C C . VAL A 1 356 ? -25.808 -9.452 28.825 1.00 94.56 356 VAL A C 1
ATOM 2701 O O . VAL A 1 356 ? -24.860 -8.693 28.612 1.00 94.56 356 VAL A O 1
ATOM 2704 N N . GLN A 1 357 ? -26.170 -10.391 27.946 1.00 93.25 357 GLN A N 1
ATOM 2705 C CA . GLN A 1 357 ? -25.508 -10.573 26.648 1.00 93.25 357 GLN A CA 1
ATOM 2706 C C . GLN A 1 357 ? -25.716 -9.363 25.730 1.00 93.25 357 GLN A C 1
ATOM 2708 O O . GLN A 1 357 ? -24.753 -8.841 25.167 1.00 93.25 357 GLN A O 1
ATOM 2713 N N . GLU A 1 358 ? -26.951 -8.869 25.627 1.00 94.56 358 GLU A N 1
ATOM 2714 C CA . GLU A 1 358 ? -27.262 -7.664 24.851 1.00 94.56 358 GLU A CA 1
ATOM 2715 C C . GLU A 1 358 ? -26.528 -6.429 25.387 1.00 94.56 358 GLU A C 1
ATOM 2717 O O . GLU A 1 358 ? -25.960 -5.664 24.607 1.00 94.56 358 GLU A O 1
ATOM 2722 N N . LEU A 1 359 ? -26.474 -6.259 26.713 1.00 96.06 359 LEU A N 1
ATOM 2723 C CA . LEU A 1 359 ? -25.699 -5.190 27.343 1.00 96.06 359 LEU A CA 1
ATOM 2724 C C . LEU A 1 359 ? -24.204 -5.311 27.015 1.00 96.06 359 LEU A C 1
ATOM 2726 O O . LEU A 1 359 ? -23.551 -4.299 26.762 1.00 96.06 359 LEU A O 1
ATOM 2730 N N . GLY A 1 360 ? -23.659 -6.529 26.991 1.00 95.25 360 GLY A N 1
ATOM 2731 C CA . GLY A 1 360 ? -22.266 -6.786 26.619 1.00 95.25 360 GLY A CA 1
ATOM 2732 C C . GLY A 1 360 ? -21.951 -6.350 25.199 1.00 95.25 360 GLY A C 1
ATOM 2733 O O . GLY A 1 360 ? -20.955 -5.663 24.972 1.00 95.25 360 GLY A O 1
ATOM 2734 N N . GLN A 1 361 ? -22.841 -6.668 24.260 1.00 94.12 361 GLN A N 1
ATOM 2735 C CA . GLN A 1 361 ? -22.708 -6.241 22.873 1.00 94.12 361 GLN A CA 1
ATOM 2736 C C . GLN A 1 361 ? -22.724 -4.706 22.753 1.00 94.12 361 GLN A C 1
ATOM 2738 O O . GLN A 1 361 ? -21.821 -4.134 22.142 1.00 94.12 361 GLN A O 1
ATOM 2743 N N . SER A 1 362 ? -23.659 -4.021 23.422 1.00 95.56 362 SER A N 1
ATOM 2744 C CA . SER A 1 362 ? -23.678 -2.548 23.464 1.00 95.56 362 SER A CA 1
ATOM 2745 C C . SER A 1 362 ? -22.443 -1.950 24.155 1.00 95.56 362 SER A C 1
ATOM 2747 O O . SER A 1 362 ? -21.949 -0.895 23.758 1.00 95.56 362 SER A O 1
ATOM 2749 N N . THR A 1 363 ? -21.898 -2.630 25.168 1.00 95.56 363 THR A N 1
ATOM 2750 C CA . THR A 1 363 ? -20.672 -2.212 25.867 1.00 95.56 363 THR A CA 1
ATOM 2751 C C . THR A 1 363 ? -19.451 -2.305 24.947 1.00 95.56 363 THR A C 1
ATOM 2753 O O . THR A 1 363 ? -18.625 -1.393 24.935 1.00 95.56 363 THR A O 1
ATOM 2756 N N . ILE A 1 364 ? -19.351 -3.359 24.128 1.00 93.44 364 ILE A N 1
ATOM 2757 C CA . ILE A 1 364 ? -18.300 -3.508 23.108 1.00 93.44 364 ILE A CA 1
ATOM 2758 C C . ILE A 1 364 ? -18.342 -2.348 22.106 1.00 93.44 364 ILE A C 1
ATOM 2760 O O . ILE A 1 364 ? -17.297 -1.786 21.777 1.00 93.44 364 ILE A O 1
ATOM 2764 N N . GLU A 1 365 ? -19.529 -1.979 21.626 1.00 91.81 365 GLU A N 1
ATOM 2765 C CA . GLU A 1 365 ? -19.716 -0.881 20.666 1.00 91.81 365 GLU A CA 1
ATOM 2766 C C . GLU A 1 365 ? -19.310 0.481 21.252 1.00 91.81 365 GLU A C 1
ATOM 2768 O O . GLU A 1 365 ? -18.646 1.283 20.584 1.00 91.81 365 GLU A O 1
ATOM 2773 N N . LEU A 1 366 ? -19.612 0.715 22.533 1.00 94.12 366 LEU A N 1
ATOM 2774 C CA . LEU A 1 366 ? -19.180 1.916 23.244 1.00 94.12 366 LEU A CA 1
ATOM 2775 C C . LEU A 1 366 ? -17.656 1.966 23.429 1.00 94.12 366 LEU A C 1
ATOM 2777 O O . LEU A 1 366 ? -17.049 2.999 23.153 1.00 94.12 366 LEU A O 1
ATOM 2781 N N . VAL A 1 367 ? -17.022 0.864 23.847 1.00 92.38 367 VAL A N 1
ATOM 2782 C CA . VAL A 1 367 ? -15.552 0.771 23.989 1.00 92.38 367 VAL A CA 1
ATOM 2783 C C . VAL A 1 367 ? -14.855 1.066 22.661 1.00 92.38 367 VAL A C 1
ATOM 2785 O O . VAL A 1 367 ? -13.898 1.839 22.609 1.00 92.38 367 VAL A O 1
ATOM 2788 N N . LYS A 1 368 ? -15.367 0.480 21.578 1.00 88.25 368 LYS A N 1
ATOM 2789 C CA . LYS A 1 368 ? -14.898 0.700 20.208 1.00 88.25 368 LYS A CA 1
ATOM 2790 C C . LYS A 1 368 ? -14.971 2.175 19.804 1.00 88.25 368 LYS A C 1
ATOM 2792 O O . LYS A 1 368 ? -13.976 2.740 19.351 1.00 88.25 368 LYS A O 1
ATOM 2797 N N . SER A 1 369 ? -16.115 2.812 20.036 1.00 88.81 369 SER A N 1
ATOM 2798 C CA . SER A 1 369 ? -16.332 4.227 19.705 1.00 88.81 369 SER A CA 1
ATOM 2799 C C . SER A 1 369 ? -15.478 5.166 20.559 1.00 88.81 369 SER A C 1
ATOM 2801 O O . SER A 1 369 ? -14.913 6.130 20.045 1.00 88.81 369 SER A O 1
ATOM 2803 N N . ALA A 1 370 ? -15.315 4.858 21.850 1.00 89.56 370 ALA A N 1
ATOM 2804 C CA . ALA A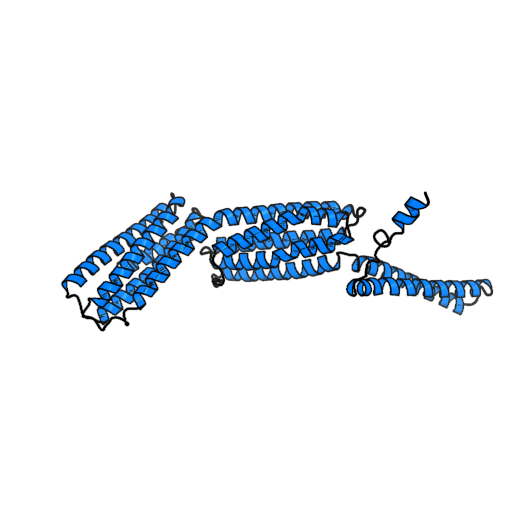 1 370 ? -14.439 5.599 22.755 1.00 89.56 370 ALA A CA 1
ATOM 2805 C C . ALA A 1 370 ? -12.972 5.538 22.296 1.00 89.56 370 ALA A C 1
ATOM 2807 O O . ALA A 1 370 ? -12.285 6.559 22.293 1.00 89.56 370 ALA A O 1
ATOM 2808 N N . GLY A 1 371 ? -12.520 4.370 21.833 1.00 86.94 371 GLY A N 1
ATOM 2809 C CA . GLY A 1 371 ? -11.195 4.183 21.246 1.00 86.94 371 GLY A CA 1
ATOM 2810 C C . GLY A 1 371 ? -10.955 5.022 19.991 1.00 86.94 371 GLY A C 1
ATOM 2811 O O . GLY A 1 371 ? -9.942 5.713 19.892 1.00 86.94 371 GLY A O 1
ATOM 2812 N N . SER A 1 372 ? -11.905 5.026 19.050 1.00 82.31 372 SER A N 1
ATOM 2813 C CA . SER A 1 372 ? -11.809 5.893 17.868 1.00 82.31 372 SER A CA 1
ATOM 2814 C C . SER A 1 372 ? -11.831 7.376 18.238 1.00 82.31 372 SER A C 1
ATOM 2816 O O . SER A 1 372 ? -11.008 8.135 17.728 1.00 82.31 372 SER A O 1
ATOM 2818 N N . CYS A 1 373 ? -12.686 7.785 19.179 1.00 85.69 373 CYS A N 1
ATOM 2819 C CA . CYS A 1 373 ? -12.743 9.161 19.674 1.00 85.69 373 CYS A CA 1
ATOM 2820 C C . CYS A 1 373 ? -11.443 9.598 20.373 1.00 85.69 373 CYS A C 1
ATOM 2822 O O . CYS A 1 373 ? -11.074 10.767 20.304 1.00 85.69 373 CYS A O 1
ATOM 2824 N N . GLN A 1 374 ? -10.713 8.684 21.016 1.00 85.81 374 GLN A N 1
ATOM 2825 C CA . GLN A 1 374 ? -9.417 8.996 21.626 1.00 85.81 374 GLN A CA 1
ATOM 2826 C C . GLN A 1 374 ? -8.368 9.408 20.582 1.00 85.81 374 GLN A C 1
ATOM 2828 O O . GLN A 1 374 ? -7.562 10.302 20.838 1.00 85.81 374 GLN A O 1
ATOM 2833 N N . ILE A 1 375 ? -8.412 8.793 19.398 1.00 79.44 375 ILE A N 1
ATOM 2834 C CA . ILE A 1 375 ? -7.529 9.112 18.269 1.00 79.44 375 ILE A CA 1
ATOM 2835 C C . ILE A 1 375 ? -8.005 10.385 17.547 1.00 79.44 375 ILE A C 1
ATOM 2837 O O . ILE A 1 375 ? -7.187 11.210 17.140 1.00 79.44 375 ILE A O 1
ATOM 2841 N N . THR A 1 376 ? -9.321 10.566 17.394 1.00 77.94 376 THR A N 1
ATOM 2842 C CA . THR A 1 376 ? -9.931 11.705 16.684 1.00 77.94 376 THR A CA 1
ATOM 2843 C C . THR A 1 376 ? -10.947 12.458 17.559 1.00 77.94 376 THR A C 1
ATOM 2845 O O . THR A 1 376 ? -12.150 12.388 17.306 1.00 77.94 376 THR A O 1
ATOM 2848 N N . PRO A 1 377 ? -10.490 13.226 18.567 1.00 75.00 377 PRO A N 1
ATOM 2849 C CA . PRO A 1 377 ? -11.353 13.793 19.616 1.00 75.00 377 PRO A CA 1
ATOM 2850 C C . PRO A 1 377 ? -12.283 14.924 19.172 1.00 75.00 377 PRO A C 1
ATOM 2852 O O . PRO A 1 377 ? -13.246 15.248 19.860 1.00 75.00 377 PRO A O 1
ATOM 2855 N N . HIS A 1 378 ? -12.019 15.527 18.014 1.00 78.75 378 HIS A N 1
ATOM 2856 C CA . HIS A 1 378 ? -12.832 16.612 17.454 1.00 78.75 378 HIS A CA 1
ATOM 2857 C C . HIS A 1 378 ? -13.644 16.179 16.230 1.00 78.75 378 HIS A C 1
ATOM 2859 O O . HIS A 1 378 ? -14.240 17.011 15.548 1.00 78.75 378 HIS A O 1
ATOM 2865 N N . ASP A 1 379 ? -13.664 14.882 15.927 1.00 82.50 379 ASP A N 1
ATOM 2866 C CA . ASP A 1 379 ? -14.430 14.356 14.810 1.00 82.50 379 ASP A CA 1
ATOM 2867 C C . ASP A 1 379 ? -15.906 14.195 15.201 1.00 82.50 379 ASP A C 1
ATOM 2869 O O . ASP A 1 379 ? -16.253 13.416 16.089 1.00 82.50 379 ASP A O 1
ATOM 2873 N N . SER A 1 380 ? -16.792 14.948 14.539 1.00 83.75 380 SER A N 1
ATOM 2874 C CA . SER A 1 380 ? -18.221 14.991 14.880 1.00 83.75 380 SER A CA 1
ATOM 2875 C C . SER A 1 380 ? -18.915 13.633 14.754 1.00 83.75 380 SER A C 1
ATOM 2877 O O . SER A 1 380 ? -19.851 13.367 15.504 1.00 83.75 380 SER A O 1
ATOM 2879 N N . PHE A 1 381 ? -18.456 12.774 13.837 1.00 82.44 381 PHE A N 1
ATOM 2880 C CA . PHE A 1 381 ? -18.968 11.410 13.696 1.00 82.44 381 PHE A CA 1
ATOM 2881 C C . PHE A 1 381 ? -18.572 10.553 14.898 1.00 82.44 381 PHE A C 1
ATOM 2883 O O . PHE A 1 381 ? -19.443 9.995 15.554 1.00 82.44 381 PHE A O 1
ATOM 2890 N N . SER A 1 382 ? -17.288 10.556 15.265 1.00 82.75 382 SER A N 1
ATOM 2891 C CA . SER A 1 382 ? -16.790 9.827 16.440 1.00 82.75 382 SER A CA 1
ATOM 2892 C C . SER A 1 382 ? -17.496 10.249 17.742 1.00 82.75 382 SER A C 1
ATOM 2894 O O . SER A 1 382 ? -17.864 9.403 18.555 1.00 82.75 382 SER A O 1
ATOM 2896 N N . LEU A 1 383 ? -17.743 11.552 17.933 1.00 87.19 383 LEU A N 1
ATOM 2897 C CA . LEU A 1 383 ? -18.485 12.073 19.092 1.00 87.19 383 LEU A CA 1
ATOM 2898 C C . LEU A 1 383 ? -19.955 11.631 19.100 1.00 87.19 383 LEU A C 1
ATOM 2900 O O . LEU A 1 383 ? -20.506 11.304 20.155 1.00 87.19 383 LEU A O 1
ATOM 2904 N N . ARG A 1 384 ? -20.592 11.611 17.925 1.00 89.12 384 ARG A N 1
ATOM 2905 C CA . ARG A 1 384 ? -21.968 11.135 17.771 1.00 89.12 384 ARG A CA 1
ATOM 2906 C C . ARG A 1 384 ? -22.075 9.647 18.092 1.00 89.12 384 ARG A C 1
ATOM 2908 O O . ARG A 1 384 ? -22.941 9.282 18.880 1.00 89.12 384 ARG A O 1
ATOM 2915 N N . ASP A 1 385 ? -21.172 8.826 17.562 1.00 88.56 385 ASP A N 1
ATOM 2916 C CA . ASP A 1 385 ? -21.153 7.382 17.809 1.00 88.56 385 ASP A CA 1
ATOM 2917 C C . ASP A 1 385 ? -20.970 7.081 19.301 1.00 88.56 385 ASP A C 1
ATOM 2919 O O . ASP A 1 385 ? -21.675 6.244 19.862 1.00 88.56 385 ASP A O 1
ATOM 2923 N N . VAL A 1 386 ? -20.079 7.802 19.992 1.00 91.81 386 VAL A N 1
ATOM 2924 C CA . VAL A 1 386 ? -19.926 7.674 21.451 1.00 91.81 386 VAL A CA 1
ATOM 2925 C C . VAL A 1 386 ? -21.236 7.990 22.181 1.00 91.81 386 VAL A C 1
ATOM 2927 O O . VAL A 1 386 ? -21.643 7.237 23.067 1.00 91.81 386 VAL A O 1
ATOM 2930 N N . SER A 1 387 ? -21.915 9.076 21.805 1.00 93.06 387 SER A N 1
ATOM 2931 C CA . SER A 1 387 ? -23.191 9.480 22.405 1.00 93.06 387 SER A CA 1
ATOM 2932 C C . SER A 1 387 ? -24.302 8.450 22.161 1.00 93.06 387 SER A C 1
ATOM 2934 O O . SER A 1 387 ? -25.035 8.095 23.088 1.00 93.06 387 SER A O 1
ATOM 2936 N N . ASP A 1 388 ? -24.425 7.951 20.931 1.00 93.81 388 ASP A N 1
ATOM 2937 C CA . ASP A 1 388 ? -25.455 6.987 20.543 1.00 93.81 388 ASP A CA 1
ATOM 2938 C C . ASP A 1 388 ? -25.242 5.623 21.227 1.00 93.81 388 ASP A C 1
ATOM 2940 O O . ASP A 1 388 ? -26.181 5.084 21.823 1.00 93.81 388 ASP A O 1
ATOM 2944 N N . HIS A 1 389 ? -24.010 5.100 21.253 1.00 94.81 389 HIS A N 1
ATOM 2945 C CA . HIS A 1 389 ? -23.711 3.833 21.931 1.00 94.81 389 HIS A CA 1
ATOM 2946 C C . HIS A 1 389 ? -23.816 3.939 23.459 1.00 94.81 389 HIS A C 1
ATOM 2948 O O . HIS A 1 389 ? -24.320 3.018 24.102 1.00 94.81 389 HIS A O 1
ATOM 2954 N N . ALA A 1 390 ? -23.420 5.065 24.063 1.00 95.25 390 ALA A N 1
ATOM 2955 C CA . ALA A 1 390 ? -23.593 5.276 25.501 1.00 95.25 390 ALA A CA 1
ATOM 2956 C C . ALA A 1 390 ? -25.069 5.346 25.905 1.00 95.25 390 ALA A C 1
ATOM 2958 O O . ALA A 1 390 ? -25.455 4.793 26.938 1.00 95.25 390 ALA A O 1
ATOM 2959 N N . ARG A 1 391 ? -25.914 5.967 25.071 1.00 95.38 391 ARG A N 1
ATOM 2960 C CA . ARG A 1 391 ? -27.367 5.954 25.265 1.00 95.38 391 ARG A CA 1
ATOM 2961 C C . ARG A 1 391 ? -27.926 4.534 25.194 1.00 95.38 391 ARG A C 1
ATOM 2963 O O . ARG A 1 391 ? -28.701 4.168 26.073 1.00 95.38 391 ARG A O 1
ATOM 2970 N N . ASN A 1 392 ? -27.496 3.734 24.215 1.00 94.81 392 ASN A N 1
ATOM 2971 C CA . ASN A 1 392 ? -27.914 2.335 24.086 1.00 94.81 392 ASN A CA 1
ATOM 2972 C C . ASN A 1 392 ? -27.534 1.516 25.334 1.00 94.81 392 ASN A C 1
ATOM 2974 O O . ASN A 1 392 ? -28.382 0.841 25.914 1.00 94.81 392 ASN A O 1
ATOM 2978 N N . VAL A 1 393 ? -26.298 1.660 25.833 1.00 96.06 393 VAL A N 1
ATOM 2979 C CA . VAL A 1 393 ? -25.877 1.061 27.113 1.00 96.06 393 VAL A CA 1
ATOM 2980 C C . VAL A 1 393 ? -26.806 1.503 28.250 1.00 96.06 393 VAL A C 1
ATOM 2982 O O . VAL A 1 393 ? -27.319 0.665 28.988 1.00 96.06 393 VAL A O 1
ATOM 2985 N N . GLY A 1 394 ? -27.092 2.802 28.369 1.00 93.12 394 GLY A N 1
ATOM 2986 C CA . GLY A 1 394 ? -27.994 3.337 29.392 1.00 93.12 394 GLY A CA 1
ATOM 2987 C C . GLY A 1 394 ? -29.444 2.838 29.294 1.00 93.12 394 GLY A C 1
ATOM 2988 O O . GLY A 1 394 ? -30.117 2.730 30.319 1.00 93.12 394 GLY A O 1
ATOM 2989 N N . GLU A 1 395 ? -29.940 2.527 28.095 1.00 93.69 395 GLU A N 1
ATOM 2990 C CA . GLU A 1 395 ? -31.251 1.902 27.880 1.00 93.69 395 GLU A CA 1
ATOM 2991 C C . GLU A 1 395 ? -31.235 0.421 28.274 1.00 93.69 395 GLU A C 1
ATOM 2993 O O . GLU A 1 395 ? -32.124 -0.018 29.003 1.00 93.69 395 GLU A O 1
ATOM 2998 N N . LYS A 1 396 ? -30.198 -0.330 27.882 1.00 93.00 396 LYS A N 1
ATOM 2999 C CA . LYS A 1 396 ? -30.039 -1.751 28.234 1.00 93.00 396 LYS A CA 1
ATOM 3000 C C . LYS A 1 396 ? -29.884 -1.981 29.734 1.00 93.00 396 LYS A C 1
ATOM 3002 O O . LYS A 1 396 ? -30.412 -2.960 30.237 1.00 93.00 396 LYS A O 1
ATOM 3007 N N . VAL A 1 397 ? -29.236 -1.063 30.451 1.00 91.62 397 VAL A N 1
ATOM 3008 C CA . VAL A 1 397 ? -29.113 -1.096 31.921 1.00 91.62 397 VAL A CA 1
ATOM 3009 C C . VAL A 1 397 ? -30.469 -1.009 32.643 1.00 91.62 397 VAL A C 1
ATOM 3011 O O . VAL A 1 397 ? -30.584 -1.464 33.780 1.00 91.62 397 VAL A O 1
ATOM 3014 N N . LYS A 1 398 ? -31.495 -0.407 32.027 1.00 87.06 398 LYS A N 1
ATOM 3015 C CA . LYS A 1 398 ? -32.823 -0.252 32.650 1.00 87.06 398 LYS A CA 1
ATOM 3016 C C . LYS A 1 398 ? -33.697 -1.503 32.543 1.00 87.06 398 LYS A C 1
ATOM 3018 O O . LYS A 1 398 ? -34.670 -1.595 33.291 1.00 87.06 398 LYS A O 1
ATOM 3023 N N . ASN A 1 399 ? -33.387 -2.386 31.594 1.00 81.81 399 ASN A N 1
ATOM 3024 C CA . ASN A 1 399 ? -34.093 -3.645 31.352 1.00 81.81 399 ASN A CA 1
ATOM 3025 C C . ASN A 1 399 ? -33.544 -4.751 32.250 1.00 81.81 399 ASN A C 1
ATOM 3027 O O . ASN A 1 399 ? -34.340 -5.660 32.576 1.00 81.81 399 ASN A O 1
#

Radius of gyration: 35.4 Å; Cα contacts (8 Å, |Δi|>4): 499; chains: 1; bounding box: 96×49×116 Å

InterPro domains:
  IPR015009 Vinculin-binding site-containing domain [PF08913] (286-398)
  IPR036723 Alpha-catenin/vinculin-like superfamily [SSF47220] (25-91)
  IPR036723 Alpha-catenin/vinculin-like superfamily [SSF47220] (118-244)
  IPR036723 Alpha-catenin/vinculin-like superfamily [SSF47220] (283-398)
  IPR037438 Talin-1/2, rod-segment [cd12150] (86-256)
  IPR054060 Talin 1-like, rod-segment domain [PF21865] (89-250)

pLDDT: mean 89.81, std 10.11, range [47.09, 98.75]

Foldseek 3Di:
DVVVVVVCPPPVNPDDDDDQDPVNVVLCVQLVVLVVLLVVLVVQLVVLVVVCVVVVPDVVSVVSNVVSVVSNVVSVVSNVVSCLCSFAQNVLLVVLLVVLVVLLVVLVVLLVCLVVVNQAADDPDALLVLLVLLLVLLVQLLVLLVVLLQQLQANLNCNSVSSNSSSVSLVSNSVSLSNNLSLADDSVLSNVLSVLNSQLSVLSSQLSVLSSQNSNYNPSVVSSVSNVVSSVSNNVSSVVNNVSSVLQNVLSNLLSVLLVLLVVLLVLLVPLPVPLPDQPDAPVLLVVLVVLLLVLLVLLLVLLVVLLVCLQPPLVCLSVSLNSNSVSLSSNSVSLSVNLSHDPDVVVNVVSSVLSSQLSVLSSQLSSLSSVSSSVSPDPVSSVSSVVSSVVNNVSSVD

Mean predicted aligned error: 10.07 Å

Secondary structure (DSSP, 8-state):
-HHHHHHHTSTTTSPPPPPPPHHHHHHHHHHHHHHHHHHHHHHHHHHHHHHHHH-TT-HHHHHH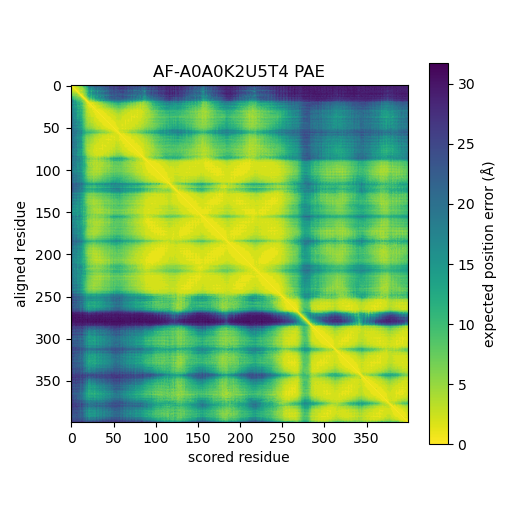HHHHHHHHHHHHHHHHHHHHHTSTTHHHHHHHHHHHHHHHHHHHHHHHHHHTT--PPP-SS-HHHHHHHHHHHHHHHHHHHHHHHHHHHH-HHHHHHHHHHHHTTHHHHHHHHHHHHHT-S-HHHHHHHHHHHHHHHHHHHHHHHHHHHHTT-TT-HHHHHHHHHHHHHHHHHHHHHHHHHHHHHHHHHHHHHHHHHHHHHHHHTT-GGGSTT-----HHHHHHHHHHHHHHHHHHHHHHHHHHHHHTT-GGGHHHHHHHHHHHHHHHHHHHHHHHHH-S-HHHHHHHHHHHHHHHHHHHHHHHHHHHHHHSTT-HHHHHHHHHHHHHHHHHTT-

Organism: Lepeophtheirus salmonis (NCBI:txid72036)